Protein AF-A0A1D2MR14-F1 (afdb_monomer)

Sequence (534 aa):
MSAGGITDHDSVAYSLIANQDPSCDEDFQVRTRMSRSSLAPPTLNTFAGRLRGSQRLAFLGVLTVFLLVIIWLLSNMDTYSTSPAANGLQNGKVSKYLSSSSKIYENGVDSTVERLSLKSDGSLRPSDLRTNVILQYDWYHQNCYKDLQGEMLTRSIQDIYTKLQLLRESEAEDCRLIWNIFDSMFRIEAIKAPIVLPKPFQKEVKGWLDNDEKLFEQVNHQVVFKIVSKGTFEETVFNPLRAKRPVSKPSMDPLEYIKNLTESSAPNCDFCKYKDHTAADTFGRIDNDYSASCSNTFKLAKFHGLFFPKEHHPLNLSLVQLRSLFLYTSKQWFQKAFETDPSQKYPSLMWDALPHAGASQVHPHIHGVLDAYQYVGGFESWHQVSIQYFKKFQRSFWSDFVQLHVALGLSISHGEAIALVPIVARKDHEFMILSTKLNEDVVSLIYNVMQAYLHKLGVYCFSSGAVYPKLGYTNADGDTGMPVIFRIGSRGTCTSVGSDVSSLELYTINNINSDLAKTYNGLVEQVNSEEAKN

Mean predicted aligned error: 13.29 Å

Structure (mmCIF, N/CA/C/O backbone):
data_AF-A0A1D2MR14-F1
#
_entry.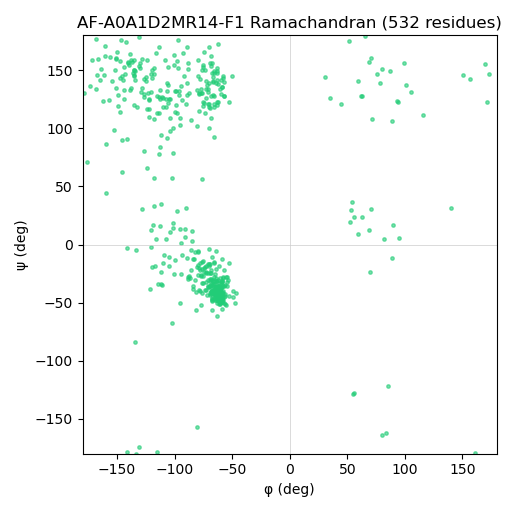id   AF-A0A1D2MR14-F1
#
loop_
_atom_site.group_PDB
_atom_site.id
_atom_site.type_symbol
_atom_site.label_atom_id
_atom_site.label_alt_id
_atom_site.label_comp_id
_atom_site.label_asym_id
_atom_site.label_entity_id
_atom_site.label_seq_id
_atom_site.pdbx_PDB_ins_code
_atom_site.Cartn_x
_atom_site.Cartn_y
_atom_site.Cartn_z
_atom_site.occupancy
_atom_site.B_iso_or_equiv
_atom_site.auth_seq_id
_atom_site.auth_comp_id
_atom_site.auth_asym_id
_atom_site.auth_atom_id
_atom_site.pdbx_PDB_model_num
ATOM 1 N N . MET A 1 1 ? -66.858 38.751 -24.864 1.00 33.94 1 MET A N 1
ATOM 2 C CA . MET A 1 1 ? -66.375 37.762 -25.848 1.00 33.94 1 MET A CA 1
ATOM 3 C C . MET A 1 1 ? -65.321 36.922 -25.126 1.00 33.94 1 MET A C 1
ATOM 5 O O . MET A 1 1 ? -64.214 37.405 -24.971 1.00 33.94 1 MET A O 1
ATOM 9 N N . SER A 1 2 ? -65.671 35.897 -24.339 1.00 29.05 2 SER A N 1
ATOM 10 C CA . SER A 1 2 ? -66.339 34.610 -24.652 1.00 29.05 2 SER A CA 1
ATOM 11 C C . SER A 1 2 ? -65.309 33.490 -24.889 1.00 29.05 2 SER A C 1
ATOM 13 O O . SER A 1 2 ? -64.517 33.627 -25.810 1.00 29.05 2 SER A O 1
ATOM 15 N N . ALA A 1 3 ? -65.302 32.365 -24.166 1.00 28.16 3 ALA A N 1
ATOM 16 C CA . ALA A 1 3 ? -66.007 32.009 -22.926 1.00 28.16 3 ALA A CA 1
ATOM 17 C C . ALA A 1 3 ? -65.363 30.757 -22.286 1.00 28.16 3 ALA A C 1
ATOM 19 O O . ALA A 1 3 ? -64.930 29.884 -23.027 1.00 28.16 3 ALA A O 1
ATOM 20 N N . GLY A 1 4 ? -65.441 30.649 -20.950 1.00 27.02 4 GLY A N 1
ATOM 21 C CA . GLY A 1 4 ? -65.656 29.389 -20.209 1.00 27.02 4 GLY A CA 1
ATOM 22 C C . GLY A 1 4 ? -64.475 28.409 -20.062 1.00 27.02 4 GLY A C 1
ATOM 23 O O . 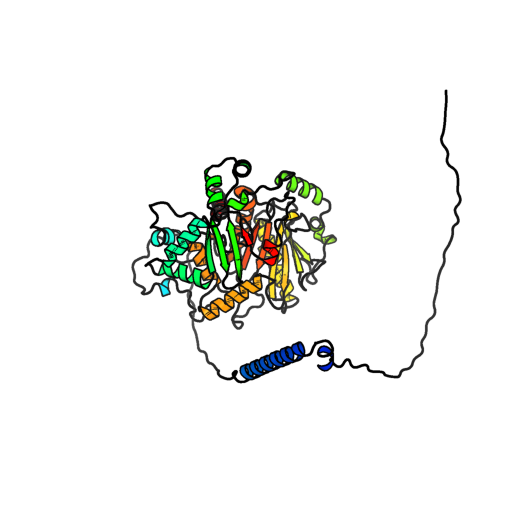GLY A 1 4 ? -63.654 28.279 -20.955 1.00 27.02 4 GLY A O 1
ATOM 24 N N . GLY A 1 5 ? -64.346 27.666 -18.959 1.00 26.08 5 GLY A N 1
ATOM 25 C CA . GLY A 1 5 ? -65.151 27.647 -17.730 1.00 26.08 5 GLY A CA 1
ATOM 26 C C . GLY A 1 5 ? -64.510 26.760 -16.649 1.00 26.08 5 GLY A C 1
ATOM 27 O O . GLY A 1 5 ? -63.671 25.919 -16.955 1.00 26.08 5 GLY A O 1
ATOM 28 N N . ILE A 1 6 ? -64.886 26.993 -15.390 1.00 29.17 6 ILE A N 1
ATOM 29 C CA . ILE A 1 6 ? -64.484 26.232 -14.187 1.00 29.17 6 ILE A CA 1
ATOM 30 C C . ILE A 1 6 ? -65.594 25.196 -13.867 1.00 29.17 6 ILE A C 1
ATOM 32 O O . ILE A 1 6 ? -66.653 25.251 -14.489 1.00 29.17 6 ILE A O 1
ATOM 36 N N . THR A 1 7 ? -65.376 24.350 -12.850 1.00 29.38 7 THR A N 1
ATOM 37 C CA . THR A 1 7 ? -66.269 23.362 -12.182 1.00 29.38 7 THR A CA 1
ATOM 38 C C . THR A 1 7 ? -66.186 21.937 -12.759 1.00 29.38 7 THR A C 1
ATOM 40 O O . THR A 1 7 ? -66.228 21.786 -13.975 1.00 29.38 7 THR A O 1
ATOM 43 N N . ASP A 1 8 ? -65.882 20.862 -12.010 1.00 29.70 8 ASP A N 1
ATOM 44 C CA . ASP A 1 8 ? -66.108 20.464 -10.588 1.00 29.70 8 ASP A CA 1
ATOM 45 C C . ASP A 1 8 ? -67.531 19.914 -10.316 1.00 29.70 8 ASP A C 1
ATOM 47 O O . ASP A 1 8 ? -68.445 20.310 -11.034 1.00 29.70 8 ASP A O 1
ATOM 51 N N . HIS A 1 9 ? -67.676 19.019 -9.314 1.00 29.50 9 HIS A N 1
ATOM 52 C CA . HIS A 1 9 ? -68.722 17.978 -9.059 1.00 29.50 9 HIS A CA 1
ATOM 53 C C . HIS A 1 9 ? -68.281 16.545 -9.453 1.00 29.50 9 HIS A C 1
ATOM 55 O O . HIS A 1 9 ? -67.699 16.354 -10.518 1.00 29.50 9 HIS A O 1
ATOM 61 N N . ASP A 1 10 ? -68.523 15.464 -8.691 1.00 27.89 10 ASP A N 1
ATOM 62 C CA . ASP A 1 10 ? -69.208 15.231 -7.394 1.00 27.89 10 ASP A CA 1
ATOM 63 C C . ASP A 1 10 ? -68.547 13.991 -6.714 1.00 27.89 10 ASP A C 1
ATOM 65 O O . ASP A 1 10 ? -68.101 13.089 -7.419 1.00 27.89 10 ASP A O 1
ATOM 69 N N . SER A 1 11 ? -68.212 13.971 -5.410 1.00 27.30 11 SER A N 1
ATOM 70 C CA . SER A 1 11 ? -69.036 13.571 -4.234 1.00 27.30 11 SER A CA 1
ATOM 71 C C . SER A 1 11 ? -69.561 12.102 -4.284 1.00 27.30 11 SER A C 1
ATOM 73 O O . SER A 1 11 ? -69.855 11.588 -5.354 1.00 27.30 11 SER A O 1
ATOM 75 N N . VAL A 1 12 ? -69.637 11.274 -3.222 1.00 27.06 12 VAL A N 1
ATOM 76 C CA . VAL A 1 12 ? -69.754 11.454 -1.752 1.00 27.06 12 VAL A CA 1
ATOM 77 C C . VAL A 1 12 ? -69.016 10.314 -0.990 1.00 27.06 12 VAL A C 1
ATOM 79 O O . VAL A 1 12 ? -68.811 9.228 -1.527 1.00 27.06 12 VAL A O 1
ATOM 82 N N . ALA A 1 13 ? -68.636 10.543 0.275 1.00 27.44 13 ALA A N 1
ATOM 83 C CA . ALA A 1 13 ? -67.985 9.574 1.175 1.00 27.44 13 ALA A CA 1
ATOM 84 C C . ALA A 1 13 ? -68.963 8.718 2.016 1.00 27.44 13 ALA A C 1
ATOM 86 O O . ALA A 1 13 ? -70.125 9.078 2.166 1.00 27.44 13 ALA A O 1
ATOM 87 N N . TYR A 1 14 ? -68.462 7.677 2.696 1.00 25.67 14 TYR A N 1
ATOM 88 C CA . TYR A 1 14 ? -68.997 7.276 4.009 1.00 25.67 14 TYR A CA 1
ATOM 89 C C . TYR A 1 14 ? -67.891 6.790 4.960 1.00 25.67 14 TYR A C 1
ATOM 91 O O . TYR A 1 14 ? -66.889 6.209 4.550 1.00 25.67 14 TYR A O 1
ATOM 99 N N . SER A 1 15 ? -68.100 7.074 6.241 1.00 27.03 15 SER A N 1
ATOM 100 C CA . SER A 1 15 ? -67.249 6.819 7.413 1.00 27.03 15 SER A CA 1
ATOM 101 C C . SER A 1 15 ? -68.076 6.004 8.443 1.00 27.03 15 SER A C 1
ATOM 103 O O . SER A 1 15 ? -69.293 5.931 8.296 1.00 27.03 15 SER A O 1
ATOM 105 N N . LEU A 1 16 ? -67.544 5.254 9.422 1.00 28.02 16 LEU A N 1
ATOM 106 C CA . LEU A 1 16 ? -66.927 5.682 10.696 1.00 28.02 16 LEU A CA 1
ATOM 107 C C . LEU A 1 16 ? -66.688 4.442 11.614 1.00 28.02 16 LEU A C 1
ATOM 109 O O . LEU A 1 16 ? -67.487 3.519 11.539 1.00 28.02 16 LEU A O 1
ATOM 113 N N . ILE A 1 17 ? -65.721 4.535 12.554 1.00 27.73 17 ILE A N 1
ATOM 114 C CA . ILE A 1 17 ? -65.711 3.990 13.957 1.00 27.73 17 ILE A CA 1
ATOM 115 C C . ILE A 1 17 ? -65.781 2.440 14.148 1.00 27.73 17 ILE A C 1
ATOM 117 O O . ILE A 1 17 ? -66.646 1.797 13.577 1.00 27.73 17 ILE A O 1
ATOM 121 N N . ALA A 1 18 ? -64.925 1.703 14.886 1.00 29.17 18 ALA A N 1
ATOM 122 C CA . ALA A 1 18 ? -64.048 1.870 16.079 1.00 29.17 18 ALA A CA 1
ATOM 123 C C . ALA A 1 18 ? -64.633 1.343 17.426 1.00 29.17 18 ALA A C 1
ATOM 125 O O . ALA A 1 18 ? -65.850 1.285 17.577 1.00 29.17 18 ALA A O 1
ATOM 126 N N . ASN A 1 19 ? -63.731 1.011 18.381 1.00 26.70 19 ASN A N 1
ATOM 127 C CA . ASN A 1 19 ? -63.901 0.405 19.738 1.00 26.70 19 ASN A CA 1
ATOM 128 C C . ASN A 1 19 ? -63.938 -1.146 19.798 1.00 26.70 19 ASN A C 1
ATOM 130 O O . ASN A 1 19 ? -64.486 -1.760 18.892 1.00 26.70 19 ASN A O 1
ATOM 134 N N . GLN A 1 20 ? -63.500 -1.873 20.845 1.00 27.81 20 GLN A N 1
ATOM 135 C CA . GLN A 1 20 ? -62.476 -1.764 21.922 1.00 27.81 20 GLN A CA 1
ATOM 136 C C . GLN A 1 20 ? -62.725 -2.946 22.911 1.00 27.81 20 GLN A C 1
ATOM 138 O O . GLN A 1 20 ? -63.814 -2.979 23.467 1.00 27.81 20 GLN A O 1
ATOM 143 N N . ASP A 1 21 ? -61.726 -3.822 23.154 1.00 27.09 21 ASP A N 1
ATOM 144 C CA . ASP A 1 21 ? -61.464 -4.643 24.384 1.00 27.09 21 ASP A CA 1
ATOM 145 C C . ASP A 1 21 ? -62.569 -5.547 25.035 1.00 27.09 21 ASP A C 1
ATOM 147 O O . ASP A 1 21 ? -63.731 -5.480 24.643 1.00 27.09 21 ASP A O 1
ATOM 151 N N . PRO A 1 22 ? -62.289 -6.366 26.090 1.00 45.88 22 PRO A N 1
ATOM 152 C CA . PRO A 1 22 ? -61.052 -7.071 26.498 1.00 45.88 22 PRO A CA 1
ATOM 153 C C . PRO A 1 22 ? -61.253 -8.575 26.899 1.00 45.88 22 PRO A C 1
ATOM 155 O O . PRO A 1 22 ? -62.368 -9.077 26.990 1.00 45.88 22 PRO A O 1
ATOM 158 N N . SER A 1 23 ? -60.146 -9.243 27.279 1.00 25.41 23 SER A N 1
ATOM 159 C CA . SER A 1 23 ? -60.016 -10.370 28.251 1.00 25.41 23 SER A CA 1
ATOM 160 C C . SER A 1 23 ? -60.717 -11.735 28.047 1.00 25.41 23 SER A C 1
ATOM 162 O O . SER A 1 23 ? -61.939 -11.815 28.009 1.00 25.41 23 SER A O 1
ATOM 164 N N . CYS A 1 24 ? -59.934 -12.825 28.134 1.00 25.78 24 CYS A N 1
ATOM 165 C CA . CYS A 1 24 ? -60.219 -14.008 28.973 1.00 25.78 24 CYS A CA 1
ATOM 166 C C . CYS A 1 24 ? -58.974 -14.919 29.084 1.00 25.78 24 CYS A C 1
ATOM 168 O O . CYS A 1 24 ? -58.200 -15.015 28.133 1.00 25.78 24 CYS A O 1
ATOM 170 N N . ASP A 1 25 ? -58.798 -15.562 30.240 1.00 27.69 25 ASP A N 1
ATOM 171 C CA . ASP A 1 25 ? -57.628 -16.365 30.643 1.00 27.69 25 ASP A CA 1
ATOM 172 C C . ASP A 1 25 ? -57.996 -17.865 30.832 1.00 27.69 25 ASP A C 1
ATOM 174 O O . ASP A 1 25 ? -59.163 -18.229 30.685 1.00 27.69 25 ASP A O 1
ATOM 178 N N . GLU A 1 26 ? -57.009 -18.683 31.228 1.00 29.30 26 GLU A N 1
ATOM 179 C CA . GLU A 1 26 ? -57.087 -20.070 31.775 1.00 29.30 26 GLU A CA 1
ATOM 180 C C . GLU A 1 26 ? -57.062 -21.321 30.843 1.00 29.30 26 GLU A C 1
ATOM 182 O O . GLU A 1 26 ? -58.030 -21.719 30.198 1.00 29.30 26 GLU A O 1
ATOM 187 N N . ASP A 1 27 ? -55.900 -21.996 30.878 1.00 28.00 27 ASP A N 1
ATOM 188 C CA . ASP A 1 27 ? -55.646 -23.425 31.181 1.00 28.00 27 ASP A CA 1
ATOM 189 C C . ASP A 1 27 ? -56.618 -24.565 30.773 1.00 28.00 27 ASP A C 1
ATOM 191 O O . ASP A 1 27 ? -57.711 -24.703 31.315 1.00 28.00 27 ASP A O 1
ATOM 195 N N . PHE A 1 28 ? -56.079 -25.582 30.065 1.00 23.88 28 PHE A N 1
ATOM 196 C CA . PHE A 1 28 ? -55.902 -26.928 30.665 1.00 23.88 28 PHE A CA 1
ATOM 197 C C . PHE A 1 28 ? -54.872 -27.830 29.940 1.00 23.88 28 PHE A C 1
ATOM 199 O O . PHE A 1 28 ? -54.486 -27.599 28.795 1.00 23.88 28 PHE A O 1
ATOM 206 N N . GLN A 1 29 ? -54.406 -28.882 30.629 1.00 25.58 29 GLN A N 1
ATOM 207 C CA . GLN A 1 29 ? -53.249 -29.715 30.257 1.00 25.58 29 GLN A CA 1
ATOM 208 C C . GLN A 1 29 ? -53.580 -31.076 29.594 1.00 25.58 29 GLN A C 1
ATOM 210 O O . GLN A 1 29 ? -54.650 -31.638 29.801 1.00 25.58 29 GLN A O 1
ATOM 215 N N . VAL A 1 30 ? -52.571 -31.681 28.937 1.00 24.22 30 VAL A N 1
ATOM 216 C CA . VAL A 1 30 ? -51.956 -33.013 29.233 1.00 24.22 30 VAL A CA 1
ATOM 217 C C . VAL A 1 30 ? -51.394 -33.699 27.964 1.00 24.22 30 VAL A C 1
ATOM 219 O O . VAL A 1 30 ? -51.868 -33.547 26.845 1.00 24.22 30 VAL A O 1
ATOM 222 N N . ARG A 1 31 ? -50.289 -34.431 28.158 1.00 24.72 31 ARG A N 1
ATOM 223 C CA . ARG A 1 31 ? -49.363 -34.978 27.153 1.00 24.72 31 ARG A CA 1
ATOM 224 C C . ARG A 1 31 ? -49.819 -36.273 26.443 1.00 24.72 31 ARG A C 1
ATOM 226 O O . ARG A 1 31 ? -50.420 -37.148 27.055 1.00 24.72 31 ARG A O 1
ATOM 233 N N . THR A 1 32 ? -49.199 -36.484 25.271 1.00 24.67 32 THR A N 1
ATOM 234 C CA . THR A 1 32 ? -48.590 -37.731 24.718 1.00 24.67 32 THR A CA 1
ATOM 235 C C . THR A 1 32 ? -49.202 -38.351 23.449 1.00 24.67 32 THR A C 1
ATOM 237 O O . THR A 1 32 ? -50.177 -39.086 23.504 1.00 24.67 32 THR A O 1
ATOM 240 N N . ARG A 1 33 ? -48.452 -38.292 22.334 1.00 23.09 33 ARG A N 1
ATOM 241 C CA . ARG A 1 33 ? -47.627 -39.436 21.879 1.00 23.09 33 ARG A CA 1
ATOM 242 C C . ARG A 1 33 ? -46.611 -39.046 20.799 1.00 23.09 33 ARG A C 1
ATOM 244 O O . ARG A 1 33 ? -46.713 -38.007 20.163 1.00 23.09 33 ARG A O 1
ATOM 251 N N . MET A 1 34 ? -45.588 -39.886 20.662 1.00 23.25 34 MET A N 1
ATOM 252 C CA . MET A 1 34 ? -44.442 -39.699 19.771 1.00 23.25 34 MET A CA 1
ATOM 253 C C . MET A 1 34 ? -44.788 -39.993 18.304 1.00 23.25 34 MET A C 1
ATOM 255 O O . MET A 1 34 ? -45.468 -40.977 18.026 1.00 23.25 34 MET A O 1
ATOM 259 N N . SER A 1 35 ? -44.112 -39.314 17.376 1.00 23.95 35 SER A N 1
ATOM 260 C CA . SER A 1 35 ? -43.409 -40.044 16.314 1.00 23.95 35 SER A CA 1
ATOM 261 C C . SER A 1 35 ? -42.038 -39.406 16.069 1.00 23.95 35 SER A C 1
ATOM 263 O O . SER A 1 35 ? -41.902 -38.185 16.055 1.00 23.95 35 SER A O 1
ATOM 265 N N . ARG A 1 36 ? -40.999 -40.242 15.966 1.00 25.48 36 ARG A N 1
ATOM 266 C CA . ARG A 1 36 ? -39.646 -39.840 15.560 1.00 25.48 36 ARG A CA 1
ATOM 267 C C . ARG A 1 36 ? -39.514 -40.113 14.065 1.00 25.48 36 ARG A C 1
ATOM 269 O O . ARG A 1 36 ? -39.712 -41.256 13.664 1.00 25.48 36 ARG A O 1
ATOM 276 N N . SER A 1 37 ? -39.076 -39.137 13.276 1.00 24.08 37 SER A N 1
ATOM 277 C CA . SER A 1 37 ? -38.494 -39.380 11.951 1.00 24.08 37 SER A CA 1
ATOM 278 C C . SER A 1 37 ? -37.004 -39.040 11.987 1.00 24.08 37 SER A C 1
ATOM 280 O O . SER A 1 37 ? -36.578 -37.899 11.841 1.00 24.08 37 SER A O 1
ATOM 282 N N . SER A 1 38 ? -36.185 -40.062 12.226 1.00 27.00 38 SER A N 1
ATOM 283 C CA . SER A 1 38 ? -34.732 -39.970 12.094 1.00 27.00 38 SER A CA 1
ATOM 284 C C . SER A 1 38 ? -34.344 -39.846 10.620 1.00 27.00 38 SER A C 1
ATOM 286 O O . SER A 1 38 ? -34.580 -40.776 9.846 1.00 27.00 38 SER A O 1
ATOM 288 N N . LEU A 1 39 ? -33.702 -38.740 10.243 1.00 28.69 39 LEU A N 1
ATOM 289 C CA . LEU A 1 39 ? -33.010 -38.620 8.960 1.00 28.69 39 LEU A CA 1
ATOM 290 C C . LEU A 1 39 ? -31.754 -39.503 8.977 1.00 28.69 39 LEU A C 1
ATOM 292 O O . LEU A 1 39 ? -30.726 -39.132 9.536 1.00 28.69 39 LEU A O 1
ATOM 296 N N . ALA A 1 40 ? -31.851 -40.684 8.368 1.00 30.50 40 ALA A N 1
ATOM 297 C CA . ALA A 1 40 ? -30.686 -41.485 8.006 1.00 30.50 40 ALA A CA 1
ATOM 298 C C . ALA A 1 40 ? -30.058 -40.931 6.707 1.00 30.50 40 ALA A C 1
ATOM 300 O O . ALA A 1 40 ? -30.798 -40.483 5.824 1.00 30.50 40 ALA A O 1
ATOM 301 N N . PRO A 1 41 ? -28.722 -40.964 6.547 1.00 33.75 41 PRO A N 1
ATOM 302 C CA . PRO A 1 41 ? -28.081 -40.538 5.308 1.00 33.75 41 PRO A CA 1
ATOM 303 C C . PRO A 1 41 ? -28.423 -41.504 4.155 1.00 33.75 41 PRO A C 1
ATOM 305 O O . PRO A 1 41 ? -28.589 -42.707 4.386 1.00 33.75 41 PRO A O 1
ATOM 308 N N . PRO A 1 42 ? -28.520 -41.018 2.903 1.00 33.12 42 PRO A N 1
ATOM 309 C CA . PRO A 1 42 ? -28.868 -41.863 1.768 1.00 33.12 42 PRO A CA 1
ATOM 310 C C . PRO A 1 42 ? -27.765 -42.890 1.482 1.00 33.12 42 PRO A C 1
ATOM 312 O O . PRO A 1 42 ? -26.596 -42.550 1.311 1.00 33.12 42 PRO A O 1
ATOM 315 N N . THR A 1 43 ? -28.152 -44.161 1.382 1.00 39.34 43 THR A N 1
ATOM 316 C CA . THR A 1 43 ? -27.260 -45.249 0.964 1.00 39.34 43 THR A CA 1
ATOM 317 C C . THR A 1 43 ? -26.828 -45.078 -0.499 1.00 39.34 43 THR A C 1
ATOM 319 O O . THR A 1 43 ? -27.592 -44.575 -1.325 1.00 39.34 43 THR A O 1
ATOM 322 N N . LEU A 1 44 ? -25.617 -45.547 -0.844 1.00 37.41 44 LEU A N 1
ATOM 323 C CA . LEU A 1 44 ? -24.968 -45.355 -2.160 1.00 37.41 44 LEU A CA 1
ATOM 324 C C . LEU A 1 44 ? -25.803 -45.763 -3.397 1.00 37.41 44 LEU A C 1
ATOM 326 O O . LEU A 1 44 ? -25.482 -45.359 -4.516 1.00 37.41 44 LEU A O 1
ATOM 330 N N . ASN A 1 45 ? -26.874 -46.542 -3.232 1.00 41.22 45 ASN A N 1
ATOM 331 C CA . ASN A 1 45 ? -27.695 -47.035 -4.339 1.00 41.22 45 ASN A CA 1
ATOM 332 C C . ASN A 1 45 ? -28.520 -45.951 -5.059 1.00 41.22 45 ASN A C 1
ATOM 334 O O . ASN A 1 45 ? -28.957 -46.184 -6.186 1.00 41.22 45 ASN A O 1
ATOM 338 N N . THR A 1 46 ? -28.720 -44.765 -4.474 1.00 43.34 46 THR A N 1
ATOM 339 C CA . THR A 1 46 ? -29.544 -43.706 -5.094 1.00 43.34 46 THR A CA 1
ATOM 340 C C . THR A 1 46 ? -28.834 -42.926 -6.206 1.00 43.34 46 THR A C 1
ATOM 342 O O . THR A 1 46 ? -29.510 -42.395 -7.086 1.00 43.34 46 THR A O 1
ATOM 345 N N . PHE A 1 47 ? -27.494 -42.903 -6.250 1.00 40.97 47 PHE A N 1
ATOM 346 C CA . PHE A 1 47 ? -26.745 -42.175 -7.291 1.00 40.97 47 PHE A CA 1
ATOM 347 C C . PHE A 1 47 ? -26.463 -43.013 -8.552 1.00 40.97 47 PHE A C 1
ATOM 349 O O . PHE A 1 47 ? -26.427 -42.489 -9.666 1.00 40.97 47 PHE A O 1
ATOM 356 N N . ALA A 1 48 ? -26.336 -44.338 -8.419 1.00 41.06 48 ALA A N 1
ATOM 357 C CA . ALA A 1 48 ? -26.058 -45.232 -9.550 1.00 41.06 48 ALA A CA 1
ATOM 358 C C . ALA A 1 48 ? -27.247 -45.389 -10.528 1.00 41.06 48 ALA A C 1
ATOM 360 O O . ALA A 1 48 ? -27.068 -45.849 -11.662 1.00 41.06 48 ALA A O 1
ATOM 361 N N . GLY A 1 49 ? -28.463 -45.014 -10.115 1.00 44.94 49 GLY A N 1
ATOM 362 C CA . GLY A 1 49 ? -29.713 -45.241 -10.852 1.00 44.94 49 GLY A CA 1
ATOM 363 C C . GLY A 1 49 ? -29.871 -44.494 -12.186 1.00 44.94 49 GLY A C 1
ATOM 364 O O . GLY A 1 49 ? -30.734 -44.873 -12.971 1.00 44.94 49 GLY A O 1
ATOM 365 N N . ARG A 1 50 ? -29.053 -43.469 -12.475 1.00 50.69 50 ARG A N 1
ATOM 366 C CA . ARG A 1 50 ? -29.177 -42.626 -13.690 1.00 50.69 50 ARG A CA 1
ATOM 367 C C . ARG A 1 50 ? -28.006 -42.695 -14.681 1.00 50.69 50 ARG A C 1
ATOM 369 O O . ARG A 1 50 ? -28.025 -41.986 -15.682 1.00 50.69 50 ARG A O 1
ATOM 376 N N . LEU A 1 51 ? -27.012 -43.553 -14.448 1.00 50.03 51 LEU A N 1
ATOM 377 C CA . LEU A 1 51 ? -25.825 -43.676 -15.307 1.00 50.03 51 LEU A CA 1
ATOM 378 C C . LEU A 1 51 ? -25.933 -44.875 -16.265 1.00 50.03 51 LEU A C 1
ATOM 380 O O . LEU A 1 51 ? -26.244 -45.988 -15.833 1.00 50.03 51 LEU A O 1
ATOM 384 N N . ARG A 1 52 ? -25.643 -44.661 -17.560 1.00 57.81 52 ARG A N 1
ATOM 385 C CA . ARG A 1 52 ? -25.570 -45.742 -18.567 1.00 57.81 52 ARG A CA 1
ATOM 386 C C . ARG A 1 52 ? -24.342 -46.631 -18.305 1.00 57.81 52 ARG A C 1
ATOM 388 O O . ARG A 1 52 ? -23.377 -46.191 -17.686 1.00 57.81 52 ARG A O 1
ATOM 395 N N . GLY A 1 53 ? -24.370 -47.882 -18.775 1.00 55.19 53 GLY A N 1
ATOM 396 C CA . GLY A 1 53 ? -23.459 -48.956 -18.333 1.00 55.19 53 GLY A CA 1
ATOM 397 C C . GLY A 1 53 ? -21.957 -48.624 -18.308 1.00 55.19 53 GLY A C 1
ATOM 398 O O . GLY A 1 53 ? -21.280 -48.973 -17.343 1.00 55.19 53 GLY A O 1
ATOM 399 N N . SER A 1 54 ? -21.443 -47.887 -19.298 1.00 52.12 54 SER A N 1
ATOM 400 C CA . SER A 1 54 ? -20.032 -47.469 -19.356 1.00 52.12 54 SER A CA 1
ATOM 401 C C . SER A 1 54 ? -19.625 -46.482 -18.251 1.00 52.12 54 SER A C 1
ATOM 403 O O . SER A 1 54 ? -18.492 -46.520 -17.778 1.00 52.12 54 SER A O 1
ATOM 405 N N . GLN A 1 55 ? -20.544 -45.632 -17.785 1.00 52.59 55 GLN A N 1
ATOM 406 C CA . GLN A 1 55 ? -20.272 -44.632 -16.745 1.00 52.59 55 GLN A CA 1
ATOM 407 C C . GLN A 1 55 ? -20.208 -45.245 -15.336 1.00 52.59 55 GLN A C 1
ATOM 409 O O . GLN A 1 55 ? -19.504 -44.722 -14.475 1.00 52.59 55 GLN A O 1
ATOM 414 N N . ARG A 1 56 ? -20.891 -46.376 -15.094 1.00 51.50 56 ARG A N 1
ATOM 415 C CA . ARG A 1 56 ? -20.832 -47.083 -13.800 1.00 51.50 56 ARG A CA 1
ATOM 416 C C . ARG A 1 56 ? -19.454 -47.697 -13.531 1.00 51.50 56 ARG A C 1
ATOM 418 O O . ARG A 1 56 ? -18.968 -47.611 -12.408 1.00 51.50 56 ARG A O 1
ATOM 425 N N . LEU A 1 57 ? -18.818 -48.270 -14.556 1.00 55.50 57 LEU A N 1
ATOM 426 C CA . LEU A 1 57 ? -17.475 -48.859 -14.454 1.00 55.50 57 LEU A CA 1
ATOM 427 C C . LEU A 1 57 ? -16.402 -47.802 -14.150 1.00 55.50 57 LEU A C 1
ATOM 429 O O . LEU A 1 57 ? -15.569 -48.016 -13.272 1.00 55.50 57 LEU A O 1
ATOM 433 N N . ALA A 1 58 ? -16.467 -46.639 -14.806 1.00 60.72 58 ALA A N 1
ATOM 434 C CA . ALA A 1 58 ? -15.557 -45.526 -14.531 1.00 60.72 58 ALA A CA 1
ATOM 435 C C . ALA A 1 58 ? -15.691 -45.005 -13.086 1.00 60.72 58 ALA A C 1
ATOM 437 O O . ALA A 1 58 ? -14.685 -44.783 -12.414 1.00 60.72 58 ALA A O 1
ATOM 438 N N . PHE A 1 59 ? -16.923 -44.861 -12.584 1.00 59.72 59 PHE A N 1
ATOM 439 C CA . PHE A 1 59 ? -17.175 -44.363 -11.228 1.00 59.72 59 PHE A CA 1
ATOM 440 C C . PHE A 1 59 ? -16.661 -45.322 -10.139 1.00 59.72 59 PHE A C 1
ATOM 442 O O . PHE A 1 59 ? -16.061 -44.881 -9.160 1.00 59.72 59 PHE A O 1
ATOM 449 N N . LEU A 1 60 ? -16.834 -46.635 -10.334 1.00 60.25 60 LEU A N 1
ATOM 450 C CA . LEU A 1 60 ? -16.282 -47.663 -9.443 1.00 60.25 60 LEU A CA 1
ATOM 451 C C . LEU A 1 60 ? -14.745 -47.654 -9.434 1.00 60.25 60 LEU A C 1
ATOM 453 O O . LEU A 1 60 ? -14.156 -47.698 -8.358 1.00 60.25 60 LEU A O 1
ATOM 457 N N . GLY A 1 61 ? -14.100 -47.518 -10.599 1.00 69.12 61 GLY A N 1
ATOM 458 C CA . GLY A 1 61 ? -12.637 -47.450 -10.692 1.00 69.12 61 GLY A CA 1
ATOM 459 C C . GLY A 1 61 ? -12.031 -46.266 -9.928 1.00 69.12 61 GLY A C 1
ATOM 460 O O . GLY A 1 61 ? -11.074 -46.444 -9.174 1.00 69.12 61 GLY A O 1
ATOM 461 N N . VAL A 1 62 ? -12.619 -45.070 -10.058 1.00 66.50 62 VAL A N 1
ATOM 462 C CA . VAL A 1 62 ? -12.159 -43.866 -9.337 1.00 66.50 62 VAL A CA 1
ATOM 463 C C . VAL A 1 62 ? -12.290 -44.038 -7.820 1.00 66.50 62 VAL A C 1
ATOM 465 O O . VAL A 1 62 ? -11.361 -43.697 -7.086 1.00 66.50 62 VAL A O 1
ATOM 468 N N . LEU A 1 63 ? -13.399 -44.616 -7.341 1.00 60.00 63 LEU A N 1
ATOM 469 C CA . LEU A 1 63 ? -13.620 -44.833 -5.907 1.00 60.00 63 LEU A CA 1
ATOM 470 C C . LEU A 1 63 ? -12.585 -45.798 -5.299 1.00 60.00 63 LEU A C 1
ATOM 472 O O . LEU A 1 63 ? -12.105 -45.571 -4.188 1.00 60.00 63 LEU A O 1
ATOM 476 N N . THR A 1 64 ? -12.210 -46.853 -6.034 1.00 67.69 64 THR A N 1
ATOM 477 C CA . THR A 1 64 ? -11.203 -47.833 -5.596 1.00 67.69 64 THR A CA 1
ATOM 478 C C . THR A 1 64 ? -9.811 -47.212 -5.475 1.00 67.69 64 THR A C 1
ATOM 480 O O . THR A 1 64 ? -9.131 -47.444 -4.477 1.00 67.69 64 THR A O 1
ATOM 483 N N . VAL A 1 65 ? -9.396 -46.379 -6.437 1.00 68.38 65 VAL A N 1
ATOM 484 C CA . VAL A 1 65 ? -8.104 -45.669 -6.373 1.00 68.38 65 VAL A CA 1
ATOM 485 C C . VAL A 1 65 ? -8.060 -44.715 -5.175 1.00 68.38 65 VAL A C 1
ATOM 487 O O . VAL A 1 65 ? -7.066 -44.684 -4.453 1.00 68.38 65 VAL A O 1
ATOM 490 N N . PHE A 1 66 ? -9.150 -43.988 -4.909 1.00 61.91 66 PHE A N 1
ATOM 491 C CA . PHE A 1 66 ? -9.218 -43.039 -3.793 1.00 61.91 66 PHE A CA 1
ATOM 492 C C . PHE A 1 66 ? -9.079 -43.727 -2.422 1.00 61.91 66 PHE A C 1
ATOM 494 O O . PHE A 1 66 ? -8.357 -43.246 -1.549 1.00 61.91 66 PHE A O 1
ATOM 501 N N . LEU A 1 67 ? -9.712 -44.894 -2.251 1.00 59.81 67 LEU A N 1
ATOM 502 C CA . LEU A 1 67 ? -9.592 -45.720 -1.044 1.00 59.81 67 LEU A CA 1
ATOM 503 C C . LEU A 1 67 ? -8.168 -46.255 -0.832 1.00 59.81 67 LEU A C 1
ATOM 505 O O . LEU A 1 67 ? -7.667 -46.220 0.292 1.00 59.81 67 LEU A O 1
ATOM 509 N N . LEU A 1 68 ? -7.492 -46.696 -1.897 1.00 62.03 68 LEU A N 1
ATOM 510 C CA . LEU A 1 68 ? -6.109 -47.183 -1.817 1.00 62.03 68 LEU A CA 1
ATOM 511 C C . LEU A 1 68 ? -5.118 -46.073 -1.427 1.00 62.03 68 LEU A C 1
ATOM 513 O O . LEU A 1 68 ? -4.212 -46.324 -0.634 1.00 62.03 68 LEU A O 1
ATOM 517 N N . VAL A 1 69 ? -5.315 -44.840 -1.911 1.00 59.19 69 VAL A N 1
ATOM 518 C CA . VAL A 1 69 ? -4.487 -43.680 -1.524 1.00 59.19 69 VAL A CA 1
ATOM 519 C C . VAL A 1 69 ? -4.667 -43.325 -0.044 1.00 59.19 69 VAL A C 1
ATOM 521 O O . VAL A 1 69 ? -3.680 -43.065 0.640 1.00 59.19 69 VAL A O 1
ATOM 524 N N . ILE A 1 70 ? -5.895 -43.365 0.483 1.00 60.06 70 ILE A N 1
ATOM 525 C CA . ILE A 1 70 ? -6.156 -43.097 1.909 1.00 60.06 70 ILE A CA 1
ATOM 526 C C . ILE A 1 70 ? -5.505 -44.167 2.798 1.00 60.06 70 ILE A C 1
ATOM 528 O O . ILE A 1 70 ? -4.856 -43.826 3.785 1.00 60.06 70 ILE A O 1
ATOM 532 N N . ILE A 1 71 ? -5.610 -45.448 2.430 1.00 59.97 71 ILE A N 1
ATOM 533 C CA . ILE A 1 71 ? -4.955 -46.548 3.158 1.00 59.97 71 ILE A CA 1
ATOM 534 C C . ILE A 1 71 ? -3.426 -46.384 3.133 1.00 59.97 71 ILE A C 1
ATOM 536 O O . ILE A 1 71 ? -2.774 -46.561 4.163 1.00 59.97 71 ILE A O 1
ATOM 540 N N . TRP A 1 72 ? -2.848 -45.985 1.996 1.00 52.69 72 TRP A N 1
ATOM 541 C CA . TRP A 1 72 ? -1.410 -45.724 1.876 1.00 52.69 72 TRP A CA 1
ATOM 542 C C . TRP A 1 72 ? -0.943 -44.540 2.740 1.00 52.69 72 TRP A C 1
ATOM 544 O O . TRP A 1 72 ? 0.082 -44.648 3.411 1.00 52.69 72 TRP A O 1
ATOM 554 N N . LEU A 1 73 ? -1.704 -43.441 2.793 1.00 44.22 73 LEU A N 1
ATOM 555 C CA . LEU A 1 73 ? -1.382 -42.280 3.635 1.00 44.22 73 LEU A CA 1
ATOM 556 C C . LEU A 1 73 ? -1.443 -42.613 5.134 1.00 44.22 73 LEU A C 1
ATOM 558 O O . LEU A 1 73 ? -0.537 -42.249 5.880 1.00 44.22 73 LEU A O 1
ATOM 562 N N . LEU A 1 74 ? -2.466 -43.356 5.567 1.00 46.97 74 LEU A N 1
ATOM 563 C CA . LEU A 1 74 ? -2.624 -43.771 6.967 1.00 46.97 74 LEU A CA 1
ATOM 564 C C . LEU A 1 74 ? -1.587 -44.817 7.413 1.00 46.97 74 LEU A C 1
ATOM 566 O O . LEU A 1 74 ? -1.364 -44.973 8.608 1.00 46.97 74 LEU A O 1
ATOM 570 N N . SER A 1 75 ? -0.929 -45.504 6.475 1.00 43.06 75 SER A N 1
ATOM 571 C CA . SER A 1 75 ? 0.114 -46.502 6.769 1.00 43.06 75 SER A CA 1
ATOM 572 C C . SER A 1 75 ? 1.522 -45.909 6.948 1.00 43.06 75 SER A C 1
ATOM 574 O O . SER A 1 75 ? 2.448 -46.655 7.249 1.00 43.06 75 SER A O 1
ATOM 576 N N . ASN A 1 76 ? 1.709 -44.600 6.729 1.00 40.94 76 ASN A N 1
ATOM 577 C CA . ASN A 1 76 ? 3.029 -43.946 6.693 1.00 40.94 76 ASN A CA 1
ATOM 578 C C . ASN A 1 76 ? 3.208 -42.821 7.734 1.00 40.94 76 ASN A C 1
ATOM 580 O O . ASN A 1 76 ? 4.165 -42.052 7.647 1.00 40.94 76 ASN A O 1
ATOM 584 N N . MET A 1 77 ? 2.310 -42.703 8.717 1.00 36.56 77 MET A N 1
ATOM 585 C CA . MET A 1 77 ? 2.412 -41.705 9.787 1.00 36.56 77 MET A CA 1
ATOM 586 C C . MET A 1 77 ? 2.678 -42.346 11.148 1.00 36.56 77 MET A C 1
ATOM 588 O O . MET A 1 77 ? 1.762 -42.510 11.943 1.00 36.56 77 MET A O 1
ATOM 592 N N . ASP A 1 78 ? 3.951 -42.628 11.428 1.00 29.47 78 ASP A N 1
ATOM 593 C CA . ASP A 1 78 ? 4.463 -42.699 12.799 1.00 29.47 78 ASP A CA 1
ATOM 594 C C . ASP A 1 78 ? 5.984 -42.473 12.823 1.00 29.47 78 ASP A C 1
ATOM 596 O O . ASP A 1 78 ? 6.729 -43.176 12.141 1.00 29.47 78 ASP A O 1
ATOM 600 N N . THR A 1 79 ? 6.439 -41.480 13.601 1.00 28.59 79 THR A N 1
ATOM 601 C CA . THR A 1 79 ? 7.501 -41.572 14.636 1.00 28.59 79 THR A CA 1
ATOM 602 C C . THR A 1 79 ? 8.189 -40.224 14.957 1.00 28.59 79 THR A C 1
ATOM 604 O O . THR A 1 79 ? 8.521 -39.438 14.075 1.00 28.59 79 THR A O 1
ATOM 607 N N . TYR A 1 80 ? 8.491 -40.059 16.256 1.00 26.78 80 TYR A N 1
ATOM 608 C CA . TYR A 1 80 ? 9.552 -39.254 16.903 1.00 26.78 80 TYR A CA 1
ATOM 609 C C . TYR A 1 80 ? 9.290 -37.928 17.645 1.00 26.78 80 TYR A C 1
ATOM 611 O O . TYR A 1 80 ? 8.707 -36.961 17.166 1.00 26.78 80 TYR A O 1
ATOM 619 N N . SER A 1 81 ? 9.878 -37.918 18.849 1.00 25.30 81 SER A N 1
ATOM 620 C CA . SER A 1 81 ? 9.998 -36.881 19.881 1.00 25.30 81 SER A CA 1
ATOM 621 C C . SER A 1 81 ? 11.058 -37.387 20.909 1.00 25.30 81 SER A C 1
ATOM 623 O O . SER A 1 81 ? 11.567 -38.495 20.744 1.00 25.30 81 SER A O 1
ATOM 625 N N . THR A 1 82 ? 11.499 -36.696 21.970 1.00 26.12 82 THR A N 1
ATOM 626 C CA . THR A 1 82 ? 11.035 -35.449 22.609 1.00 26.12 82 THR A CA 1
ATOM 627 C C . THR A 1 82 ? 12.199 -34.762 23.348 1.00 26.12 82 THR A C 1
ATOM 629 O O . THR A 1 82 ? 12.876 -35.442 24.115 1.00 26.12 82 THR A O 1
ATOM 632 N N . SER A 1 83 ? 12.290 -33.421 23.303 1.00 24.31 83 SER A N 1
ATOM 633 C CA . SER A 1 83 ? 12.999 -32.595 24.321 1.00 24.31 83 SER A CA 1
ATOM 634 C C . SER A 1 83 ? 14.543 -32.769 24.429 1.00 24.31 83 SER A C 1
ATOM 636 O O . SER A 1 83 ? 15.090 -33.611 23.718 1.00 24.31 83 SER A O 1
ATOM 638 N N . PRO A 1 84 ? 15.280 -32.042 25.317 1.00 31.17 84 PRO A N 1
ATOM 639 C CA . PRO A 1 84 ? 14.923 -30.877 26.155 1.00 31.17 84 PRO A CA 1
ATOM 640 C C . PRO A 1 84 ? 15.909 -29.665 26.114 1.00 31.17 84 PRO A C 1
ATOM 642 O O . PRO A 1 84 ? 16.944 -29.675 25.459 1.00 31.17 84 PRO A O 1
ATOM 645 N N . ALA A 1 85 ? 15.546 -28.616 26.867 1.00 25.28 85 ALA A N 1
ATOM 646 C CA . ALA A 1 85 ? 16.160 -27.283 27.026 1.00 25.28 85 ALA A CA 1
ATOM 647 C C . ALA A 1 85 ? 17.522 -27.171 27.766 1.00 25.28 85 ALA A C 1
ATOM 649 O O . ALA A 1 85 ? 17.881 -28.080 28.507 1.00 25.28 85 ALA A O 1
ATOM 650 N N . ALA A 1 86 ? 18.160 -25.977 27.707 1.00 25.95 86 ALA A N 1
ATOM 651 C CA . ALA A 1 86 ? 18.674 -25.225 28.885 1.00 25.95 86 ALA A CA 1
ATOM 652 C C . ALA A 1 86 ? 19.227 -23.795 28.576 1.00 25.95 86 ALA A C 1
ATOM 654 O O . ALA A 1 86 ? 19.977 -23.630 27.626 1.00 25.95 86 ALA A O 1
ATOM 655 N N . ASN A 1 87 ? 18.873 -22.815 29.433 1.00 25.56 87 ASN A N 1
ATOM 656 C CA . ASN A 1 87 ? 19.632 -21.678 30.043 1.00 25.56 87 ASN A CA 1
ATOM 657 C C . ASN A 1 87 ? 20.815 -20.984 29.295 1.00 25.56 87 ASN A C 1
ATOM 659 O O . ASN A 1 87 ? 21.667 -21.662 28.745 1.00 25.56 87 ASN A O 1
ATOM 663 N N . GLY A 1 88 ? 21.067 -19.661 29.376 1.00 23.83 88 GLY A N 1
ATOM 664 C CA . GLY A 1 88 ? 20.458 -18.528 30.114 1.00 23.83 88 GLY A CA 1
ATOM 665 C C . GLY A 1 88 ? 21.425 -17.305 30.212 1.00 23.83 88 GLY A C 1
ATOM 666 O O . GLY A 1 88 ? 22.557 -17.422 29.761 1.00 23.83 88 GLY A O 1
ATOM 667 N N . LEU A 1 89 ? 21.013 -16.193 30.871 1.00 24.67 89 LEU A N 1
ATOM 668 C CA . LEU A 1 89 ? 21.806 -14.966 31.227 1.00 24.67 89 LEU A CA 1
ATOM 669 C C . LEU A 1 89 ? 22.252 -14.026 30.063 1.00 24.67 89 LEU A C 1
ATOM 671 O O . LEU A 1 89 ? 22.435 -14.481 28.947 1.00 24.67 89 LEU A O 1
ATOM 675 N N . GLN A 1 90 ? 22.545 -12.721 30.244 1.00 24.36 90 GLN A N 1
ATOM 676 C CA . GLN A 1 90 ? 21.893 -11.634 31.018 1.00 24.36 90 GLN A CA 1
ATOM 677 C C . GLN A 1 90 ? 22.443 -10.240 30.574 1.00 24.36 90 GLN A C 1
ATOM 679 O O . GLN A 1 90 ? 23.643 -10.094 30.398 1.00 24.36 90 GLN A O 1
ATOM 684 N N . ASN A 1 91 ? 21.576 -9.217 30.499 1.00 24.66 91 ASN A N 1
ATOM 685 C CA . ASN A 1 91 ? 21.809 -7.762 30.709 1.00 24.66 91 ASN A CA 1
ATOM 686 C C . ASN A 1 91 ? 23.040 -7.003 30.120 1.00 24.66 91 ASN A C 1
ATOM 688 O O . ASN A 1 91 ? 24.162 -7.150 30.591 1.00 24.66 91 ASN A O 1
ATOM 692 N N . GLY A 1 92 ? 22.781 -5.969 29.295 1.00 25.20 92 GLY A N 1
ATOM 693 C CA . GLY A 1 92 ? 23.739 -4.889 28.964 1.00 25.20 92 GLY A CA 1
ATOM 694 C C . GLY A 1 92 ? 23.062 -3.633 28.371 1.00 25.20 92 GLY A C 1
ATOM 695 O O . GLY A 1 92 ? 22.317 -3.736 27.406 1.00 25.20 92 GLY A O 1
ATOM 696 N N . LYS A 1 93 ? 23.261 -2.449 28.976 1.00 26.94 93 LYS A N 1
ATOM 697 C CA . LYS A 1 93 ? 22.498 -1.199 28.707 1.00 26.94 93 LYS A CA 1
ATOM 698 C C . LYS A 1 93 ? 22.836 -0.504 27.374 1.00 26.94 93 LYS A C 1
ATOM 700 O O . LYS A 1 93 ? 23.988 -0.487 26.960 1.00 26.94 93 LYS A O 1
ATOM 705 N N . VAL A 1 94 ? 21.845 0.194 26.798 1.00 25.22 94 VAL A N 1
ATOM 706 C CA . VAL A 1 94 ? 21.952 0.999 25.561 1.00 25.22 94 VAL A CA 1
ATOM 707 C C . VAL A 1 94 ? 21.931 2.511 25.841 1.00 25.22 94 VAL A C 1
ATOM 709 O O . VAL A 1 94 ? 21.061 3.012 26.548 1.00 25.22 94 VAL A O 1
ATOM 712 N N . SER A 1 95 ? 22.877 3.228 25.230 1.00 25.52 95 SER A N 1
ATOM 713 C CA . SER A 1 95 ? 22.917 4.673 24.926 1.00 25.52 95 SER A CA 1
ATOM 714 C C . SER A 1 95 ? 24.108 4.834 23.962 1.00 25.52 95 SER A C 1
ATOM 716 O O . SER A 1 95 ? 25.138 4.215 24.204 1.00 25.52 95 SER A O 1
ATOM 718 N N . LYS A 1 96 ? 24.066 5.545 22.830 1.00 26.86 96 LYS A N 1
ATOM 719 C CA . LYS A 1 96 ? 23.484 6.867 22.565 1.00 26.86 96 LYS A CA 1
ATOM 720 C C . LYS A 1 96 ? 23.278 7.027 21.044 1.00 26.86 96 LYS A C 1
ATOM 722 O O . LYS A 1 96 ? 24.089 6.520 20.276 1.00 26.86 96 LYS A O 1
ATOM 727 N N . TYR A 1 97 ? 22.228 7.722 20.607 1.00 25.50 97 TYR A N 1
ATOM 728 C CA . TYR A 1 97 ? 21.927 7.928 19.179 1.00 25.50 97 TYR A CA 1
ATOM 729 C C . TYR A 1 97 ? 22.620 9.172 18.580 1.00 25.50 97 TYR A C 1
ATOM 731 O O . TYR A 1 97 ? 22.855 10.151 19.288 1.00 25.50 97 TYR A O 1
ATOM 739 N N . LEU A 1 98 ? 22.802 9.126 17.250 1.00 26.52 98 LEU A N 1
ATOM 740 C CA . LEU A 1 98 ? 23.169 10.196 16.299 1.00 26.52 98 LEU A CA 1
ATOM 741 C C . LEU A 1 98 ? 24.650 10.638 16.202 1.00 26.52 98 LEU A C 1
ATOM 743 O O . LEU A 1 98 ? 25.352 10.849 17.185 1.00 26.52 98 LEU A O 1
ATOM 747 N N . SER A 1 99 ? 25.059 10.860 14.941 1.00 32.66 99 SER A N 1
ATOM 748 C CA . SER A 1 99 ? 26.381 11.256 14.409 1.00 32.66 99 SER A CA 1
ATOM 749 C C . SER A 1 99 ? 27.510 10.202 14.454 1.00 32.66 99 SER A C 1
ATOM 751 O O . SER A 1 99 ? 28.063 9.925 15.513 1.00 32.66 99 SER A O 1
ATOM 753 N N . SER A 1 100 ? 27.870 9.669 13.265 1.00 27.66 100 SER A N 1
ATOM 754 C CA . SER A 1 100 ? 29.181 9.086 12.839 1.00 27.66 100 SER A CA 1
ATOM 755 C C . SER A 1 100 ? 29.141 7.807 11.965 1.00 27.66 100 SER A C 1
ATOM 757 O O . SER A 1 100 ? 30.080 7.013 11.971 1.00 27.66 100 SER A O 1
ATOM 759 N N . SER A 1 101 ? 28.127 7.610 11.115 1.00 31.89 101 SER A N 1
ATOM 760 C CA . SER A 1 101 ? 28.114 6.522 10.113 1.00 31.89 101 SER A CA 1
ATOM 761 C C . SER A 1 101 ? 29.018 6.799 8.893 1.00 31.89 101 SER A C 1
ATOM 763 O O . SER A 1 101 ? 28.557 6.793 7.754 1.00 31.89 101 SER A O 1
ATOM 765 N N . SER A 1 102 ? 30.311 7.058 9.127 1.00 31.77 102 SER A N 1
ATOM 766 C CA . SER A 1 102 ? 31.334 7.187 8.074 1.00 31.77 102 SER A CA 1
ATOM 767 C C . SER A 1 102 ? 32.785 6.998 8.564 1.00 31.77 102 SER A C 1
ATOM 769 O O . SER A 1 102 ? 33.657 7.769 8.170 1.00 31.77 102 SER A O 1
ATOM 771 N N . LYS A 1 103 ? 33.068 5.981 9.406 1.00 31.70 103 LYS A N 1
ATOM 772 C CA . LYS A 1 103 ? 34.427 5.401 9.618 1.00 31.70 103 LYS A CA 1
ATOM 773 C C . LYS A 1 103 ? 34.447 4.187 10.575 1.00 31.70 103 LYS A C 1
ATOM 775 O O . LYS A 1 103 ? 34.979 4.272 11.674 1.00 31.70 103 LYS A O 1
ATOM 780 N N . ILE A 1 104 ? 33.922 3.034 10.145 1.00 29.70 104 ILE A N 1
ATOM 781 C CA . ILE A 1 104 ? 34.321 1.718 10.694 1.00 29.70 104 ILE A CA 1
ATOM 782 C C . ILE A 1 104 ? 34.370 0.708 9.538 1.00 29.70 104 ILE A C 1
ATOM 784 O O . ILE A 1 104 ? 33.366 0.084 9.216 1.00 29.70 104 ILE A O 1
ATOM 788 N N . TYR A 1 105 ? 35.537 0.570 8.907 1.00 35.81 105 TYR A N 1
ATOM 789 C CA . TYR A 1 105 ? 35.856 -0.515 7.969 1.00 35.81 105 TYR A CA 1
ATOM 790 C C . TYR A 1 105 ? 37.338 -0.881 8.093 1.00 35.81 105 TYR A C 1
ATOM 792 O O . TYR A 1 105 ? 38.117 -0.715 7.166 1.00 35.81 105 TYR A O 1
ATOM 800 N N . GLU A 1 106 ? 37.719 -1.351 9.278 1.00 35.59 106 GLU A N 1
ATOM 801 C CA . GLU A 1 106 ? 38.994 -2.030 9.521 1.00 35.59 106 GLU A CA 1
ATOM 802 C C . GLU A 1 106 ? 38.859 -2.845 10.813 1.00 35.59 106 GLU A C 1
ATOM 804 O O . GLU A 1 106 ? 39.071 -2.341 11.912 1.00 35.59 106 GLU A O 1
ATOM 809 N N . ASN A 1 107 ? 38.360 -4.076 10.673 1.00 31.89 107 ASN A N 1
ATOM 810 C CA . ASN A 1 107 ? 38.664 -5.252 11.498 1.00 31.89 107 ASN A CA 1
ATOM 811 C C . ASN A 1 107 ? 37.877 -6.446 10.941 1.00 31.89 107 ASN A C 1
ATOM 813 O O . ASN A 1 107 ? 36.684 -6.336 10.657 1.00 31.89 107 ASN A O 1
ATOM 817 N N . GLY A 1 108 ? 38.561 -7.570 10.725 1.00 41.38 108 GLY A N 1
ATOM 818 C CA . GLY A 1 108 ? 37.988 -8.730 10.047 1.00 41.38 108 GLY A CA 1
ATOM 819 C C . GLY A 1 108 ? 36.974 -9.484 10.906 1.00 41.38 108 GLY A C 1
ATOM 820 O O . GLY A 1 108 ? 37.306 -9.933 11.999 1.00 41.38 108 GLY A O 1
ATOM 821 N N . VAL A 1 109 ? 35.771 -9.679 10.363 1.00 34.06 109 VAL A N 1
ATOM 822 C CA . VAL A 1 109 ? 34.853 -10.761 10.746 1.00 34.06 109 VAL A CA 1
ATOM 823 C C . VAL A 1 109 ? 34.469 -11.500 9.465 1.00 34.06 109 VAL A C 1
ATOM 825 O O . VAL A 1 109 ? 34.101 -10.886 8.456 1.00 34.06 109 VAL A O 1
ATOM 828 N N . ASP A 1 110 ? 34.654 -12.815 9.496 1.00 40.62 110 ASP A N 1
ATOM 829 C CA . ASP A 1 110 ? 34.812 -13.665 8.319 1.00 40.62 110 ASP A CA 1
ATOM 830 C C . ASP A 1 110 ? 33.523 -14.428 7.982 1.00 40.62 110 ASP A C 1
ATOM 832 O O . ASP A 1 110 ? 33.349 -15.592 8.330 1.00 40.62 110 ASP A O 1
ATOM 836 N N . SER A 1 111 ? 32.575 -13.733 7.347 1.00 41.91 111 SER A N 1
ATOM 837 C CA . SER A 1 111 ? 31.748 -14.248 6.239 1.00 41.91 111 SER A CA 1
ATOM 838 C C . SER A 1 111 ? 30.641 -13.255 5.861 1.00 41.91 111 SER A C 1
ATOM 840 O O . SER A 1 111 ? 30.076 -12.538 6.692 1.00 41.91 111 SER A O 1
ATOM 842 N N . THR A 1 112 ? 30.290 -13.213 4.578 1.00 46.84 112 THR A N 1
ATOM 843 C CA . THR A 1 112 ? 29.211 -12.364 4.044 1.00 46.84 112 THR A CA 1
ATOM 844 C C . THR A 1 112 ? 27.835 -12.812 4.556 1.00 46.84 112 THR A C 1
ATOM 846 O O . THR A 1 112 ? 26.975 -11.991 4.877 1.00 46.84 112 THR A O 1
ATOM 849 N N . VAL A 1 113 ? 27.670 -14.126 4.750 1.00 40.88 113 VAL A N 1
ATOM 850 C CA . VAL A 1 113 ? 26.498 -14.762 5.375 1.00 40.88 113 VAL A CA 1
ATOM 851 C C . VAL A 1 113 ? 26.256 -14.272 6.805 1.00 40.88 113 VAL A C 1
ATOM 853 O O . VAL A 1 113 ? 25.101 -14.206 7.219 1.00 40.88 113 VAL A O 1
ATOM 856 N N . GLU A 1 114 ? 27.300 -13.913 7.558 1.00 43.88 114 GLU A N 1
ATOM 857 C CA . GLU A 1 114 ? 27.153 -13.374 8.915 1.00 43.88 114 GLU A CA 1
ATOM 858 C C . GLU A 1 114 ? 26.750 -11.887 8.892 1.00 43.88 114 GLU A C 1
ATOM 860 O O . GLU A 1 114 ? 25.845 -11.469 9.617 1.00 43.88 114 GLU A O 1
ATOM 865 N N . ARG A 1 115 ? 27.320 -11.107 7.960 1.00 50.00 115 ARG A N 1
ATOM 866 C CA . ARG A 1 115 ? 26.963 -9.692 7.723 1.00 50.00 115 ARG A CA 1
ATOM 867 C C . ARG A 1 115 ? 25.527 -9.478 7.250 1.00 50.00 115 ARG A C 1
ATOM 869 O O . ARG A 1 115 ? 24.937 -8.459 7.590 1.00 50.00 115 ARG A O 1
ATOM 876 N N . LEU A 1 116 ? 24.954 -10.423 6.511 1.00 50.12 116 LEU A N 1
ATOM 877 C CA . LEU A 1 116 ? 23.531 -10.448 6.158 1.00 50.12 116 LEU A CA 1
ATOM 878 C C . LEU A 1 116 ? 22.809 -11.617 6.846 1.00 50.12 116 LEU A C 1
ATOM 880 O O . LEU A 1 116 ? 21.893 -12.206 6.267 1.00 50.12 116 LEU A O 1
ATOM 884 N N . SER A 1 117 ? 23.207 -11.963 8.083 1.00 47.09 117 SER A N 1
ATOM 885 C CA . SER A 1 117 ? 22.617 -13.086 8.823 1.00 47.09 117 SER A CA 1
ATOM 886 C C . SER A 1 117 ? 21.156 -12.825 9.174 1.00 47.09 117 SER A C 1
ATOM 888 O O . SER A 1 117 ? 20.780 -12.233 10.193 1.00 47.09 117 SER A O 1
ATOM 890 N N . LEU A 1 118 ? 20.325 -13.299 8.257 1.00 53.78 118 LEU A N 1
ATOM 891 C CA . LEU A 1 118 ? 18.881 -13.433 8.350 1.00 53.78 118 LEU A CA 1
ATOM 892 C C . LEU A 1 118 ? 18.506 -14.849 8.818 1.00 53.78 118 LEU A C 1
ATOM 894 O O . LEU A 1 118 ? 17.322 -15.151 8.921 1.00 53.78 118 LEU A O 1
ATOM 898 N N . LYS A 1 119 ? 19.500 -15.714 9.081 1.00 51.44 119 LYS A N 1
ATOM 899 C CA . LYS A 1 119 ? 19.313 -17.078 9.583 1.00 51.44 119 LYS A CA 1
ATOM 900 C C . LYS A 1 119 ? 18.884 -17.053 11.050 1.00 51.44 119 LYS A C 1
ATOM 902 O O . LYS A 1 119 ? 19.405 -16.265 11.834 1.00 51.44 119 LYS A O 1
ATOM 907 N N . SER A 1 120 ? 17.969 -17.947 11.412 1.00 50.66 120 SER A N 1
ATOM 908 C CA . SER A 1 120 ? 17.552 -18.144 12.798 1.00 50.66 120 SER A CA 1
ATOM 909 C C . SER A 1 120 ? 18.717 -18.604 13.681 1.00 50.66 120 SER A C 1
ATOM 911 O O . SER A 1 120 ? 19.309 -19.655 13.448 1.00 50.66 120 SER A O 1
ATOM 913 N N . ASP A 1 121 ? 18.989 -17.833 14.730 1.00 56.78 121 ASP A N 1
ATOM 914 C CA . ASP A 1 121 ? 19.820 -18.187 15.889 1.00 56.78 121 ASP A CA 1
ATOM 915 C C . ASP A 1 121 ? 19.016 -18.944 16.971 1.00 56.78 121 ASP A C 1
ATOM 917 O O . ASP A 1 121 ? 19.470 -19.112 18.101 1.00 56.78 121 ASP A O 1
ATOM 921 N N . GLY A 1 122 ? 17.793 -19.375 16.641 1.00 60.12 122 GLY A N 1
ATOM 922 C CA . GLY A 1 122 ? 16.813 -19.927 17.576 1.00 60.12 122 GLY A CA 1
ATOM 923 C C . GLY A 1 122 ? 15.893 -18.880 18.216 1.00 60.12 122 GLY A C 1
ATOM 924 O O . GLY A 1 122 ? 14.887 -19.265 18.809 1.00 60.12 122 GLY A O 1
ATOM 925 N N . SER A 1 123 ? 16.180 -17.578 18.078 1.00 67.56 123 SER A N 1
ATOM 926 C CA . SER A 1 123 ? 15.307 -16.495 18.561 1.00 67.56 123 SER A CA 1
ATOM 927 C C . SER A 1 123 ? 14.354 -15.947 17.491 1.00 67.56 123 SER A C 1
ATOM 929 O O . SER A 1 123 ? 13.284 -15.443 17.842 1.00 67.56 123 SER A O 1
ATOM 931 N N . LEU A 1 124 ? 14.729 -16.084 16.211 1.00 76.31 124 LEU A N 1
ATOM 932 C CA . LEU A 1 124 ? 13.992 -15.567 15.054 1.00 76.31 124 LEU A CA 1
ATOM 933 C C . LEU A 1 124 ? 12.634 -16.271 14.864 1.00 76.31 124 LEU A C 1
ATOM 935 O O . LEU A 1 124 ? 12.516 -17.481 15.066 1.00 76.31 124 LEU A O 1
ATOM 939 N N . ARG A 1 125 ? 11.620 -15.523 14.423 1.00 80.94 125 ARG A N 1
ATOM 940 C CA . ARG A 1 125 ? 10.217 -15.955 14.272 1.00 80.94 125 ARG A CA 1
ATOM 941 C C . ARG A 1 125 ? 9.678 -15.642 12.867 1.00 80.94 125 ARG A C 1
ATOM 943 O O . ARG A 1 125 ? 10.201 -14.747 12.201 1.00 80.94 125 ARG A O 1
ATOM 950 N N . PRO A 1 126 ? 8.602 -16.313 12.402 1.00 80.81 126 PRO A N 1
ATOM 951 C CA . PRO A 1 126 ? 7.982 -16.027 11.100 1.00 80.81 126 PRO A CA 1
ATOM 952 C C . PRO A 1 126 ? 7.537 -14.572 10.913 1.00 80.81 126 PRO A C 1
ATOM 954 O O . PRO A 1 126 ? 7.609 -14.024 9.813 1.00 80.81 126 PRO A O 1
ATOM 957 N N . SER A 1 127 ? 7.090 -13.970 12.012 1.00 82.06 127 SER A N 1
ATOM 958 C CA . SER A 1 127 ? 6.519 -12.633 12.116 1.00 82.06 127 SER A CA 1
ATOM 959 C C . SER A 1 127 ? 7.554 -11.511 12.247 1.00 82.06 127 SER A C 1
ATOM 961 O O . SER A 1 127 ? 7.200 -10.338 12.118 1.00 82.06 127 SER A O 1
ATOM 963 N N . ASP A 1 128 ? 8.822 -11.851 12.503 1.00 86.69 128 ASP A N 1
ATOM 964 C CA . ASP A 1 128 ? 9.875 -10.869 12.752 1.00 86.69 128 ASP A CA 1
ATOM 965 C C . ASP A 1 128 ? 10.116 -9.979 11.535 1.00 86.69 128 ASP A C 1
ATOM 967 O O . ASP A 1 128 ? 10.017 -10.415 10.388 1.00 86.69 128 ASP A O 1
ATOM 971 N N . LEU A 1 129 ? 10.516 -8.737 11.794 1.00 89.75 129 LEU A N 1
ATOM 972 C CA . LEU A 1 129 ? 10.799 -7.728 10.783 1.00 89.75 129 LEU A CA 1
ATOM 973 C C . LEU A 1 129 ? 11.983 -6.863 11.229 1.00 89.75 129 LEU A C 1
ATOM 975 O O . LEU A 1 129 ? 11.946 -6.250 12.294 1.00 89.75 129 LEU A O 1
ATOM 979 N N . ARG A 1 130 ? 13.011 -6.762 10.382 1.00 87.94 130 ARG A N 1
ATOM 980 C CA . ARG A 1 130 ? 14.086 -5.770 10.491 1.00 87.94 130 ARG A CA 1
ATOM 981 C C . ARG A 1 130 ? 13.855 -4.672 9.447 1.00 87.94 130 ARG A C 1
ATOM 983 O O . ARG A 1 130 ? 14.006 -4.917 8.256 1.00 87.94 130 ARG A O 1
ATOM 990 N N . THR A 1 131 ? 13.476 -3.472 9.890 1.00 82.69 131 THR A N 1
ATOM 991 C CA . THR A 1 131 ? 13.322 -2.278 9.028 1.00 82.69 131 THR A CA 1
ATOM 992 C C . THR A 1 131 ? 14.656 -1.574 8.760 1.00 82.69 131 THR A C 1
ATOM 994 O O . THR A 1 131 ? 14.874 -1.049 7.671 1.00 82.69 131 THR A O 1
ATOM 997 N N . ASN A 1 132 ? 15.590 -1.639 9.714 1.00 78.56 132 ASN A N 1
ATOM 998 C CA . ASN A 1 132 ? 16.971 -1.193 9.537 1.00 78.56 132 ASN A CA 1
ATOM 999 C C . ASN A 1 132 ? 17.791 -2.268 8.810 1.00 78.56 132 ASN A C 1
ATOM 1001 O O . ASN A 1 132 ? 18.206 -3.257 9.419 1.00 78.56 132 ASN A O 1
ATOM 1005 N N . VAL A 1 133 ? 18.025 -2.066 7.512 1.00 79.44 133 VAL A N 1
ATOM 1006 C CA . VAL A 1 133 ? 18.884 -2.938 6.698 1.00 79.44 133 VAL A CA 1
ATOM 1007 C C . VAL A 1 133 ? 20.351 -2.509 6.740 1.00 79.44 133 VAL A C 1
ATOM 1009 O O . VAL A 1 133 ? 20.671 -1.331 6.907 1.00 79.44 133 VAL A O 1
ATOM 1012 N N . ILE A 1 134 ? 21.245 -3.484 6.575 1.00 74.62 134 ILE A N 1
ATOM 1013 C CA . ILE A 1 134 ? 22.696 -3.303 6.735 1.00 74.62 134 ILE A CA 1
ATOM 1014 C C . ILE A 1 134 ? 23.318 -2.689 5.476 1.00 74.62 134 ILE A C 1
ATOM 1016 O O . ILE A 1 134 ? 24.138 -1.778 5.575 1.00 74.62 134 ILE A O 1
ATOM 1020 N N . LEU A 1 135 ? 22.884 -3.134 4.293 1.00 85.50 135 LEU A N 1
ATOM 1021 C CA . LEU A 1 135 ? 23.268 -2.546 3.012 1.00 85.50 135 LEU A CA 1
ATOM 1022 C C . LEU A 1 135 ? 22.110 -1.705 2.464 1.00 85.50 135 LEU A C 1
ATOM 1024 O O . LEU A 1 135 ? 20.981 -2.181 2.324 1.00 85.50 135 LEU A O 1
ATOM 1028 N N . GLN A 1 136 ? 22.408 -0.440 2.173 1.00 90.81 136 GLN A N 1
ATOM 1029 C CA . GLN A 1 136 ? 21.470 0.558 1.650 1.00 90.81 136 GLN A CA 1
ATOM 1030 C C . GLN A 1 136 ? 21.499 0.601 0.116 1.00 90.81 136 GLN A C 1
ATOM 1032 O O . GLN A 1 136 ? 22.444 0.104 -0.500 1.00 90.81 136 GLN A O 1
ATOM 1037 N N . TYR A 1 137 ? 20.490 1.224 -0.507 1.00 91.25 137 TYR A N 1
ATOM 1038 C CA . TYR A 1 137 ? 20.371 1.300 -1.973 1.00 91.25 137 TYR A CA 1
ATOM 1039 C C . TYR A 1 137 ? 21.659 1.768 -2.662 1.00 91.25 137 TYR A C 1
ATOM 1041 O O . TYR A 1 137 ? 22.087 1.141 -3.626 1.00 91.25 137 TYR A O 1
ATOM 1049 N N . ASP A 1 138 ? 22.307 2.814 -2.144 1.00 90.00 138 ASP A N 1
ATOM 1050 C CA . ASP A 1 138 ? 23.521 3.383 -2.741 1.00 90.00 138 ASP A CA 1
ATOM 1051 C C . ASP A 1 138 ? 24.661 2.365 -2.837 1.00 90.00 138 ASP A C 1
ATOM 1053 O O . ASP A 1 138 ? 25.421 2.378 -3.805 1.00 90.00 138 ASP A O 1
ATOM 1057 N N . TRP A 1 139 ? 24.750 1.428 -1.886 1.00 92.06 139 TRP A N 1
ATOM 1058 C CA . TRP A 1 139 ? 25.719 0.339 -1.950 1.00 92.06 139 TRP A CA 1
ATOM 1059 C C . TRP A 1 139 ? 25.391 -0.624 -3.097 1.00 92.06 139 TRP A C 1
ATOM 1061 O O . TRP A 1 139 ? 26.270 -0.930 -3.899 1.00 92.06 139 TRP A O 1
ATOM 1071 N N . TYR A 1 140 ? 24.134 -1.056 -3.236 1.00 91.75 140 TYR A N 1
ATOM 1072 C CA . TYR A 1 140 ? 23.717 -1.931 -4.343 1.00 91.75 140 TYR A CA 1
ATOM 1073 C C . TYR A 1 140 ? 23.850 -1.235 -5.701 1.00 91.75 140 TYR A C 1
ATOM 1075 O O . TYR A 1 140 ? 24.311 -1.839 -6.667 1.00 91.75 140 TYR A O 1
ATOM 1083 N N . HIS A 1 141 ? 23.536 0.057 -5.766 1.00 89.25 141 HIS A N 1
ATOM 1084 C CA . HIS A 1 141 ? 23.735 0.879 -6.952 1.00 89.25 141 HIS A CA 1
ATOM 1085 C C . HIS A 1 141 ? 25.211 0.951 -7.358 1.00 89.25 141 HIS A C 1
ATOM 1087 O O . HIS A 1 141 ? 25.542 0.739 -8.523 1.00 89.25 141 HIS A O 1
ATOM 1093 N N . GLN A 1 142 ? 26.109 1.146 -6.392 1.00 88.31 142 GLN A N 1
ATOM 1094 C CA . GLN A 1 142 ? 27.547 1.187 -6.639 1.00 88.31 142 GLN A CA 1
ATOM 1095 C C . GLN A 1 142 ? 28.197 -0.186 -6.862 1.00 88.31 142 GLN A C 1
ATOM 1097 O O . GLN A 1 142 ? 29.285 -0.215 -7.428 1.00 88.31 142 GLN A O 1
ATOM 1102 N N . ASN A 1 143 ? 27.619 -1.309 -6.428 1.00 90.12 143 ASN A N 1
ATOM 1103 C CA . ASN A 1 143 ? 28.316 -2.608 -6.462 1.00 90.12 143 ASN A CA 1
ATOM 1104 C C . ASN A 1 143 ? 27.632 -3.681 -7.322 1.00 90.12 143 ASN A C 1
ATOM 1106 O O . ASN A 1 143 ? 28.307 -4.610 -7.751 1.00 90.12 143 ASN A O 1
ATOM 1110 N N . CYS A 1 144 ? 26.340 -3.538 -7.633 1.00 91.06 144 CYS A N 1
ATOM 1111 C CA . CYS A 1 144 ? 25.576 -4.521 -8.409 1.00 91.06 144 CYS A CA 1
ATOM 1112 C C . CYS A 1 144 ? 25.044 -3.997 -9.756 1.00 91.06 144 CYS A C 1
ATOM 1114 O O . CYS A 1 144 ? 24.669 -4.809 -10.596 1.00 91.06 144 CYS A O 1
ATOM 1116 N N . TYR A 1 145 ? 24.962 -2.675 -9.971 1.00 89.50 145 TYR A N 1
ATOM 1117 C CA . TYR A 1 145 ? 24.247 -2.080 -11.122 1.00 89.50 145 TYR A CA 1
ATOM 1118 C C . TYR A 1 145 ? 25.127 -1.240 -12.071 1.00 89.50 145 TYR A C 1
ATOM 1120 O O . TYR A 1 145 ? 24.597 -0.444 -12.842 1.00 89.50 145 TYR A O 1
ATOM 1128 N N . LYS A 1 146 ? 26.459 -1.382 -12.018 1.00 70.94 146 LYS A N 1
ATOM 1129 C CA . LYS A 1 146 ? 27.406 -0.516 -12.753 1.00 70.94 146 LYS A CA 1
ATOM 1130 C C . LYS A 1 146 ? 27.500 -0.758 -14.270 1.00 70.94 146 LYS A C 1
ATOM 1132 O O . LYS A 1 146 ? 27.889 0.158 -14.990 1.00 70.94 146 LYS A O 1
ATOM 1137 N N . ASP A 1 147 ? 27.149 -1.944 -14.764 1.00 58.72 147 ASP A N 1
ATOM 1138 C CA . ASP A 1 147 ? 27.613 -2.431 -16.079 1.00 58.72 147 ASP A CA 1
ATOM 1139 C C . ASP A 1 147 ? 26.725 -2.083 -17.292 1.00 58.72 147 ASP A C 1
ATOM 1141 O O . ASP A 1 147 ? 26.687 -2.813 -18.282 1.00 58.72 147 ASP A O 1
ATOM 1145 N N . LEU A 1 148 ? 26.036 -0.937 -17.270 1.00 58.50 148 LEU A N 1
ATOM 1146 C CA . LEU A 1 148 ? 25.270 -0.434 -18.421 1.00 58.50 148 LEU A CA 1
ATOM 1147 C C . LEU A 1 148 ? 25.659 1.003 -18.789 1.00 58.50 148 LEU A C 1
ATOM 1149 O O . LEU A 1 148 ? 24.981 1.968 -18.455 1.00 58.50 148 LEU A O 1
ATOM 1153 N N . GLN A 1 149 ? 26.779 1.118 -19.512 1.00 52.97 149 GLN A N 1
ATOM 1154 C CA . GLN A 1 149 ? 27.199 2.288 -20.309 1.00 52.97 149 GLN A CA 1
ATOM 1155 C C . GLN A 1 149 ? 27.218 3.660 -19.593 1.00 52.97 149 GLN A C 1
ATOM 1157 O O . GLN A 1 149 ? 27.276 4.697 -20.246 1.00 52.97 149 GLN A O 1
ATOM 1162 N N . GLY A 1 150 ? 27.242 3.680 -18.257 1.00 53.12 150 GLY A N 1
ATOM 1163 C CA . GLY A 1 150 ? 27.274 4.908 -17.458 1.00 53.12 150 GLY A CA 1
ATOM 1164 C C . GLY A 1 150 ? 25.915 5.588 -17.249 1.00 53.12 150 GLY A C 1
ATOM 1165 O O . GLY A 1 150 ? 25.876 6.647 -16.624 1.00 53.12 150 GLY A O 1
ATOM 1166 N N . GLU A 1 151 ? 24.806 4.998 -17.708 1.00 61.25 151 GLU A N 1
ATOM 1167 C CA . GLU A 1 151 ? 23.460 5.489 -17.392 1.00 61.25 151 GLU A CA 1
ATOM 1168 C C . GLU A 1 151 ? 22.958 4.876 -16.074 1.00 61.25 151 GLU A C 1
ATOM 1170 O O . GLU A 1 151 ? 23.014 3.665 -15.858 1.00 61.25 151 GLU A O 1
ATOM 1175 N N . MET A 1 152 ? 22.455 5.710 -15.157 1.00 67.12 152 MET A N 1
ATOM 1176 C CA . MET A 1 152 ? 21.914 5.213 -13.889 1.00 67.12 152 MET A CA 1
ATOM 1177 C C . MET A 1 152 ? 20.562 4.527 -14.105 1.00 67.12 152 MET A C 1
ATOM 1179 O O . MET A 1 152 ? 19.563 5.201 -14.359 1.00 67.12 152 MET A O 1
ATOM 1183 N N . LEU A 1 153 ? 20.505 3.206 -13.895 1.00 78.56 153 LEU A N 1
ATOM 1184 C CA . LEU A 1 153 ? 19.243 2.458 -13.860 1.00 78.56 153 LEU A CA 1
ATOM 1185 C C . LEU A 1 153 ? 18.257 3.094 -12.871 1.00 78.56 153 LEU A C 1
ATOM 1187 O O . LEU A 1 153 ? 18.540 3.212 -11.671 1.00 78.56 153 LEU A O 1
ATOM 1191 N N . THR A 1 154 ? 17.082 3.472 -13.375 1.00 87.56 154 THR A N 1
ATOM 1192 C CA . THR A 1 154 ? 16.075 4.195 -12.597 1.00 87.56 154 THR A CA 1
ATOM 1193 C C . THR A 1 154 ? 15.266 3.233 -11.711 1.00 87.56 154 THR A C 1
ATOM 1195 O O . THR A 1 154 ? 15.723 2.154 -11.320 1.00 87.56 154 THR A O 1
ATOM 1198 N N . ARG A 1 155 ? 14.054 3.634 -11.327 1.00 93.00 155 ARG A N 1
ATOM 1199 C CA . ARG A 1 155 ? 13.088 2.803 -10.594 1.00 93.00 155 ARG A CA 1
ATOM 1200 C C . ARG A 1 155 ? 11.958 2.301 -11.496 1.00 93.00 155 ARG A C 1
ATOM 1202 O O . ARG A 1 155 ? 10.974 1.786 -10.978 1.00 93.00 155 ARG A O 1
ATOM 1209 N N . SER A 1 156 ? 12.090 2.465 -12.815 1.00 94.81 156 SER A N 1
ATOM 1210 C CA . SER A 1 156 ? 11.107 1.985 -13.787 1.00 94.81 156 SER A CA 1
ATOM 1211 C C . SER A 1 156 ? 10.982 0.467 -13.753 1.00 94.81 156 SER A C 1
ATOM 1213 O O . SER A 1 156 ? 11.948 -0.225 -13.432 1.00 94.81 156 SER A O 1
ATOM 1215 N N . ILE A 1 157 ? 9.821 -0.086 -14.112 1.00 96.19 157 ILE A N 1
ATOM 1216 C CA . ILE A 1 157 ? 9.654 -1.552 -14.112 1.00 96.19 157 ILE A CA 1
ATOM 1217 C C . ILE A 1 157 ? 10.642 -2.255 -15.065 1.00 96.19 157 ILE A C 1
ATOM 1219 O O . ILE A 1 157 ? 11.142 -3.339 -14.754 1.00 96.19 157 ILE A O 1
ATOM 1223 N N . GLN A 1 158 ? 10.991 -1.601 -16.176 1.00 94.69 158 GLN A N 1
ATOM 1224 C CA . GLN A 1 158 ? 12.028 -2.048 -17.107 1.00 94.69 158 GLN A CA 1
ATOM 1225 C C . GLN A 1 158 ? 13.401 -2.122 -16.422 1.00 94.69 158 GLN A C 1
ATOM 1227 O O . GLN A 1 158 ? 14.098 -3.127 -16.564 1.00 94.69 158 GLN A O 1
ATOM 1232 N N . ASP A 1 159 ? 13.769 -1.105 -15.642 1.00 94.44 159 ASP A N 1
ATOM 1233 C CA . ASP A 1 159 ? 15.043 -1.071 -14.918 1.00 94.44 159 ASP A CA 1
ATOM 1234 C C . ASP A 1 159 ? 15.061 -2.025 -13.723 1.00 94.44 159 ASP A C 1
ATOM 1236 O O . ASP A 1 159 ? 16.102 -2.603 -13.428 1.00 94.44 159 ASP A O 1
ATOM 1240 N N . ILE A 1 160 ? 13.922 -2.253 -13.060 1.00 96.56 160 ILE A N 1
ATOM 1241 C CA . ILE A 1 160 ? 13.787 -3.292 -12.029 1.00 96.56 160 ILE A CA 1
ATOM 1242 C C . ILE A 1 160 ? 14.030 -4.682 -12.635 1.00 96.56 160 ILE A C 1
ATOM 1244 O O . ILE A 1 160 ? 14.786 -5.467 -12.063 1.00 96.56 160 ILE A O 1
ATOM 1248 N N . TYR A 1 161 ? 13.466 -4.983 -13.811 1.00 96.94 161 TYR A N 1
ATOM 1249 C CA . TYR A 1 161 ? 13.749 -6.240 -14.511 1.00 96.94 161 TYR A CA 1
ATOM 1250 C C . TYR A 1 161 ? 15.238 -6.384 -14.865 1.00 96.94 161 TYR A C 1
ATOM 1252 O O . TYR A 1 161 ? 15.821 -7.446 -14.636 1.00 96.94 161 TYR A O 1
ATOM 1260 N N . THR A 1 162 ? 15.863 -5.313 -15.365 1.00 95.12 162 THR A N 1
ATOM 1261 C CA . THR A 1 162 ? 17.298 -5.273 -15.688 1.00 95.12 162 THR A CA 1
ATOM 1262 C C . THR A 1 162 ? 18.169 -5.475 -14.444 1.00 95.12 162 THR A C 1
ATOM 1264 O O . THR A 1 162 ? 19.042 -6.343 -14.449 1.00 95.12 162 THR A O 1
ATOM 1267 N N . LYS A 1 163 ? 17.888 -4.761 -13.343 1.00 95.38 163 LYS A N 1
ATOM 1268 C CA . LYS A 1 163 ? 18.546 -4.937 -12.034 1.00 95.38 163 LYS A CA 1
ATOM 1269 C C . LYS A 1 163 ? 18.490 -6.394 -11.575 1.00 95.38 163 LYS A C 1
ATOM 1271 O O . LYS A 1 163 ? 19.502 -6.929 -11.138 1.00 95.38 163 LYS A O 1
ATOM 1276 N N . LEU A 1 164 ? 17.341 -7.059 -11.716 1.00 97.19 164 LEU A N 1
ATOM 1277 C CA . LEU A 1 164 ? 17.186 -8.466 -11.337 1.00 97.19 164 LEU A CA 1
ATOM 1278 C C . LEU A 1 164 ? 18.035 -9.424 -12.191 1.00 97.19 164 LEU A C 1
ATOM 1280 O O . LEU A 1 164 ? 18.540 -10.400 -11.638 1.00 97.19 164 LEU A O 1
ATOM 1284 N N . GLN A 1 165 ? 18.256 -9.149 -13.484 1.00 95.94 165 GLN A N 1
ATOM 1285 C CA . GLN A 1 165 ? 19.205 -9.945 -14.282 1.00 95.94 165 GLN A CA 1
ATOM 1286 C C . GLN A 1 165 ? 20.656 -9.707 -13.835 1.00 95.94 165 GLN A C 1
ATOM 1288 O O . GLN A 1 165 ? 21.386 -10.668 -13.617 1.00 95.94 165 GLN A O 1
ATOM 1293 N N . LEU A 1 166 ? 21.050 -8.452 -13.582 1.00 94.56 166 LEU A N 1
ATOM 1294 C CA . LEU A 1 166 ? 22.395 -8.134 -13.082 1.00 94.56 166 LEU A CA 1
ATOM 1295 C C . LEU A 1 166 ? 22.682 -8.799 -11.722 1.00 94.56 166 LEU A C 1
ATOM 1297 O O . LEU A 1 166 ? 23.755 -9.360 -11.523 1.00 94.56 166 LEU A O 1
ATOM 1301 N N . LEU A 1 167 ? 21.713 -8.819 -10.798 1.00 95.62 167 LEU A N 1
ATOM 1302 C CA . LEU A 1 167 ? 21.845 -9.517 -9.507 1.00 95.62 167 LEU A CA 1
ATOM 1303 C C . LEU A 1 167 ? 21.994 -11.037 -9.671 1.00 95.62 167 LEU A C 1
ATOM 1305 O O . LEU A 1 167 ? 22.719 -11.666 -8.902 1.00 95.62 167 LEU A O 1
ATOM 1309 N N . ARG A 1 168 ? 21.311 -11.622 -10.663 1.00 96.06 168 ARG A N 1
ATOM 1310 C CA . ARG A 1 168 ? 21.377 -13.054 -10.989 1.00 96.06 168 ARG A CA 1
ATOM 1311 C C . ARG A 1 168 ? 22.739 -13.465 -11.539 1.00 96.06 168 ARG A C 1
ATOM 1313 O O . ARG A 1 168 ? 23.221 -14.547 -11.216 1.00 96.06 168 ARG A O 1
ATOM 1320 N N . GLU A 1 169 ? 23.315 -12.622 -12.388 1.00 94.31 169 GLU A N 1
ATOM 1321 C CA . GLU A 1 169 ? 24.570 -12.875 -13.105 1.00 94.31 169 GLU A CA 1
ATOM 1322 C C . GLU A 1 169 ? 25.809 -12.413 -12.316 1.00 94.31 169 GLU A C 1
ATOM 1324 O O . GLU A 1 169 ? 26.929 -12.776 -12.663 1.00 94.31 169 GLU A O 1
ATOM 1329 N N . SER A 1 170 ? 25.621 -11.654 -11.230 1.00 92.94 170 SER A N 1
ATOM 1330 C CA . SER A 1 170 ? 26.707 -11.045 -10.456 1.00 92.94 170 SER A CA 1
ATOM 1331 C C . SER A 1 170 ? 27.699 -12.050 -9.856 1.00 92.94 170 SER A C 1
ATOM 1333 O O . SER A 1 170 ? 27.335 -13.089 -9.293 1.00 92.94 170 SER A O 1
ATOM 1335 N N . GLU A 1 171 ? 28.982 -11.679 -9.865 1.00 91.00 171 GLU A N 1
ATOM 1336 C CA . GLU A 1 171 ? 30.022 -12.406 -9.134 1.00 91.00 171 GLU A CA 1
ATOM 1337 C C . GLU A 1 171 ? 30.065 -12.077 -7.628 1.00 91.00 171 GLU A C 1
ATOM 1339 O O . GLU A 1 171 ? 30.590 -12.873 -6.840 1.00 91.00 171 GLU A O 1
ATOM 1344 N N . ALA A 1 172 ? 29.462 -10.963 -7.201 1.00 91.00 172 ALA A N 1
ATOM 1345 C CA . ALA A 1 172 ? 29.439 -10.528 -5.807 1.00 91.00 172 ALA A CA 1
ATOM 1346 C C . ALA A 1 172 ? 28.368 -11.271 -4.987 1.00 91.00 172 ALA A C 1
ATOM 1348 O O . ALA A 1 172 ? 27.209 -11.395 -5.391 1.00 91.00 172 ALA A O 1
ATOM 1349 N N . GLU A 1 173 ? 28.750 -11.757 -3.803 1.00 91.38 173 GLU A N 1
ATOM 1350 C CA . GLU A 1 173 ? 27.881 -12.587 -2.959 1.00 91.38 173 GLU A CA 1
ATOM 1351 C C . GLU A 1 173 ? 26.638 -11.834 -2.464 1.00 91.38 173 GLU A C 1
ATOM 1353 O O . GLU A 1 173 ? 25.536 -12.368 -2.572 1.00 91.38 173 GLU A O 1
ATOM 1358 N N . ASP A 1 174 ? 26.783 -10.581 -2.018 1.00 90.25 174 ASP A N 1
ATOM 1359 C CA . ASP A 1 174 ? 25.659 -9.738 -1.581 1.00 90.25 174 ASP A CA 1
ATOM 1360 C C . ASP A 1 174 ? 24.636 -9.501 -2.705 1.00 90.25 174 ASP A C 1
ATOM 1362 O O . ASP A 1 174 ? 23.427 -9.578 -2.482 1.00 90.25 174 ASP A O 1
ATOM 1366 N N . CYS A 1 175 ? 25.109 -9.259 -3.934 1.00 93.56 175 CYS A N 1
ATOM 1367 C CA . CYS A 1 175 ? 24.256 -9.070 -5.108 1.00 93.56 175 CYS A CA 1
ATOM 1368 C C . CYS A 1 175 ? 23.475 -10.358 -5.430 1.00 93.56 175 CYS A C 1
ATOM 1370 O O . CYS A 1 175 ? 22.246 -10.333 -5.554 1.00 93.56 175 CYS A O 1
ATOM 1372 N N . ARG A 1 176 ? 24.161 -11.511 -5.461 1.00 94.94 176 ARG A N 1
ATOM 1373 C CA . ARG A 1 176 ? 23.507 -12.821 -5.631 1.00 94.94 176 ARG A CA 1
ATOM 1374 C C . ARG A 1 176 ? 22.555 -13.166 -4.494 1.00 94.94 176 ARG A C 1
ATOM 1376 O O . ARG A 1 176 ? 21.556 -13.840 -4.732 1.00 94.94 176 ARG A O 1
ATOM 1383 N N . LEU A 1 177 ? 22.822 -12.726 -3.264 1.00 94.06 177 LEU A N 1
ATOM 1384 C CA . LEU A 1 177 ? 21.920 -12.967 -2.142 1.00 94.06 177 LEU A CA 1
ATOM 1385 C C . LEU A 1 177 ? 20.577 -12.255 -2.346 1.00 94.06 177 LEU A C 1
ATOM 1387 O O . LEU A 1 177 ? 19.543 -12.858 -2.064 1.00 94.06 177 LEU A O 1
ATOM 1391 N N . ILE A 1 178 ? 20.565 -11.038 -2.902 1.00 96.31 178 ILE A N 1
ATOM 1392 C CA . ILE A 1 178 ? 19.314 -10.358 -3.278 1.00 96.31 178 ILE A CA 1
ATOM 1393 C C . ILE A 1 178 ? 18.595 -11.092 -4.411 1.00 96.31 178 ILE A C 1
ATOM 1395 O O . ILE A 1 178 ? 17.379 -11.256 -4.333 1.00 96.31 178 ILE A O 1
ATOM 1399 N N . TRP A 1 179 ? 19.312 -11.606 -5.417 1.00 97.69 179 TRP A N 1
ATOM 1400 C CA . TRP A 1 179 ? 18.691 -12.484 -6.416 1.00 97.69 179 TRP A CA 1
ATOM 1401 C C . TRP A 1 179 ? 18.070 -13.737 -5.776 1.00 97.69 179 TRP A C 1
ATOM 1403 O O . TRP A 1 179 ? 16.934 -14.083 -6.083 1.00 97.69 179 TRP A O 1
ATOM 1413 N N . ASN A 1 180 ? 18.766 -14.384 -4.840 1.00 96.81 180 ASN A N 1
ATOM 1414 C CA . ASN A 1 180 ? 18.263 -15.573 -4.149 1.00 96.81 180 ASN A CA 1
ATOM 1415 C C . ASN A 1 180 ? 17.042 -15.270 -3.259 1.00 96.81 180 ASN A C 1
ATOM 1417 O O . ASN A 1 180 ? 16.177 -16.131 -3.119 1.00 96.81 180 ASN A O 1
ATOM 1421 N N . ILE A 1 181 ? 16.945 -14.062 -2.687 1.00 97.19 181 ILE A N 1
ATOM 1422 C CA . ILE A 1 181 ? 15.731 -13.564 -2.011 1.00 97.19 181 ILE A CA 1
ATOM 1423 C C . ILE A 1 181 ? 14.604 -13.337 -3.021 1.00 97.19 181 ILE A C 1
ATOM 1425 O O . ILE A 1 181 ? 13.464 -13.733 -2.794 1.00 97.19 181 ILE A O 1
ATOM 1429 N N . PHE A 1 182 ? 14.902 -12.704 -4.155 1.00 98.44 182 PHE A N 1
ATOM 1430 C CA . PHE A 1 182 ? 13.904 -12.506 -5.195 1.00 98.44 182 PHE A CA 1
ATOM 1431 C C . PHE A 1 182 ? 13.355 -13.854 -5.687 1.00 98.44 182 PHE A C 1
ATOM 1433 O O . PHE A 1 182 ? 12.142 -14.043 -5.704 1.00 98.44 182 PHE A O 1
ATOM 1440 N N . ASP A 1 183 ? 14.218 -14.818 -6.017 1.00 98.12 183 ASP A N 1
ATOM 1441 C CA . ASP A 1 183 ? 13.795 -16.125 -6.521 1.00 98.12 183 ASP A CA 1
ATOM 1442 C C . ASP A 1 183 ? 13.182 -17.028 -5.432 1.00 98.12 183 ASP A C 1
ATOM 1444 O O . ASP A 1 183 ? 12.339 -17.868 -5.744 1.00 98.12 183 ASP A O 1
ATOM 1448 N N . SER A 1 184 ? 13.482 -16.848 -4.141 1.00 97.56 184 SER A N 1
ATOM 1449 C CA . SER A 1 184 ? 12.759 -17.576 -3.086 1.00 97.56 184 SER A CA 1
ATOM 1450 C C . SER A 1 184 ? 11.291 -17.134 -2.960 1.00 97.56 184 SER A C 1
ATOM 1452 O O . SER A 1 184 ? 10.455 -17.930 -2.521 1.00 97.56 184 SER A O 1
ATOM 1454 N N . MET A 1 185 ? 10.963 -15.906 -3.382 1.00 97.94 185 MET A N 1
ATOM 1455 C CA . MET A 1 185 ? 9.660 -15.258 -3.175 1.00 97.94 185 MET A CA 1
ATOM 1456 C C . MET A 1 185 ? 8.835 -15.054 -4.457 1.00 97.94 185 MET A C 1
ATOM 1458 O O . MET A 1 185 ? 7.606 -15.139 -4.415 1.00 97.94 185 MET A O 1
ATOM 1462 N N . PHE A 1 186 ? 9.480 -14.793 -5.596 1.00 98.56 186 PHE A N 1
ATOM 1463 C CA . PHE A 1 186 ? 8.853 -14.269 -6.814 1.00 98.56 186 PHE A CA 1
ATOM 1464 C C . PHE A 1 186 ? 9.378 -14.927 -8.097 1.00 98.56 186 PHE A C 1
ATOM 1466 O O . PHE A 1 186 ? 10.426 -15.571 -8.128 1.00 98.56 186 PHE A O 1
ATOM 1473 N N . ARG A 1 187 ? 8.632 -14.749 -9.190 1.00 98.06 187 ARG A N 1
ATOM 1474 C CA . ARG A 1 187 ? 9.088 -14.934 -10.578 1.00 98.06 187 ARG A CA 1
ATOM 1475 C C . ARG A 1 187 ? 8.778 -13.657 -11.357 1.00 98.06 187 ARG A C 1
ATOM 1477 O O . ARG A 1 187 ? 7.720 -13.079 -11.129 1.00 98.06 187 ARG A O 1
ATOM 1484 N N . ILE A 1 188 ? 9.652 -13.240 -12.274 1.00 98.00 188 ILE A N 1
ATOM 1485 C CA . ILE A 1 188 ? 9.393 -12.136 -13.213 1.00 98.00 188 ILE A CA 1
ATOM 1486 C C . ILE A 1 188 ? 9.590 -12.594 -14.660 1.00 98.00 188 ILE A C 1
ATOM 1488 O O . ILE A 1 188 ? 10.509 -13.353 -14.961 1.00 98.00 188 ILE A O 1
ATOM 1492 N N . GLU A 1 189 ? 8.722 -12.122 -15.548 1.00 97.50 189 GLU A N 1
ATOM 1493 C CA . GLU A 1 189 ? 8.734 -12.376 -16.988 1.00 97.50 189 GLU A CA 1
ATOM 1494 C C . GLU A 1 189 ? 8.635 -11.036 -17.734 1.00 97.50 189 GLU A C 1
ATOM 1496 O O . GLU A 1 189 ? 7.762 -10.222 -17.427 1.00 97.50 189 GLU A O 1
ATOM 1501 N N . ALA A 1 190 ? 9.501 -10.812 -18.727 1.00 97.62 190 ALA A N 1
ATOM 1502 C CA . ALA A 1 190 ? 9.407 -9.690 -19.664 1.00 97.62 190 ALA A CA 1
ATOM 1503 C C . ALA A 1 190 ? 8.810 -10.187 -20.990 1.00 97.62 190 ALA A C 1
ATOM 1505 O O . ALA A 1 190 ? 9.489 -10.814 -21.807 1.00 97.62 190 ALA A O 1
ATOM 1506 N N . ILE A 1 191 ? 7.516 -9.947 -21.190 1.00 97.50 191 ILE A N 1
ATOM 1507 C CA . ILE A 1 191 ? 6.729 -10.511 -22.287 1.00 97.50 191 ILE A CA 1
ATOM 1508 C C . ILE A 1 191 ? 6.687 -9.505 -23.439 1.00 97.50 191 ILE A C 1
ATOM 1510 O O . ILE A 1 191 ? 6.020 -8.475 -23.354 1.00 97.50 191 ILE A O 1
ATOM 1514 N N . LYS A 1 192 ? 7.387 -9.801 -24.539 1.00 96.25 192 LYS A N 1
ATOM 1515 C CA . LYS A 1 192 ? 7.290 -9.020 -25.783 1.00 96.25 192 LYS A CA 1
ATOM 1516 C C . LYS A 1 192 ? 5.927 -9.272 -26.430 1.00 96.25 192 LYS A C 1
ATOM 1518 O O . LYS A 1 192 ? 5.625 -10.412 -26.776 1.00 96.25 192 LYS A O 1
ATOM 1523 N N . ALA A 1 193 ? 5.133 -8.223 -26.621 1.00 94.31 193 ALA A N 1
ATOM 1524 C CA . ALA A 1 193 ? 3.784 -8.298 -27.182 1.00 94.31 193 ALA A CA 1
ATOM 1525 C C . ALA A 1 193 ? 3.645 -7.383 -28.419 1.00 94.31 193 ALA A C 1
ATOM 1527 O O . ALA A 1 193 ? 2.920 -6.389 -28.368 1.00 94.31 193 ALA A O 1
ATOM 1528 N N . PRO A 1 194 ? 4.361 -7.672 -29.525 1.00 94.50 194 PRO A N 1
ATOM 1529 C CA . PRO A 1 194 ? 4.318 -6.838 -30.720 1.00 94.50 194 PRO A CA 1
ATOM 1530 C C . PRO A 1 194 ? 2.933 -6.863 -31.373 1.00 94.50 194 PRO A C 1
ATOM 1532 O O . PRO A 1 194 ? 2.250 -7.890 -31.364 1.00 94.50 194 PRO A O 1
ATOM 1535 N N . ILE A 1 195 ? 2.540 -5.748 -31.990 1.00 93.69 195 ILE A N 1
ATOM 1536 C CA . ILE A 1 195 ? 1.267 -5.631 -32.714 1.00 93.69 195 ILE A CA 1
ATOM 1537 C C . ILE A 1 195 ? 1.476 -5.048 -34.111 1.00 93.69 195 ILE A C 1
ATOM 1539 O O . ILE A 1 195 ? 2.439 -4.329 -34.362 1.00 93.69 195 ILE A O 1
ATOM 1543 N N . VAL A 1 196 ? 0.540 -5.327 -35.020 1.00 94.12 196 VAL A N 1
ATOM 1544 C CA . VAL A 1 196 ? 0.518 -4.749 -36.371 1.00 94.12 196 VAL A CA 1
ATOM 1545 C C . VAL A 1 196 ? -0.703 -3.846 -36.497 1.00 94.12 196 VAL A C 1
ATOM 1547 O O . VAL A 1 196 ? -1.837 -4.319 -36.485 1.00 94.12 196 VAL A O 1
ATOM 1550 N N . LEU A 1 197 ? -0.473 -2.539 -36.629 1.00 94.94 197 LEU A N 1
ATOM 1551 C CA . LEU A 1 197 ? -1.534 -1.543 -36.787 1.00 94.94 197 LEU A CA 1
ATOM 1552 C C . LEU A 1 197 ? -1.869 -1.318 -38.276 1.00 94.94 197 LEU A C 1
ATOM 1554 O O . LEU A 1 197 ? -0.994 -0.868 -39.027 1.00 94.94 197 LEU A O 1
ATOM 1558 N N . PRO A 1 198 ? -3.120 -1.547 -38.727 1.00 96.19 198 PRO A N 1
ATOM 1559 C CA . PRO A 1 198 ? -3.558 -1.171 -40.071 1.00 96.19 198 PRO A CA 1
ATOM 1560 C C . PRO A 1 198 ? -3.367 0.329 -40.326 1.00 96.19 198 PRO A C 1
ATOM 1562 O O . PRO A 1 198 ? -3.678 1.141 -39.456 1.00 96.19 198 PRO A O 1
ATOM 1565 N N . LYS A 1 199 ? -2.915 0.719 -41.529 1.00 93.94 199 LYS A N 1
ATOM 1566 C CA . LYS A 1 199 ? -2.611 2.128 -41.871 1.00 93.94 199 LYS A CA 1
ATOM 1567 C C . LYS A 1 199 ? -3.696 3.149 -41.463 1.00 93.94 199 LYS A C 1
ATOM 1569 O O . LYS A 1 199 ? -3.306 4.190 -40.944 1.00 93.94 199 LYS A O 1
ATOM 1574 N N . PRO A 1 200 ? -5.014 2.899 -41.635 1.00 94.75 200 PRO A N 1
ATOM 1575 C CA . PRO A 1 200 ? -6.041 3.838 -41.171 1.00 94.75 200 PRO A CA 1
ATOM 1576 C C . PRO A 1 200 ? -6.028 4.026 -39.647 1.00 94.75 200 PRO A C 1
ATOM 1578 O O . PRO A 1 200 ? -6.062 5.153 -39.160 1.00 94.75 200 PRO A O 1
ATOM 1581 N N . PHE A 1 201 ? -5.890 2.926 -38.903 1.00 95.69 201 PHE A N 1
ATOM 1582 C CA . PHE A 1 201 ? -5.934 2.903 -37.441 1.00 95.69 201 PHE A CA 1
ATOM 1583 C C . PHE A 1 201 ? -4.681 3.514 -36.791 1.00 95.69 201 PHE A C 1
ATOM 1585 O O . PHE A 1 201 ? -4.758 4.062 -35.695 1.00 95.69 201 PHE A O 1
ATOM 1592 N N . GLN A 1 202 ? -3.536 3.523 -37.486 1.00 95.19 202 GLN A N 1
ATOM 1593 C CA . GLN A 1 202 ? -2.325 4.214 -37.014 1.00 95.19 202 GLN A CA 1
ATOM 1594 C C . GLN A 1 202 ? -2.583 5.696 -36.695 1.00 95.19 202 GLN A C 1
ATOM 1596 O O . GLN A 1 202 ? -2.024 6.213 -35.732 1.00 95.19 202 GLN A O 1
ATOM 1601 N N . LYS A 1 203 ? -3.458 6.371 -37.457 1.00 93.81 203 LYS A N 1
ATOM 1602 C CA . LYS A 1 203 ? -3.830 7.772 -37.208 1.00 93.81 203 LYS A CA 1
ATOM 1603 C C . LYS A 1 203 ? -4.601 7.943 -35.894 1.00 93.81 203 LYS A C 1
ATOM 1605 O O . LYS A 1 203 ? -4.359 8.907 -35.175 1.00 93.81 203 LYS A O 1
ATOM 1610 N N . GLU A 1 204 ? -5.510 7.022 -35.582 1.00 94.19 204 GLU A N 1
ATOM 1611 C CA . GLU A 1 204 ? -6.286 7.042 -34.335 1.00 94.19 204 GLU A CA 1
ATOM 1612 C C . GLU A 1 204 ? -5.386 6.784 -33.126 1.00 94.19 204 GLU A C 1
ATOM 1614 O O . GLU A 1 204 ? -5.407 7.559 -32.173 1.00 94.19 204 GLU A O 1
ATOM 1619 N N . VAL A 1 205 ? -4.522 5.765 -33.211 1.00 94.00 205 VAL A N 1
ATOM 1620 C CA . VAL A 1 205 ? -3.554 5.445 -32.154 1.00 94.00 205 VAL A CA 1
ATOM 1621 C C . VAL A 1 205 ? -2.595 6.613 -31.912 1.00 94.00 205 VAL A C 1
ATOM 1623 O O . VAL A 1 205 ? -2.404 6.991 -30.762 1.00 94.00 205 VAL A O 1
ATOM 1626 N N . LYS A 1 206 ? -2.052 7.253 -32.960 1.00 93.31 206 LYS A N 1
ATOM 1627 C CA . LYS A 1 206 ? -1.248 8.481 -32.796 1.00 93.31 206 LYS A CA 1
ATOM 1628 C C . LYS A 1 206 ? -2.030 9.593 -32.095 1.00 93.31 206 LYS A C 1
ATOM 1630 O O . LYS A 1 206 ? -1.480 10.244 -31.214 1.00 93.31 206 LYS A O 1
ATOM 1635 N N . GLY A 1 207 ? -3.315 9.753 -32.413 1.00 91.31 207 GLY A N 1
ATOM 1636 C CA . GLY A 1 207 ? -4.203 10.697 -31.733 1.00 91.31 207 GLY A CA 1
ATOM 1637 C C . GLY A 1 207 ? -4.389 10.421 -30.235 1.00 91.31 207 GLY A C 1
ATOM 1638 O O . GLY A 1 207 ? -4.462 11.369 -29.462 1.00 91.31 207 GLY A O 1
ATOM 1639 N N . TRP A 1 208 ? -4.426 9.155 -29.803 1.00 92.19 208 TRP A N 1
ATOM 1640 C CA . TRP A 1 208 ? -4.499 8.787 -28.375 1.00 92.19 208 TRP A CA 1
ATOM 1641 C C . TRP A 1 208 ? -3.179 8.990 -27.616 1.00 92.19 208 TRP A C 1
ATOM 1643 O O . TRP A 1 208 ? -3.178 9.066 -26.391 1.00 92.19 208 TRP A O 1
ATOM 1653 N N . LEU A 1 209 ? -2.061 9.066 -28.340 1.00 92.38 209 LEU A N 1
ATOM 1654 C CA . LEU A 1 209 ? -0.711 9.243 -27.802 1.00 92.38 209 LEU A CA 1
ATOM 1655 C C . LEU A 1 209 ? -0.213 10.692 -27.930 1.00 92.38 209 LEU A C 1
ATOM 1657 O O . LEU A 1 209 ? 0.991 10.922 -27.911 1.00 92.38 209 LEU A O 1
ATOM 1661 N N . ASP A 1 210 ? -1.117 11.657 -28.125 1.00 91.38 210 ASP A N 1
ATOM 1662 C CA . ASP A 1 210 ? -0.802 13.079 -28.338 1.00 91.38 210 ASP A CA 1
ATOM 1663 C C . ASP A 1 210 ? 0.163 13.340 -29.525 1.00 91.38 210 ASP A C 1
ATOM 1665 O O . ASP A 1 210 ? 0.801 14.387 -29.620 1.00 91.38 210 ASP A O 1
ATOM 1669 N N . ASN A 1 211 ? 0.220 12.406 -30.484 1.00 91.75 211 ASN A N 1
ATOM 1670 C CA . ASN A 1 211 ? 1.174 12.320 -31.601 1.00 91.75 211 ASN A CA 1
ATOM 1671 C C . ASN A 1 211 ? 2.651 12.136 -31.193 1.00 91.75 211 ASN A C 1
ATOM 1673 O O . ASN A 1 211 ? 3.548 12.429 -31.984 1.00 91.75 211 ASN A O 1
ATOM 1677 N N . ASP A 1 212 ? 2.922 11.607 -29.998 1.00 93.50 212 ASP A N 1
ATOM 1678 C CA . ASP A 1 212 ? 4.267 11.201 -29.586 1.00 93.50 212 ASP A CA 1
ATOM 1679 C C . ASP A 1 212 ? 4.735 9.972 -30.393 1.00 93.50 212 ASP A C 1
ATOM 1681 O O . ASP A 1 212 ? 4.255 8.847 -30.216 1.00 93.50 212 ASP A O 1
ATOM 1685 N N . GLU A 1 213 ? 5.694 10.189 -31.297 1.00 92.62 213 GLU A N 1
ATOM 1686 C CA . GLU A 1 213 ? 6.275 9.137 -32.139 1.00 92.62 213 GLU A CA 1
ATOM 1687 C C . GLU A 1 213 ? 7.036 8.069 -31.331 1.00 92.62 213 GLU A C 1
ATOM 1689 O O . GLU A 1 213 ? 7.052 6.910 -31.744 1.00 92.62 213 GLU A O 1
ATOM 1694 N N . LYS A 1 214 ? 7.608 8.399 -30.160 1.00 90.81 214 LYS A N 1
ATOM 1695 C CA . LYS A 1 214 ? 8.283 7.412 -29.295 1.00 90.81 214 LYS A CA 1
ATOM 1696 C C . LYS A 1 214 ? 7.266 6.494 -28.630 1.00 90.81 214 LYS A C 1
ATOM 1698 O O . LYS A 1 214 ? 7.461 5.281 -28.607 1.00 90.81 214 LYS A O 1
ATOM 1703 N N . LEU A 1 215 ? 6.159 7.043 -28.123 1.00 91.19 215 LEU A N 1
ATOM 1704 C CA . LEU A 1 215 ? 5.058 6.221 -27.606 1.00 91.19 215 LEU A CA 1
ATOM 1705 C C . LEU A 1 215 ? 4.428 5.378 -28.724 1.00 91.19 215 LEU A C 1
ATOM 1707 O O . LEU A 1 215 ? 4.065 4.224 -28.496 1.00 91.19 215 LEU A O 1
ATOM 1711 N N . PHE A 1 216 ? 4.326 5.916 -29.941 1.00 92.69 216 PHE A N 1
ATOM 1712 C CA . PHE A 1 216 ? 3.816 5.169 -31.090 1.00 92.69 216 PHE A CA 1
ATOM 1713 C C . PHE A 1 216 ? 4.752 4.022 -31.509 1.00 92.69 216 PHE A C 1
ATOM 1715 O O . PHE A 1 216 ? 4.286 2.919 -31.796 1.00 92.69 216 PHE A O 1
ATOM 1722 N N . GLU A 1 217 ? 6.070 4.226 -31.486 1.00 91.00 217 GLU A N 1
ATOM 1723 C CA . GLU A 1 217 ? 7.051 3.153 -31.677 1.00 91.00 217 GLU A CA 1
ATOM 1724 C C . GLU A 1 217 ? 6.929 2.078 -30.582 1.00 91.00 217 GLU A C 1
ATOM 1726 O O . GLU A 1 217 ? 6.860 0.884 -30.896 1.00 91.00 217 GLU A O 1
ATOM 1731 N N . GLN A 1 218 ? 6.795 2.493 -29.315 1.00 90.00 218 GLN A N 1
ATOM 1732 C CA . GLN A 1 218 ? 6.577 1.591 -28.179 1.00 90.00 218 GLN A CA 1
ATOM 1733 C C . GLN A 1 218 ? 5.299 0.758 -28.316 1.00 90.00 218 GLN A C 1
ATOM 1735 O O . GLN A 1 218 ? 5.323 -0.415 -27.958 1.00 90.00 218 GLN A O 1
ATOM 1740 N N . VAL A 1 219 ? 4.203 1.293 -28.872 1.00 92.75 219 VAL A N 1
ATOM 1741 C CA . VAL A 1 219 ? 2.973 0.509 -29.113 1.00 92.75 219 VAL A CA 1
ATOM 1742 C C . VAL A 1 219 ? 3.242 -0.724 -29.979 1.00 92.75 219 VAL A C 1
ATOM 1744 O O . VAL A 1 219 ? 2.740 -1.806 -29.663 1.00 92.75 219 VAL A O 1
ATOM 1747 N N . ASN A 1 220 ? 4.055 -0.585 -31.031 1.00 90.00 220 ASN A N 1
ATOM 1748 C CA . ASN A 1 220 ? 4.374 -1.681 -31.952 1.00 90.00 220 ASN A CA 1
ATOM 1749 C C . ASN A 1 220 ? 5.290 -2.747 -31.317 1.00 90.00 220 ASN A C 1
ATOM 1751 O O . ASN A 1 220 ? 5.251 -3.903 -31.736 1.00 90.00 220 ASN A O 1
ATOM 1755 N N . HIS A 1 221 ? 6.071 -2.384 -30.292 1.00 90.31 221 HIS A N 1
ATOM 1756 C CA . HIS A 1 221 ? 7.094 -3.232 -29.662 1.00 90.31 221 HIS A CA 1
ATOM 1757 C C . HIS A 1 221 ? 6.956 -3.324 -28.132 1.00 90.31 221 HIS A C 1
ATOM 1759 O O . HIS A 1 221 ? 7.950 -3.468 -27.419 1.00 90.31 221 HIS A O 1
ATOM 1765 N N . GLN A 1 222 ? 5.730 -3.230 -27.614 1.00 92.38 222 GLN A N 1
ATOM 1766 C CA . GLN A 1 222 ? 5.495 -3.123 -26.175 1.00 92.38 222 GLN A CA 1
ATOM 1767 C C . GLN A 1 222 ? 5.976 -4.364 -25.406 1.00 92.38 222 GLN A C 1
ATOM 1769 O O . GLN A 1 222 ? 5.822 -5.508 -25.850 1.00 92.38 222 GLN A O 1
ATOM 1774 N N . VAL A 1 223 ? 6.536 -4.120 -24.222 1.00 94.50 223 VAL A N 1
ATOM 1775 C CA . VAL A 1 223 ? 6.944 -5.152 -23.267 1.00 94.50 223 VAL A CA 1
ATOM 1776 C C . VAL A 1 223 ? 6.023 -5.077 -22.058 1.00 94.50 223 VAL A C 1
ATOM 1778 O O . VAL A 1 223 ? 5.839 -4.017 -21.464 1.00 94.50 223 VAL A O 1
ATOM 1781 N N . VAL A 1 224 ? 5.435 -6.214 -21.708 1.00 96.81 224 VAL A N 1
ATOM 1782 C CA . VAL A 1 224 ? 4.561 -6.382 -20.550 1.00 96.81 224 VAL A CA 1
ATOM 1783 C C . VAL A 1 224 ? 5.339 -7.139 -19.484 1.00 96.81 224 VAL A C 1
ATOM 1785 O O . VAL A 1 224 ? 5.793 -8.256 -19.728 1.00 96.81 224 VAL A O 1
ATOM 1788 N N . PHE A 1 225 ? 5.501 -6.552 -18.301 1.00 98.12 225 PHE A N 1
ATOM 1789 C CA . PHE A 1 225 ? 6.196 -7.212 -17.198 1.00 98.12 225 PHE A CA 1
ATOM 1790 C C . PHE A 1 225 ? 5.188 -7.919 -16.310 1.00 98.12 225 PHE A C 1
ATOM 1792 O O . PHE A 1 225 ? 4.265 -7.283 -15.804 1.00 98.12 225 PHE A O 1
ATOM 1799 N N . LYS A 1 226 ? 5.368 -9.222 -16.102 1.00 98.31 226 LYS A N 1
ATOM 1800 C CA . LYS A 1 226 ? 4.549 -10.010 -15.182 1.00 98.31 226 LYS A CA 1
ATOM 1801 C C . LYS A 1 226 ? 5.388 -10.475 -14.004 1.00 98.31 226 LYS A C 1
ATOM 1803 O O . LYS A 1 226 ? 6.402 -11.137 -14.205 1.00 98.31 226 LYS A O 1
ATOM 1808 N N . ILE A 1 227 ? 4.944 -10.166 -12.792 1.00 98.44 227 ILE A N 1
ATOM 1809 C CA . ILE A 1 227 ? 5.530 -10.636 -11.536 1.00 98.44 227 ILE A CA 1
ATOM 1810 C C . ILE A 1 227 ? 4.526 -11.565 -10.856 1.00 98.44 227 ILE A C 1
ATOM 1812 O O . ILE A 1 227 ? 3.345 -11.245 -10.764 1.00 98.44 227 ILE A O 1
ATOM 1816 N N . VAL A 1 228 ? 4.987 -12.723 -10.390 1.00 98.25 228 VAL A N 1
ATOM 1817 C CA . VAL A 1 228 ? 4.162 -13.737 -9.720 1.00 98.25 228 VAL A CA 1
ATOM 1818 C C . VAL A 1 228 ? 4.719 -14.005 -8.331 1.00 98.25 228 VAL A C 1
ATOM 1820 O O . VAL A 1 228 ? 5.888 -14.370 -8.194 1.00 98.25 228 VAL A O 1
ATOM 1823 N N . SER A 1 229 ? 3.881 -13.865 -7.306 1.00 97.19 229 SER A N 1
ATOM 1824 C CA . SER A 1 229 ? 4.183 -14.308 -5.942 1.00 97.19 229 SER A CA 1
ATOM 1825 C C . SER A 1 229 ? 4.206 -15.836 -5.878 1.00 97.19 229 SER A C 1
ATOM 1827 O O . SER A 1 229 ? 3.186 -16.484 -6.101 1.00 97.19 229 SER A O 1
ATOM 1829 N N . LYS A 1 230 ? 5.355 -16.439 -5.547 1.00 97.12 230 LYS A N 1
ATOM 1830 C CA . LYS A 1 230 ? 5.483 -17.903 -5.396 1.00 97.12 230 LYS A CA 1
ATOM 1831 C C . LYS A 1 230 ? 4.754 -18.437 -4.155 1.00 97.12 230 LYS A C 1
ATOM 1833 O O . LYS A 1 230 ? 4.535 -19.640 -4.064 1.00 97.12 230 LYS A O 1
ATOM 1838 N N . GLY A 1 231 ? 4.408 -17.559 -3.208 1.00 94.38 231 GLY A N 1
ATOM 1839 C CA . GLY A 1 231 ? 3.680 -17.908 -1.988 1.00 94.38 231 GLY A CA 1
ATOM 1840 C C . GLY A 1 231 ? 2.167 -17.699 -2.090 1.00 94.38 231 GLY A C 1
ATOM 1841 O O . GLY A 1 231 ? 1.404 -18.599 -1.756 1.00 94.38 231 GLY A O 1
ATOM 1842 N N . THR A 1 232 ? 1.726 -16.518 -2.538 1.00 93.62 232 THR A N 1
ATOM 1843 C CA . THR A 1 232 ? 0.291 -16.172 -2.609 1.00 93.62 232 THR A CA 1
ATOM 1844 C C . THR A 1 232 ? -0.347 -16.460 -3.967 1.00 93.62 232 THR A C 1
ATOM 1846 O O . THR A 1 232 ? -1.564 -16.363 -4.084 1.00 93.62 232 THR A O 1
ATOM 1849 N N . PHE A 1 233 ? 0.452 -16.802 -4.986 1.00 95.06 233 PHE A N 1
ATOM 1850 C CA . PHE A 1 233 ? 0.041 -16.984 -6.388 1.00 95.06 233 PHE A CA 1
ATOM 1851 C C . PHE A 1 233 ? -0.599 -15.750 -7.045 1.00 95.06 233 PHE A C 1
ATOM 1853 O O . PHE A 1 233 ? -1.065 -15.825 -8.178 1.00 95.06 233 PHE A O 1
ATOM 1860 N N . GLU A 1 234 ? -0.567 -14.596 -6.373 1.00 94.69 234 GLU A N 1
ATOM 1861 C CA . GLU A 1 234 ? -0.981 -13.316 -6.938 1.00 94.69 234 GLU A CA 1
ATOM 1862 C C . GLU A 1 234 ? -0.058 -12.945 -8.109 1.00 94.69 234 GLU A C 1
ATOM 1864 O O . GLU A 1 234 ? 1.162 -12.829 -7.940 1.00 94.69 234 GLU A O 1
ATOM 1869 N N . GLU A 1 235 ? -0.641 -12.741 -9.292 1.00 96.94 235 GLU A N 1
ATOM 1870 C CA . GLU A 1 235 ? 0.055 -12.174 -10.447 1.00 96.94 235 GLU A CA 1
ATOM 1871 C C . GLU A 1 235 ? -0.177 -10.654 -10.501 1.00 96.94 235 GLU A C 1
ATOM 1873 O O . GLU A 1 235 ? -1.290 -10.160 -10.297 1.00 96.94 235 GLU A O 1
ATOM 1878 N N . THR A 1 236 ? 0.887 -9.905 -10.776 1.00 97.75 236 THR A N 1
ATOM 1879 C CA . THR A 1 236 ? 0.874 -8.460 -11.021 1.00 97.75 236 THR A CA 1
ATOM 1880 C C . THR A 1 236 ? 1.466 -8.194 -12.394 1.00 97.75 236 THR A C 1
ATOM 1882 O O . THR A 1 236 ? 2.590 -8.606 -12.680 1.00 97.75 236 THR A O 1
ATOM 1885 N N . VAL A 1 237 ? 0.718 -7.504 -13.248 1.00 97.62 237 VAL A N 1
ATOM 1886 C CA . VAL A 1 237 ? 1.153 -7.098 -14.582 1.00 97.62 237 VAL A CA 1
ATOM 1887 C C . VAL A 1 237 ? 1.351 -5.591 -14.622 1.00 97.62 237 VAL A C 1
ATOM 1889 O O . VAL A 1 237 ? 0.433 -4.833 -14.327 1.00 97.62 237 VAL A O 1
ATOM 1892 N N . PHE A 1 238 ? 2.536 -5.169 -15.051 1.00 97.56 238 PHE A N 1
ATOM 1893 C CA . PHE A 1 238 ? 2.873 -3.778 -15.316 1.00 97.56 238 PHE A CA 1
ATOM 1894 C C . PHE A 1 238 ? 2.912 -3.531 -16.823 1.00 97.56 238 PHE A C 1
ATOM 1896 O O . PHE A 1 238 ? 3.653 -4.188 -17.563 1.00 97.56 238 PHE A O 1
ATOM 1903 N N . ASN A 1 239 ? 2.146 -2.540 -17.270 1.00 95.44 239 ASN A N 1
ATOM 1904 C CA . ASN A 1 239 ? 2.246 -1.986 -18.616 1.00 95.44 239 ASN A CA 1
ATOM 1905 C C . ASN A 1 239 ? 1.938 -0.477 -18.562 1.00 95.44 239 ASN A C 1
ATOM 1907 O O . ASN A 1 239 ? 0.775 -0.092 -18.712 1.00 95.44 239 ASN A O 1
ATOM 1911 N N . PRO A 1 240 ? 2.947 0.396 -18.364 1.00 92.25 240 PRO A N 1
ATOM 1912 C CA . PRO A 1 240 ? 2.734 1.842 -18.279 1.00 92.25 240 PRO A CA 1
ATOM 1913 C C . PRO A 1 240 ? 2.056 2.458 -19.514 1.00 92.25 240 PRO A C 1
ATOM 1915 O O . PRO A 1 240 ? 1.296 3.421 -19.404 1.00 92.25 240 PRO A O 1
ATOM 1918 N N . LEU A 1 241 ? 2.242 1.861 -20.696 1.00 91.75 241 LEU A N 1
ATOM 1919 C CA . LEU A 1 241 ? 1.592 2.297 -21.935 1.00 91.75 241 LEU A CA 1
ATOM 1920 C C . LEU A 1 241 ? 0.063 2.120 -21.884 1.00 91.75 241 LEU A C 1
ATOM 1922 O O . LEU A 1 241 ? -0.679 2.876 -22.511 1.00 91.75 241 LEU A O 1
ATOM 1926 N N . ARG A 1 242 ? -0.440 1.185 -21.068 1.00 91.50 242 ARG A N 1
ATOM 1927 C CA . ARG A 1 242 ? -1.877 0.939 -20.855 1.00 91.50 242 ARG A CA 1
ATOM 1928 C C . ARG A 1 242 ? -2.596 2.106 -20.161 1.00 91.50 242 ARG A C 1
ATOM 1930 O O . ARG A 1 242 ? -3.827 2.170 -20.232 1.00 91.50 242 ARG A O 1
ATOM 1937 N N . ALA A 1 243 ? -1.870 3.046 -19.547 1.00 88.75 243 ALA A N 1
ATOM 1938 C CA . ALA A 1 243 ? -2.427 4.309 -19.049 1.00 88.75 243 ALA A CA 1
ATOM 1939 C C . ALA A 1 243 ? -2.791 5.299 -20.173 1.00 88.75 243 ALA A C 1
ATOM 1941 O O . ALA A 1 243 ? -3.581 6.209 -19.945 1.00 88.75 243 ALA A O 1
ATOM 1942 N N . LYS A 1 244 ? -2.257 5.112 -21.388 1.00 89.81 244 LYS A N 1
ATOM 1943 C CA . LYS A 1 244 ? -2.537 5.939 -22.575 1.00 89.81 244 LYS A CA 1
ATOM 1944 C C . LYS A 1 244 ? -3.711 5.427 -23.423 1.00 89.81 244 LYS A C 1
ATOM 1946 O O . LYS A 1 244 ? -3.959 5.933 -24.514 1.00 89.81 244 LYS A O 1
ATOM 1951 N N . ARG A 1 245 ? -4.435 4.404 -22.952 1.00 88.12 245 ARG A N 1
ATOM 1952 C CA . ARG A 1 245 ? -5.639 3.904 -23.635 1.00 88.12 245 ARG A CA 1
ATOM 1953 C C . ARG A 1 245 ? -6.722 4.996 -23.682 1.00 88.12 245 ARG A C 1
ATOM 1955 O O . ARG A 1 245 ? -6.836 5.753 -22.716 1.00 88.12 245 ARG A O 1
ATOM 1962 N N . PRO A 1 246 ? -7.562 5.053 -24.730 1.00 85.81 246 PRO A N 1
ATOM 1963 C CA . PRO A 1 246 ? -8.709 5.951 -24.738 1.00 85.81 246 PRO A CA 1
ATOM 1964 C C . PRO A 1 246 ? -9.641 5.614 -23.567 1.00 85.81 246 PRO A C 1
ATOM 1966 O O . PRO A 1 246 ? -10.021 4.459 -23.364 1.00 85.81 246 PRO A O 1
ATOM 1969 N N . VAL A 1 247 ? -10.005 6.635 -22.796 1.00 83.00 247 VAL A N 1
ATOM 1970 C CA . VAL A 1 247 ? -10.953 6.553 -21.678 1.00 83.00 247 VAL A CA 1
ATOM 1971 C C . VAL A 1 247 ? -11.997 7.654 -21.813 1.00 83.00 247 VAL A C 1
ATOM 1973 O O . VAL A 1 247 ? -11.723 8.720 -22.371 1.00 83.00 247 VAL A O 1
ATOM 1976 N N . SER A 1 248 ? -13.199 7.411 -21.292 1.00 79.94 248 SER A N 1
ATOM 1977 C CA . SER A 1 248 ? -14.213 8.456 -21.156 1.00 79.94 248 SER A CA 1
ATOM 1978 C C . SER A 1 248 ? -13.651 9.601 -20.318 1.00 79.94 248 SER A C 1
ATOM 1980 O O . SER A 1 248 ? -13.148 9.373 -19.217 1.00 79.94 248 SER A O 1
ATOM 1982 N N . LYS A 1 249 ? -13.729 10.832 -20.835 1.00 76.31 249 LYS A N 1
ATOM 1983 C CA . LYS A 1 249 ? -13.303 12.011 -20.075 1.00 76.31 249 LYS A CA 1
ATOM 1984 C C . LYS A 1 249 ? -14.174 12.143 -18.815 1.00 76.31 249 LYS A C 1
ATOM 1986 O O . LYS A 1 249 ? -15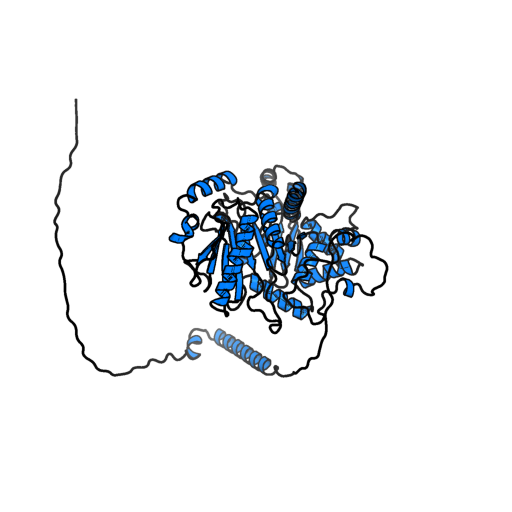.387 11.951 -18.929 1.00 76.31 249 LYS A O 1
ATOM 1991 N N . PRO A 1 250 ? -13.595 12.470 -17.646 1.00 78.56 250 PRO A N 1
ATOM 1992 C CA . PRO A 1 250 ? -14.382 12.764 -16.456 1.00 78.56 250 PRO A CA 1
ATOM 1993 C C . PRO A 1 250 ? -15.343 13.928 -16.722 1.00 78.56 250 PRO A C 1
ATOM 1995 O O . PRO A 1 250 ? -15.000 14.863 -17.445 1.00 78.56 250 PRO A O 1
ATOM 1998 N N . SER A 1 251 ? -16.544 13.871 -16.149 1.00 76.94 251 SER A N 1
ATOM 1999 C CA . SER A 1 251 ? -17.585 14.892 -16.349 1.00 76.94 251 SER A CA 1
ATOM 2000 C C . SER A 1 251 ? -17.370 16.172 -15.533 1.00 76.94 251 SER A C 1
ATOM 2002 O O . SER A 1 251 ? -18.007 17.182 -15.815 1.00 76.94 251 SER A O 1
ATOM 2004 N N . MET A 1 252 ? -16.503 16.119 -14.522 1.00 90.25 252 MET A N 1
ATOM 2005 C CA . MET A 1 252 ? -16.215 17.191 -13.570 1.00 90.25 252 MET A CA 1
ATOM 2006 C C . MET A 1 252 ? -14.775 17.044 -13.066 1.00 90.25 252 MET A C 1
ATOM 2008 O O . MET A 1 252 ? -14.254 15.921 -12.983 1.00 90.25 252 MET A O 1
ATOM 2012 N N . ASP A 1 253 ? -14.150 18.169 -12.718 1.00 92.19 253 ASP A N 1
ATOM 2013 C CA . ASP A 1 253 ? -12.857 18.177 -12.037 1.00 92.19 253 ASP A CA 1
ATOM 2014 C C . ASP A 1 253 ? -12.940 17.419 -10.690 1.00 92.19 253 ASP A C 1
ATOM 2016 O O . ASP A 1 253 ? -13.909 17.598 -9.945 1.00 92.19 253 ASP A O 1
ATOM 2020 N N . PRO A 1 254 ? -11.964 16.557 -10.341 1.00 92.81 254 PRO A N 1
ATOM 2021 C CA . PRO A 1 254 ? -12.024 15.794 -9.099 1.00 92.81 254 PRO A CA 1
ATOM 2022 C C . PRO A 1 254 ? -12.095 16.652 -7.831 1.00 92.81 254 PRO A C 1
ATOM 2024 O O . PRO A 1 254 ? -12.805 16.267 -6.904 1.00 92.81 254 PRO A O 1
ATOM 2027 N N . LEU A 1 255 ? -11.405 17.796 -7.766 1.00 94.31 255 LEU A N 1
ATOM 2028 C CA . LEU A 1 255 ? -11.403 18.662 -6.582 1.00 94.31 255 LEU A CA 1
ATOM 2029 C C . LEU A 1 255 ? -12.729 19.417 -6.447 1.00 94.31 255 LEU A C 1
ATOM 2031 O O . LEU A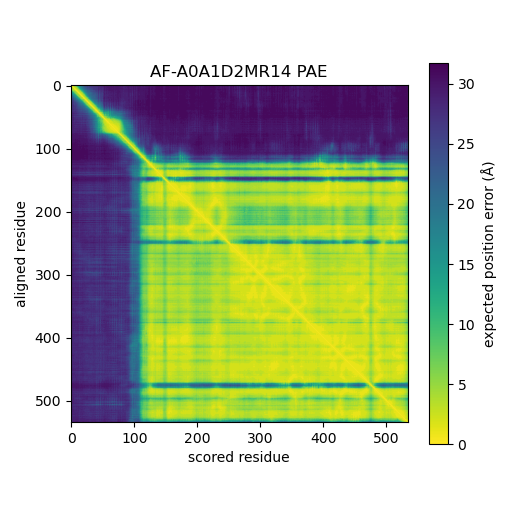 1 255 ? -13.260 19.513 -5.340 1.00 94.31 255 LEU A O 1
ATOM 2035 N N . GLU A 1 256 ? -13.301 19.880 -7.561 1.00 96.19 256 GLU A N 1
ATOM 2036 C CA . GLU A 1 256 ? -14.657 20.446 -7.586 1.00 96.19 256 GLU A CA 1
ATOM 2037 C C . GLU A 1 256 ? -15.696 19.421 -7.099 1.00 96.19 256 GLU A C 1
ATOM 2039 O O . GLU A 1 256 ? -16.509 19.720 -6.221 1.00 96.19 256 GLU A O 1
ATOM 2044 N N . TYR A 1 257 ? -15.619 18.181 -7.594 1.00 95.94 257 TYR A N 1
ATOM 2045 C CA . TYR A 1 257 ? -16.484 17.085 -7.153 1.00 95.94 257 TYR A CA 1
ATOM 2046 C C . TYR A 1 257 ? -16.363 16.814 -5.648 1.00 95.94 257 TYR A C 1
ATOM 2048 O O . TYR A 1 257 ? -17.377 16.717 -4.955 1.00 95.94 257 TYR A O 1
ATOM 2056 N N . ILE A 1 258 ? -15.136 16.733 -5.124 1.00 96.44 258 ILE A N 1
ATOM 2057 C CA . ILE A 1 258 ? -14.874 16.475 -3.700 1.00 96.44 258 ILE A CA 1
ATOM 2058 C C . ILE A 1 258 ? -15.399 17.615 -2.830 1.00 96.44 258 ILE A C 1
ATOM 2060 O O . ILE A 1 258 ? -16.029 17.351 -1.804 1.00 96.44 258 ILE A O 1
ATOM 2064 N N . LYS A 1 259 ? -15.203 18.870 -3.249 1.00 96.75 259 LYS A N 1
ATOM 2065 C CA . LYS A 1 259 ? -15.752 20.043 -2.563 1.00 96.75 259 LYS A CA 1
ATOM 2066 C C . LYS A 1 259 ? -17.280 19.964 -2.487 1.00 96.75 259 LYS A C 1
ATOM 2068 O O . LYS A 1 259 ? -17.833 19.960 -1.388 1.00 96.75 259 LYS A O 1
ATOM 2073 N N . ASN A 1 260 ? -17.947 19.812 -3.633 1.00 96.88 260 ASN A N 1
ATOM 2074 C CA . ASN A 1 260 ? -19.409 19.747 -3.729 1.00 96.88 260 ASN A CA 1
ATOM 2075 C C . ASN A 1 260 ? -19.987 18.590 -2.891 1.00 96.88 260 ASN A C 1
ATOM 2077 O O . ASN A 1 260 ? -20.998 18.746 -2.201 1.00 96.88 260 ASN A O 1
ATOM 2081 N N . LEU A 1 261 ? -19.327 17.428 -2.905 1.00 96.75 261 LEU A N 1
ATOM 2082 C CA . LEU A 1 261 ? -19.708 16.260 -2.112 1.00 96.75 261 LEU A CA 1
ATOM 2083 C C . LEU A 1 261 ? -19.524 16.496 -0.601 1.00 96.75 261 LEU A C 1
ATOM 2085 O O . LEU A 1 261 ? -20.367 16.091 0.201 1.00 96.75 261 LEU A O 1
ATOM 2089 N N . THR A 1 262 ? -18.450 17.176 -0.197 1.00 97.38 262 THR A N 1
ATOM 2090 C CA . THR A 1 262 ? -18.172 17.505 1.211 1.00 97.38 262 THR A CA 1
ATOM 2091 C C . THR A 1 262 ? -19.192 18.502 1.762 1.00 97.38 262 THR A C 1
ATOM 2093 O O . THR A 1 262 ? -19.781 18.258 2.814 1.00 97.38 262 THR A O 1
ATOM 2096 N N . GLU A 1 263 ? -19.456 19.586 1.027 1.00 97.25 263 GLU A N 1
ATOM 2097 C CA . GLU A 1 263 ? -20.407 20.636 1.418 1.00 97.25 263 GLU A CA 1
ATOM 2098 C C . GLU A 1 263 ? -21.847 20.105 1.514 1.00 97.25 263 GLU A C 1
ATOM 2100 O O . GLU A 1 263 ? -22.568 20.436 2.455 1.00 97.25 263 GLU A O 1
ATOM 2105 N N . SER A 1 264 ? -22.260 19.232 0.588 1.00 97.38 264 SER A N 1
ATOM 2106 C CA . SER A 1 264 ? -23.614 18.656 0.580 1.00 97.38 264 SER A CA 1
ATOM 2107 C C . SER A 1 264 ? -23.839 17.542 1.613 1.00 97.38 264 SER A C 1
ATOM 2109 O O . SER A 1 264 ? -24.967 17.361 2.070 1.00 97.38 264 SER A O 1
ATOM 2111 N N . SER A 1 265 ? -22.794 16.812 2.020 1.00 97.19 265 SER A N 1
ATOM 2112 C CA . SER A 1 265 ? -22.912 15.710 2.993 1.00 97.19 265 SER A CA 1
ATOM 2113 C C . SER A 1 265 ? -22.807 16.146 4.458 1.00 97.19 265 SER A C 1
ATOM 2115 O O . SER A 1 265 ? -23.390 15.492 5.323 1.00 97.19 265 SER A O 1
ATOM 2117 N N . ALA A 1 266 ? -22.106 17.244 4.761 1.00 96.62 266 ALA A N 1
ATOM 2118 C CA . ALA A 1 266 ? -21.839 17.668 6.140 1.00 96.62 266 ALA A CA 1
ATOM 2119 C C . ALA A 1 266 ? -23.095 17.893 7.022 1.00 96.62 266 ALA A C 1
ATOM 2121 O O . ALA A 1 266 ? -23.106 17.398 8.152 1.00 96.62 266 ALA A O 1
ATOM 2122 N N . PRO A 1 267 ? -24.179 18.566 6.568 1.00 96.75 267 PRO A N 1
ATOM 2123 C CA . PRO A 1 267 ? -25.306 18.924 7.449 1.00 96.75 267 PRO A CA 1
ATOM 2124 C C . PRO A 1 267 ? -26.053 17.726 8.062 1.00 96.75 267 PRO A C 1
ATOM 2126 O O . PRO A 1 267 ? -26.578 17.806 9.182 1.00 96.75 267 PRO A O 1
ATOM 2129 N N . ASN A 1 268 ? -26.079 16.611 7.325 1.00 95.06 268 ASN A N 1
ATOM 2130 C CA . ASN A 1 268 ? -26.821 15.390 7.643 1.00 95.06 268 ASN A CA 1
ATOM 2131 C C . ASN A 1 268 ? -25.896 14.205 7.974 1.00 95.06 268 ASN A C 1
ATOM 2133 O O . ASN A 1 268 ? -26.337 13.062 7.956 1.00 95.06 268 ASN A O 1
ATOM 2137 N N . CYS A 1 269 ? -24.617 14.460 8.261 1.00 97.81 269 CYS A N 1
ATOM 2138 C CA . CYS A 1 269 ? -23.650 13.410 8.555 1.00 97.81 269 CYS A CA 1
ATOM 2139 C C . CYS A 1 269 ? -23.838 12.826 9.966 1.00 97.81 269 CYS A C 1
ATOM 2141 O O . CYS A 1 269 ? -23.651 13.526 10.968 1.00 97.81 269 CYS A O 1
ATOM 2143 N N . ASP A 1 270 ? -24.126 11.525 10.047 1.00 97.69 270 ASP A N 1
ATOM 2144 C CA . ASP A 1 270 ? -24.270 10.801 11.317 1.00 97.69 270 ASP A CA 1
ATOM 2145 C C . ASP A 1 270 ? -22.976 10.818 12.149 1.00 97.69 270 ASP A C 1
ATOM 2147 O O . ASP A 1 270 ? -23.032 10.959 13.369 1.00 97.69 270 ASP A O 1
ATOM 2151 N N . PHE A 1 271 ? -21.797 10.762 11.516 1.00 98.06 271 PHE A N 1
ATOM 2152 C CA . PHE A 1 271 ? -20.510 10.847 12.222 1.00 98.06 271 PHE A CA 1
ATOM 2153 C C . PHE A 1 271 ? -20.241 12.236 12.823 1.00 98.06 271 PHE A C 1
ATOM 2155 O O . PHE A 1 271 ? -19.638 12.333 13.889 1.00 98.06 271 PHE A O 1
ATOM 2162 N N . CYS A 1 272 ? -20.757 13.318 12.230 1.00 97.88 272 CYS A N 1
ATOM 2163 C CA . CYS A 1 272 ? -20.694 14.649 12.846 1.00 97.88 272 CYS A CA 1
ATOM 2164 C C . CYS A 1 272 ? -21.579 14.761 14.101 1.00 97.88 272 CYS A C 1
ATOM 2166 O O . CYS A 1 272 ? -21.318 15.597 14.964 1.00 97.88 272 CYS A O 1
ATOM 2168 N N . LYS A 1 273 ? -22.596 13.899 14.235 1.00 97.19 273 LYS A N 1
ATOM 2169 C CA . LYS A 1 273 ? -23.513 13.807 15.388 1.00 97.19 273 LYS A CA 1
ATOM 2170 C C . LYS A 1 273 ? -23.416 12.433 16.072 1.00 97.19 273 LYS A C 1
ATOM 2172 O O . LYS A 1 273 ? -24.396 11.905 16.597 1.00 97.19 273 LYS A O 1
ATOM 2177 N N . TYR A 1 274 ? -22.215 11.844 16.068 1.00 97.88 274 TYR A N 1
ATOM 2178 C CA . TYR A 1 274 ? -21.991 10.420 16.348 1.00 97.88 274 TYR A CA 1
ATOM 2179 C C . TYR A 1 274 ? -22.544 9.910 17.678 1.00 97.88 274 TYR A C 1
ATOM 2181 O O . TYR A 1 274 ? -22.843 8.720 17.783 1.00 97.88 274 TYR A O 1
ATOM 2189 N N . LYS A 1 275 ? -22.665 10.767 18.699 1.00 97.62 275 LYS A N 1
ATOM 2190 C CA . LYS A 1 275 ? -23.172 10.371 20.019 1.00 97.62 275 LYS A CA 1
ATOM 2191 C C . LYS A 1 275 ? -24.615 9.875 19.947 1.00 97.62 275 LYS A C 1
ATOM 2193 O O . LYS A 1 275 ? -24.894 8.835 20.542 1.00 97.62 275 LYS A O 1
ATOM 2198 N N . ASP A 1 276 ? -25.442 10.552 19.153 1.00 97.56 276 ASP A N 1
ATOM 2199 C CA . ASP A 1 276 ? -26.883 10.307 19.034 1.00 97.56 276 ASP A CA 1
ATOM 2200 C C . ASP A 1 276 ? -27.237 9.489 17.776 1.00 97.56 276 ASP A C 1
ATOM 2202 O O . ASP A 1 276 ? -28.237 8.777 17.760 1.00 97.56 276 ASP A O 1
ATOM 2206 N N . HIS A 1 277 ? -26.393 9.548 16.736 1.00 97.75 277 HIS A N 1
ATOM 2207 C CA . HIS A 1 277 ? -26.665 8.986 15.404 1.00 97.75 277 HIS A CA 1
ATOM 2208 C C . HIS A 1 277 ? -25.873 7.711 15.040 1.00 97.75 277 HIS A C 1
ATOM 2210 O O . HIS A 1 277 ? -25.972 7.216 13.922 1.00 97.75 277 HIS A O 1
ATOM 2216 N N . THR A 1 278 ? -25.084 7.136 15.955 1.00 98.38 278 THR A N 1
ATOM 2217 C CA . THR A 1 278 ? -24.360 5.869 15.700 1.00 98.38 278 THR A CA 1
ATOM 2218 C C . THR A 1 278 ? -24.470 4.907 16.882 1.00 98.38 278 THR A C 1
ATOM 2220 O O . THR A 1 278 ? -24.689 5.340 18.011 1.00 98.38 278 THR A O 1
ATOM 2223 N N . ALA A 1 279 ? -24.256 3.605 16.675 1.00 98.25 279 ALA A N 1
ATOM 2224 C CA . ALA A 1 279 ? -24.223 2.635 17.773 1.00 98.25 279 ALA A CA 1
ATOM 2225 C C . ALA A 1 279 ? -22.915 2.721 18.591 1.00 98.25 279 ALA A C 1
ATOM 2227 O O . ALA A 1 279 ? -21.862 3.080 18.067 1.00 98.25 279 ALA A O 1
ATOM 2228 N N . ALA A 1 280 ? -22.944 2.348 19.870 1.00 98.25 280 ALA A N 1
ATOM 2229 C CA . ALA A 1 280 ? -21.738 2.094 20.667 1.00 98.25 280 ALA A CA 1
ATOM 2230 C C . ALA A 1 280 ? -21.484 0.580 20.773 1.00 98.25 280 ALA A C 1
ATOM 2232 O O . ALA A 1 280 ? -22.426 -0.205 20.675 1.00 98.25 280 ALA A O 1
ATOM 2233 N N . ASP A 1 281 ? -20.233 0.160 20.980 1.00 98.38 281 ASP A N 1
ATOM 2234 C CA . ASP A 1 281 ? -19.948 -1.222 21.384 1.00 98.38 281 ASP A CA 1
ATOM 2235 C C . ASP A 1 281 ? -20.3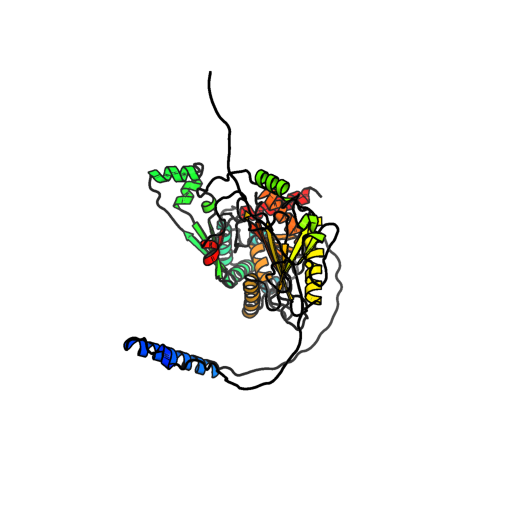12 -1.424 22.868 1.00 98.38 281 ASP A C 1
ATOM 2237 O O . ASP A 1 281 ? -20.507 -0.466 23.620 1.00 98.38 281 ASP A O 1
ATOM 2241 N N . THR A 1 282 ? -20.397 -2.677 23.324 1.00 96.81 282 THR A N 1
ATOM 2242 C CA . THR A 1 282 ? -20.819 -3.014 24.700 1.00 96.81 282 THR A CA 1
ATOM 2243 C C . THR A 1 282 ? -19.870 -2.494 25.785 1.00 96.81 282 THR A C 1
ATOM 2245 O O . THR A 1 282 ? -20.285 -2.322 26.926 1.00 96.81 282 THR A O 1
ATOM 2248 N N . PHE A 1 283 ? -18.614 -2.206 25.434 1.00 97.88 283 PHE A N 1
ATOM 2249 C CA . PHE A 1 283 ? -17.609 -1.557 26.291 1.00 97.88 283 PHE A CA 1
ATOM 2250 C C . PHE A 1 283 ? -17.588 -0.015 26.157 1.00 97.88 283 PHE A C 1
ATOM 2252 O O . PHE A 1 283 ? -16.650 0.654 26.610 1.00 97.88 283 PHE A O 1
ATOM 2259 N N . GLY A 1 284 ? -18.618 0.554 25.523 1.00 97.81 284 GLY A N 1
ATOM 2260 C CA . GLY A 1 284 ? -18.763 1.979 25.244 1.00 97.81 284 GLY A CA 1
ATOM 2261 C C . GLY A 1 284 ? -17.970 2.445 24.021 1.00 97.81 284 GLY A C 1
ATOM 2262 O O . GLY A 1 284 ? -17.531 1.656 23.187 1.00 97.81 284 GLY A O 1
ATOM 2263 N N . ARG A 1 285 ? -17.785 3.764 23.917 1.00 98.19 285 ARG A N 1
ATOM 2264 C CA . ARG A 1 285 ? -16.975 4.403 22.870 1.00 98.19 285 ARG A CA 1
ATOM 2265 C C . ARG A 1 285 ? -15.567 4.709 23.382 1.00 98.19 285 ARG A C 1
ATOM 2267 O O . ARG A 1 285 ? -15.372 4.986 24.565 1.00 98.19 285 ARG A O 1
ATOM 2274 N N . ILE A 1 286 ? -14.606 4.731 22.468 1.00 98.56 286 ILE A N 1
ATOM 2275 C CA . ILE A 1 286 ? -13.397 5.557 22.575 1.00 98.56 286 ILE A CA 1
ATOM 2276 C C . ILE A 1 286 ? -13.706 6.914 21.922 1.00 98.56 286 ILE A C 1
ATOM 2278 O O . ILE A 1 286 ? -14.223 6.943 20.804 1.00 98.56 286 ILE A O 1
ATOM 2282 N N . ASP A 1 287 ? -13.435 8.016 22.620 1.00 98.38 287 ASP A N 1
ATOM 2283 C CA . ASP A 1 287 ? -13.758 9.393 22.214 1.00 98.38 287 ASP A CA 1
ATOM 2284 C C . ASP A 1 287 ? -12.688 10.340 22.790 1.00 98.38 287 ASP A C 1
ATOM 2286 O O . ASP A 1 287 ? -12.378 10.262 23.978 1.00 98.38 287 ASP A O 1
ATOM 2290 N N . ASN A 1 288 ? -12.094 11.194 21.954 1.00 98.00 288 ASN A N 1
ATOM 2291 C CA . ASN A 1 288 ? -11.142 12.244 22.339 1.00 98.00 288 ASN A CA 1
ATOM 2292 C C . ASN A 1 288 ? -11.298 13.472 21.422 1.00 98.00 288 ASN A C 1
ATOM 2294 O O . ASN A 1 288 ? -12.067 13.438 20.465 1.00 98.00 288 ASN A O 1
ATOM 2298 N N . ASP A 1 289 ? -10.565 14.555 21.672 1.00 97.88 289 ASP A N 1
ATOM 2299 C CA . ASP A 1 289 ? -10.730 15.842 20.970 1.00 97.88 289 ASP A CA 1
ATOM 2300 C C . ASP A 1 289 ? -10.638 15.771 19.434 1.00 97.88 289 ASP A C 1
ATOM 2302 O O . ASP A 1 289 ? -11.278 16.569 18.753 1.00 97.88 289 ASP A O 1
ATOM 2306 N N . TYR A 1 290 ? -9.906 14.800 18.877 1.00 98.44 290 TYR A N 1
ATOM 2307 C CA . TYR A 1 290 ? -9.634 14.716 17.436 1.00 98.44 290 TYR A CA 1
ATOM 2308 C C . TYR A 1 290 ? -10.303 13.541 16.718 1.00 98.44 290 TYR A C 1
ATOM 2310 O O . TYR A 1 290 ? -10.482 13.618 15.503 1.00 98.44 290 TYR A O 1
ATOM 2318 N N . SER A 1 291 ? -10.658 12.459 17.417 1.00 98.62 291 SER A N 1
ATOM 2319 C CA . SER A 1 291 ? -11.310 11.286 16.816 1.00 98.62 291 SER A CA 1
ATOM 2320 C C . SER A 1 291 ? -12.221 10.551 17.797 1.00 98.62 291 SER A C 1
ATOM 2322 O O . SER A 1 291 ? -12.109 10.698 19.016 1.00 98.62 291 SER A O 1
ATOM 2324 N N . ALA A 1 292 ? -13.140 9.759 17.256 1.00 98.81 292 ALA A N 1
ATOM 2325 C CA . ALA A 1 292 ? -14.062 8.936 18.022 1.00 98.81 292 ALA A CA 1
ATOM 2326 C C . ALA A 1 292 ? -14.299 7.580 17.343 1.00 98.81 292 ALA A C 1
ATOM 2328 O O . ALA A 1 292 ? -13.820 7.303 16.240 1.00 98.81 292 ALA A O 1
ATOM 2329 N N . SER A 1 293 ? -15.030 6.717 18.044 1.00 98.81 293 SER A N 1
ATOM 2330 C CA . SER A 1 293 ? -15.415 5.391 17.575 1.00 98.81 293 SER A CA 1
ATOM 2331 C C . SER A 1 293 ? -16.906 5.118 17.752 1.00 98.81 293 SER A C 1
ATOM 2333 O O . SER A 1 293 ? -17.583 5.658 18.639 1.00 98.81 293 SER A O 1
ATOM 2335 N N . CYS A 1 294 ? -17.416 4.239 16.900 1.00 98.69 294 CYS A N 1
ATOM 2336 C CA . CYS A 1 294 ? -18.746 3.669 17.014 1.00 98.69 294 CYS A CA 1
ATOM 2337 C C . CYS A 1 294 ? -18.728 2.183 16.633 1.00 98.69 294 CYS A C 1
ATOM 2339 O O . CYS A 1 294 ? -17.841 1.712 15.921 1.00 98.69 294 CYS A O 1
ATOM 2341 N N . SER A 1 295 ? -19.718 1.442 17.119 1.00 98.50 295 SER A N 1
ATOM 2342 C CA . SER A 1 295 ? -19.983 0.084 16.656 1.00 98.50 295 SER A CA 1
ATOM 2343 C C . SER A 1 295 ? -20.553 0.168 15.246 1.00 98.50 295 SER A C 1
ATOM 2345 O O . SER A 1 295 ? -21.503 0.919 15.024 1.00 98.50 295 SER A O 1
ATOM 2347 N N . ASN A 1 296 ? -20.063 -0.648 14.309 1.00 98.31 296 ASN A N 1
ATOM 2348 C CA . ASN A 1 296 ? -20.789 -0.814 13.055 1.00 98.31 296 ASN A CA 1
ATOM 2349 C C . ASN A 1 296 ? -22.137 -1.502 13.350 1.00 98.31 296 ASN A C 1
ATOM 2351 O O . ASN A 1 296 ? -22.171 -2.536 14.019 1.00 98.31 296 ASN A O 1
ATOM 2355 N N . THR A 1 297 ? -23.244 -0.919 12.890 1.00 97.25 297 THR A N 1
ATOM 2356 C CA . THR A 1 297 ? -24.596 -1.490 13.037 1.00 97.25 297 THR A CA 1
ATOM 2357 C C . THR A 1 297 ? -24.765 -2.769 12.207 1.00 97.25 297 THR A C 1
ATOM 2359 O O . THR A 1 297 ? -25.486 -3.679 12.608 1.00 97.25 297 THR A O 1
ATOM 2362 N N . PHE A 1 298 ? -24.059 -2.870 11.078 1.00 96.44 298 PHE A N 1
ATOM 2363 C CA . PHE A 1 298 ? -24.100 -3.989 10.137 1.00 96.44 298 PHE A CA 1
ATOM 2364 C C . PHE A 1 298 ? -22.746 -4.708 10.146 1.00 96.44 298 PHE A C 1
ATOM 2366 O O . PHE A 1 298 ? -21.881 -4.488 9.299 1.00 96.44 298 PHE A O 1
ATOM 2373 N N . LYS A 1 299 ? -22.539 -5.525 11.184 1.00 96.25 299 LYS A N 1
ATOM 2374 C CA . LYS A 1 299 ? -21.235 -6.119 11.498 1.00 96.25 299 LYS A CA 1
ATOM 2375 C C . LYS A 1 299 ? -20.813 -7.223 10.518 1.00 96.25 299 LYS A C 1
ATOM 2377 O O . LYS A 1 299 ? -21.591 -8.119 10.208 1.00 96.25 299 LYS A O 1
ATOM 2382 N N . LEU A 1 300 ? -19.535 -7.205 10.132 1.00 93.69 300 LEU A N 1
ATOM 2383 C CA . LEU A 1 300 ? -18.843 -8.286 9.411 1.00 93.69 300 LEU A CA 1
ATOM 2384 C C . LEU A 1 300 ? -18.260 -9.362 10.347 1.00 93.69 300 LEU A C 1
ATOM 2386 O O . LEU A 1 300 ? -18.021 -10.486 9.921 1.00 93.69 300 LEU A O 1
ATOM 2390 N N . ALA A 1 301 ? -18.024 -9.016 11.615 1.00 94.50 301 ALA A N 1
ATOM 2391 C CA . ALA A 1 301 ? -17.450 -9.876 12.651 1.00 94.50 301 ALA A CA 1
ATOM 2392 C C . ALA A 1 301 ? -17.990 -9.469 14.032 1.00 94.50 301 ALA A C 1
ATOM 2394 O O . ALA A 1 301 ? -18.518 -8.365 14.180 1.00 94.50 301 ALA A O 1
ATOM 2395 N N . LYS A 1 302 ? -17.820 -10.316 15.061 1.00 96.06 302 LYS A N 1
ATOM 2396 C CA . LYS A 1 302 ? -18.294 -10.044 16.438 1.00 96.06 302 LYS A CA 1
ATOM 2397 C C . LYS A 1 302 ? -17.905 -8.639 16.912 1.00 96.06 302 LYS A C 1
ATOM 2399 O O . LYS A 1 302 ? -18.763 -7.866 17.338 1.00 96.06 302 LYS A O 1
ATOM 2404 N N . PHE A 1 303 ? -16.628 -8.299 16.771 1.00 98.31 303 PHE A N 1
ATOM 2405 C CA . PHE A 1 303 ? -16.138 -6.939 16.929 1.00 98.31 303 PHE A CA 1
ATOM 2406 C C . PHE A 1 303 ? -15.850 -6.347 15.555 1.00 98.31 303 PHE A C 1
ATOM 2408 O O . PHE A 1 303 ? -14.787 -6.554 14.973 1.00 98.31 303 PHE A O 1
ATOM 2415 N N . HIS A 1 304 ? -16.821 -5.583 15.059 1.00 98.50 304 HIS A N 1
ATOM 2416 C CA . HIS A 1 304 ? -16.668 -4.685 13.921 1.00 98.50 304 HIS A CA 1
ATOM 2417 C C . HIS A 1 304 ? -17.033 -3.266 14.366 1.00 98.50 304 HIS A C 1
ATOM 2419 O O . HIS A 1 304 ? -18.196 -2.985 14.675 1.00 98.50 304 HIS A O 1
ATOM 2425 N N . GLY A 1 305 ? -16.020 -2.410 14.454 1.00 98.44 305 GLY A N 1
ATOM 2426 C CA . GLY A 1 305 ? -16.116 -1.001 14.825 1.00 98.44 305 GLY A CA 1
ATOM 2427 C C . GLY A 1 305 ? -15.751 -0.082 13.664 1.00 98.44 305 GLY A C 1
ATOM 2428 O O . GLY A 1 305 ? -15.257 -0.527 12.625 1.00 98.44 305 GLY A O 1
ATOM 2429 N N . LEU A 1 306 ? -16.004 1.206 13.854 1.00 98.69 306 LEU A N 1
ATOM 2430 C CA . LEU A 1 306 ? -15.664 2.292 12.943 1.00 98.69 306 LEU A CA 1
ATOM 2431 C C . LEU A 1 306 ? -14.913 3.367 13.732 1.00 98.69 306 LEU A C 1
ATOM 2433 O O . LEU A 1 306 ? -15.342 3.742 14.825 1.00 98.69 306 LEU A O 1
ATOM 2437 N N . PHE A 1 307 ? -13.812 3.870 13.180 1.00 98.62 307 PHE A N 1
ATOM 2438 C CA . PHE A 1 307 ? -12.979 4.924 13.762 1.00 98.62 307 PHE A CA 1
ATOM 2439 C C . PHE A 1 307 ? -12.943 6.104 12.803 1.00 98.62 307 PHE A C 1
ATOM 2441 O O . PHE A 1 307 ? -12.678 5.913 11.619 1.00 98.62 307 PHE A O 1
ATOM 2448 N N . PHE A 1 308 ? -13.178 7.316 13.288 1.00 98.62 308 PHE A N 1
ATOM 2449 C CA . PHE A 1 308 ? -13.269 8.499 12.433 1.00 98.62 308 PHE A CA 1
ATOM 2450 C C . PHE A 1 308 ? -12.696 9.731 13.149 1.00 98.62 308 PHE A C 1
ATOM 2452 O O . PHE A 1 308 ? -12.849 9.858 14.371 1.00 98.62 308 PHE A O 1
ATOM 2459 N N . PRO A 1 309 ? -11.988 10.629 12.440 1.00 98.31 309 PRO A N 1
ATOM 2460 C CA . PRO A 1 309 ? -11.630 11.931 12.976 1.00 98.31 309 PRO A CA 1
ATOM 2461 C C . PRO A 1 309 ? -12.901 12.779 13.132 1.00 98.31 309 PRO A C 1
ATOM 2463 O O . PRO A 1 309 ? -13.923 12.499 12.526 1.00 98.31 309 PRO A O 1
ATOM 2466 N N . LYS A 1 310 ? -12.860 13.845 13.931 1.00 97.75 310 LYS A N 1
ATOM 2467 C CA . LYS A 1 310 ? -14.009 14.765 14.060 1.00 97.75 310 LYS A CA 1
ATOM 2468 C C . LYS A 1 310 ? -14.126 15.769 12.903 1.00 97.75 310 LYS A C 1
ATOM 2470 O O . LYS A 1 310 ? -15.112 16.492 12.820 1.00 97.75 310 LYS A O 1
ATOM 2475 N N . GLU A 1 311 ? -13.135 15.789 12.014 1.00 97.62 311 GLU A N 1
ATOM 2476 C CA . GLU A 1 311 ? -13.151 16.527 10.750 1.00 97.62 311 GLU A CA 1
ATOM 2477 C C . GLU A 1 311 ? -14.011 15.800 9.712 1.00 97.62 311 GLU A C 1
ATOM 2479 O O . GLU A 1 311 ? -13.884 14.590 9.537 1.00 97.62 311 GLU A O 1
ATOM 2484 N N . HIS A 1 312 ? -14.873 16.538 9.012 1.00 98.00 312 HIS A N 1
ATOM 2485 C CA . HIS A 1 312 ? -15.761 15.970 7.996 1.00 98.00 312 HIS A CA 1
ATOM 2486 C C . HIS A 1 312 ? -15.114 15.886 6.616 1.00 98.00 312 HIS A C 1
ATOM 2488 O O . HIS A 1 312 ? -15.476 15.015 5.825 1.00 98.00 312 HIS A O 1
ATOM 2494 N N . HIS A 1 313 ? -14.170 16.774 6.304 1.00 97.69 313 HIS A N 1
ATOM 2495 C CA . HIS A 1 313 ? -13.571 16.832 4.979 1.00 97.69 313 HIS A CA 1
ATOM 2496 C C . HIS A 1 313 ? -12.753 15.554 4.681 1.00 97.69 313 HIS A C 1
ATOM 2498 O O . HIS A 1 313 ? -11.738 15.312 5.340 1.00 97.69 313 HIS A O 1
ATOM 2504 N N . PRO A 1 314 ? -13.114 14.767 3.644 1.00 96.31 314 PRO A N 1
ATOM 2505 C CA . PRO A 1 314 ? -12.597 13.412 3.402 1.00 96.31 314 PRO A CA 1
ATOM 2506 C C . PRO A 1 314 ? -11.076 13.329 3.264 1.00 96.31 314 PRO A C 1
ATOM 2508 O O . PRO A 1 314 ? -10.484 12.290 3.545 1.00 96.31 314 PRO A O 1
ATOM 2511 N N . LEU A 1 315 ? -10.453 14.421 2.813 1.00 94.94 315 LEU A N 1
ATOM 2512 C CA . LEU A 1 315 ? -9.037 14.481 2.453 1.00 94.94 315 LEU A CA 1
ATOM 2513 C C . LEU A 1 315 ? -8.214 15.503 3.253 1.00 94.94 315 LEU A C 1
ATOM 2515 O O . LEU A 1 315 ? -7.015 15.602 3.028 1.00 94.94 315 LEU A O 1
ATOM 2519 N N . ASN A 1 316 ? -8.815 16.275 4.166 1.00 93.75 316 ASN A N 1
ATOM 2520 C CA . ASN A 1 316 ? -8.100 17.345 4.884 1.00 93.75 316 ASN A CA 1
ATOM 2521 C C . ASN A 1 316 ? -7.742 16.885 6.302 1.00 93.75 316 ASN A C 1
ATOM 2523 O O . ASN A 1 316 ? -8.176 17.471 7.291 1.00 93.75 316 ASN A O 1
ATOM 2527 N N . LEU A 1 317 ? -7.013 15.771 6.393 1.00 95.88 317 LEU A N 1
ATOM 2528 C CA . LEU A 1 317 ? -6.668 15.148 7.667 1.00 95.88 317 LEU A CA 1
ATOM 2529 C C . LEU A 1 317 ? -5.264 15.553 8.107 1.00 95.88 317 LEU A C 1
ATOM 2531 O O . LEU A 1 317 ? -4.264 15.168 7.507 1.00 95.88 317 LEU A O 1
ATOM 2535 N N . SER A 1 318 ? -5.193 16.305 9.202 1.00 97.19 318 SER A N 1
ATOM 2536 C CA . SER A 1 318 ? -3.927 16.658 9.839 1.00 97.19 318 SER A CA 1
ATOM 2537 C C . SER A 1 318 ? -3.245 15.438 10.464 1.00 97.19 318 SER A C 1
ATOM 2539 O O . SER A 1 318 ? -3.891 14.499 10.942 1.00 97.19 318 SER A O 1
ATOM 2541 N N . LEU A 1 319 ? -1.918 15.501 10.579 1.00 97.38 319 LEU A N 1
ATOM 2542 C CA . LEU A 1 319 ? -1.122 14.490 11.277 1.00 97.38 319 LEU A CA 1
ATOM 2543 C C . LEU A 1 319 ? -1.594 14.255 12.730 1.00 97.38 319 LEU A C 1
ATOM 2545 O O . LEU A 1 319 ? -1.544 13.128 13.212 1.00 97.38 319 LEU A O 1
ATOM 2549 N N . VAL A 1 320 ? -2.109 15.279 13.425 1.00 98.19 320 VAL A N 1
ATOM 2550 C CA . VAL A 1 320 ? -2.661 15.143 14.791 1.00 98.19 320 VAL A CA 1
ATOM 2551 C C . VAL A 1 320 ? -3.953 14.316 14.804 1.00 98.19 320 VAL A C 1
ATOM 2553 O O . VAL A 1 320 ? -4.130 13.463 15.676 1.00 98.19 320 VAL A O 1
ATOM 2556 N N . GLN A 1 321 ? -4.830 14.503 13.814 1.00 98.38 321 GLN A N 1
ATOM 2557 C CA . GLN A 1 321 ? -6.038 13.685 13.668 1.00 98.38 321 GLN A CA 1
ATOM 2558 C C . GLN A 1 321 ? -5.689 12.233 13.334 1.00 98.38 321 GLN A C 1
ATOM 2560 O O . GLN A 1 321 ? -6.250 11.333 13.956 1.00 98.38 321 GLN A O 1
ATOM 2565 N N . LEU A 1 322 ? -4.717 11.985 12.448 1.00 98.19 322 LEU A N 1
ATOM 2566 C CA . LEU A 1 322 ? -4.249 10.625 12.150 1.00 98.19 322 LEU A CA 1
ATOM 2567 C C . LEU A 1 322 ? -3.580 9.959 13.368 1.00 98.19 322 LEU A C 1
ATOM 2569 O O . LEU A 1 322 ? -3.866 8.798 13.658 1.00 98.19 322 LEU A O 1
ATOM 2573 N N . ARG A 1 323 ? -2.763 10.690 14.140 1.00 98.38 323 ARG A N 1
ATOM 2574 C CA . ARG A 1 323 ? -2.187 10.215 15.417 1.00 98.38 323 ARG A CA 1
ATOM 2575 C C . ARG A 1 323 ? -3.266 9.769 16.389 1.00 98.38 323 ARG A C 1
ATOM 2577 O O . ARG A 1 323 ? -3.216 8.651 16.895 1.00 98.38 323 ARG A O 1
ATOM 2584 N N . SER A 1 324 ? -4.264 10.619 16.612 1.00 98.44 324 SER A N 1
ATOM 2585 C CA . SER A 1 324 ? -5.410 10.294 17.457 1.00 98.44 324 SER A CA 1
ATOM 2586 C C . SER A 1 324 ? -6.177 9.072 16.932 1.00 98.44 324 SER A C 1
ATOM 2588 O O . SER A 1 324 ? -6.455 8.141 17.687 1.00 98.44 324 SER A O 1
ATOM 2590 N N . LEU A 1 325 ? -6.460 9.025 15.631 1.00 98.31 325 LEU A N 1
ATOM 2591 C CA . LEU A 1 325 ? -7.223 7.954 14.996 1.00 98.31 325 LEU A CA 1
ATOM 2592 C C . LEU A 1 325 ? -6.536 6.584 15.129 1.00 98.31 325 LEU A C 1
ATOM 2594 O O . LEU A 1 325 ? -7.148 5.621 15.597 1.00 98.31 325 LEU A O 1
ATOM 2598 N N . PHE A 1 326 ? -5.252 6.500 14.774 1.00 98.19 326 PHE A N 1
ATOM 2599 C CA . PHE A 1 326 ? -4.493 5.250 14.801 1.00 98.19 326 PHE A CA 1
ATOM 2600 C C . PHE A 1 326 ? -3.978 4.904 16.207 1.00 98.19 326 PHE A C 1
ATOM 2602 O O . PHE A 1 326 ? -4.297 3.827 16.719 1.00 98.19 326 PHE A O 1
ATOM 2609 N N . LEU A 1 327 ? -3.210 5.793 16.850 1.00 97.81 327 LEU A N 1
ATOM 2610 C CA . LEU A 1 327 ? -2.450 5.479 18.073 1.00 97.81 327 LEU A CA 1
ATOM 2611 C C . LEU A 1 327 ? -3.297 5.486 19.346 1.00 97.81 327 LEU A C 1
ATOM 2613 O O . LEU A 1 327 ? -2.949 4.787 20.300 1.00 97.81 327 LEU A O 1
ATOM 2617 N N . TYR A 1 328 ? -4.392 6.250 19.363 1.00 97.88 328 TYR A N 1
ATOM 2618 C CA . TYR A 1 328 ? -5.327 6.305 20.485 1.00 97.88 328 TYR A CA 1
ATOM 2619 C C . TYR A 1 328 ? -6.587 5.488 20.179 1.00 97.88 328 TYR A C 1
ATOM 2621 O O . TYR A 1 328 ? -6.789 4.433 20.779 1.00 97.88 328 TYR A O 1
ATOM 2629 N N . THR A 1 329 ? -7.407 5.924 19.221 1.00 98.69 329 THR A N 1
ATOM 2630 C CA . THR A 1 329 ? -8.769 5.402 19.030 1.00 98.69 329 THR A CA 1
ATOM 2631 C C . THR A 1 329 ? -8.786 3.950 18.562 1.00 98.69 329 THR A C 1
ATOM 2633 O O . THR A 1 329 ? -9.348 3.109 19.265 1.00 98.69 329 THR A O 1
ATOM 2636 N N . SER A 1 330 ? -8.123 3.616 17.446 1.00 98.25 330 SER A N 1
ATOM 2637 C CA . SER A 1 330 ? -8.106 2.230 16.944 1.00 98.25 330 SER A CA 1
ATOM 2638 C C . SER A 1 330 ? -7.426 1.273 17.933 1.00 98.25 330 SER A C 1
ATOM 2640 O O . SER A 1 330 ? -7.944 0.196 18.227 1.00 98.25 330 SER A O 1
ATOM 2642 N N . LYS A 1 331 ? -6.299 1.698 18.522 1.00 96.56 331 LYS A N 1
ATOM 2643 C CA . LYS A 1 331 ? -5.501 0.888 19.450 1.00 96.56 331 LYS A CA 1
ATOM 2644 C C . LYS A 1 331 ? -6.247 0.578 20.750 1.00 96.56 331 LYS A C 1
ATOM 2646 O O . LYS A 1 331 ? -6.258 -0.574 21.178 1.00 96.56 331 LYS A O 1
ATOM 2651 N N . GLN A 1 332 ? -6.886 1.574 21.370 1.00 98.12 332 GLN A N 1
ATOM 2652 C CA . GLN A 1 332 ? -7.676 1.354 22.586 1.00 98.12 332 GLN A CA 1
ATOM 2653 C C . GLN A 1 332 ? -8.949 0.557 22.313 1.00 98.12 332 GLN A C 1
ATOM 2655 O O . GLN A 1 332 ? -9.333 -0.260 23.146 1.00 98.12 332 GLN A O 1
ATOM 2660 N N . TRP A 1 333 ? -9.593 0.759 21.161 1.00 98.75 333 TRP A N 1
ATOM 2661 C CA . TRP A 1 333 ? -10.774 -0.021 20.797 1.00 98.75 333 TRP A CA 1
ATOM 2662 C C . TRP A 1 333 ? -10.427 -1.506 20.637 1.00 98.75 333 TRP A C 1
ATOM 2664 O O . TRP A 1 333 ? -11.103 -2.350 21.221 1.00 98.75 333 TRP A O 1
ATOM 2674 N N . PHE A 1 334 ? -9.327 -1.829 19.945 1.00 98.38 334 PHE A N 1
ATOM 2675 C CA . PHE A 1 334 ? -8.848 -3.210 19.824 1.00 98.38 334 PHE A CA 1
ATOM 2676 C C . PHE A 1 334 ? -8.508 -3.834 21.180 1.00 98.38 334 PHE A C 1
ATOM 2678 O O . PHE A 1 334 ? -8.874 -4.981 21.429 1.00 98.38 334 PHE A O 1
ATOM 2685 N N . GLN A 1 335 ? -7.860 -3.075 22.067 1.00 97.75 335 GLN A N 1
ATOM 2686 C CA . GLN A 1 335 ? -7.547 -3.531 23.419 1.00 97.75 335 GLN A CA 1
ATOM 2687 C C . GLN A 1 335 ? -8.823 -3.836 24.224 1.00 97.75 335 GLN A C 1
ATOM 2689 O O . GLN A 1 335 ? -8.940 -4.930 24.769 1.00 97.75 335 GLN A O 1
ATOM 2694 N N . LYS A 1 336 ? -9.817 -2.934 24.235 1.00 98.50 336 LYS A N 1
ATOM 2695 C CA . LYS A 1 336 ? -11.101 -3.166 24.925 1.00 98.50 336 LYS A CA 1
ATOM 2696 C C . LYS A 1 336 ? -11.902 -4.328 24.336 1.00 98.50 336 LYS A C 1
ATOM 2698 O O . LYS A 1 336 ? -12.551 -5.065 25.078 1.00 98.50 336 LYS A O 1
ATOM 2703 N N . ALA A 1 337 ? -11.869 -4.504 23.017 1.00 98.38 337 ALA A N 1
ATOM 2704 C CA . ALA A 1 337 ? -12.513 -5.628 22.347 1.00 98.38 337 ALA A CA 1
ATOM 2705 C C . ALA A 1 337 ? -11.875 -6.966 22.772 1.00 98.38 337 ALA A C 1
ATOM 2707 O O . ALA A 1 337 ? -12.593 -7.877 23.185 1.00 98.38 337 ALA A O 1
ATOM 2708 N N . PHE A 1 338 ? -10.540 -7.050 22.791 1.00 98.00 338 PHE A N 1
ATOM 2709 C CA . PHE A 1 338 ? -9.805 -8.210 23.310 1.00 98.00 338 PHE A CA 1
ATOM 2710 C C . PHE A 1 338 ? -10.063 -8.456 24.807 1.00 98.00 338 PHE A C 1
ATOM 2712 O O . PHE A 1 338 ? -10.274 -9.592 25.212 1.00 98.00 338 PHE A O 1
ATOM 2719 N N . GLU A 1 339 ? -10.119 -7.413 25.637 1.00 97.88 339 GLU A N 1
ATOM 2720 C CA . GLU A 1 339 ? -10.473 -7.531 27.063 1.00 97.88 339 GLU A CA 1
ATOM 2721 C C . GLU A 1 339 ? -11.911 -8.034 27.279 1.00 97.88 339 GLU A C 1
ATOM 2723 O O . GLU A 1 339 ? -12.182 -8.741 28.249 1.00 97.88 339 GLU A O 1
ATOM 2728 N N . THR A 1 340 ? -12.828 -7.700 26.367 1.00 98.12 340 THR A N 1
ATOM 2729 C CA . THR A 1 340 ? -14.236 -8.130 26.412 1.00 98.12 340 THR A CA 1
ATOM 2730 C C . THR A 1 340 ? -14.413 -9.591 25.980 1.00 98.12 340 THR A C 1
ATOM 2732 O O . THR A 1 340 ? -15.297 -10.281 26.488 1.00 98.12 340 THR A O 1
ATOM 2735 N N . ASP A 1 341 ? -13.596 -10.080 25.044 1.00 97.62 341 ASP A N 1
ATOM 2736 C CA . ASP A 1 341 ? -13.510 -11.500 24.687 1.00 97.62 341 ASP A CA 1
ATOM 2737 C C . ASP A 1 341 ? -12.106 -11.845 24.146 1.00 97.62 341 ASP A C 1
ATOM 2739 O O . ASP A 1 341 ? -11.853 -11.668 22.948 1.00 97.62 341 ASP A O 1
ATOM 2743 N N . PRO A 1 342 ? -11.219 -12.410 24.992 1.00 96.19 342 PRO A N 1
ATOM 2744 C CA . PRO A 1 342 ? -9.848 -12.761 24.611 1.00 96.19 342 PRO A CA 1
ATOM 2745 C C . PRO A 1 342 ? -9.715 -13.836 23.524 1.00 96.19 342 PRO A C 1
ATOM 2747 O O . PRO A 1 342 ? -8.600 -14.118 23.079 1.00 96.19 342 PRO A O 1
ATOM 2750 N N . SER A 1 343 ? -10.814 -14.462 23.079 1.00 95.88 343 SER A N 1
ATOM 2751 C CA . SER A 1 343 ? -10.768 -15.318 21.889 1.00 95.88 343 SER A CA 1
ATOM 2752 C C . SER A 1 343 ? -10.546 -14.511 20.605 1.00 95.88 343 SER A C 1
ATOM 2754 O O . SER A 1 343 ? -9.908 -15.029 19.690 1.00 95.88 343 SER A O 1
ATOM 2756 N N . GLN A 1 344 ? -11.004 -13.251 20.556 1.00 96.62 344 GLN A N 1
ATOM 2757 C CA . GLN A 1 344 ? -10.902 -12.338 19.412 1.00 96.62 344 GLN A CA 1
ATOM 2758 C C . GLN A 1 344 ? -9.553 -11.606 19.456 1.00 96.62 344 GLN A C 1
ATOM 2760 O O . GLN A 1 344 ? -9.347 -10.744 20.302 1.00 96.62 344 GLN A O 1
ATOM 2765 N N . LYS A 1 345 ? -8.611 -11.951 18.575 1.00 95.62 345 LYS A N 1
ATOM 2766 C CA . LYS A 1 345 ? -7.182 -11.603 18.725 1.00 95.62 345 LYS A CA 1
ATOM 2767 C C . LYS A 1 345 ? -6.442 -11.207 17.443 1.00 95.62 345 LYS A C 1
ATOM 2769 O O . LYS A 1 345 ? -5.268 -10.851 17.532 1.00 95.62 345 LYS A O 1
ATOM 2774 N N . TYR A 1 346 ? -7.090 -11.245 16.278 1.00 96.50 346 TYR A N 1
ATOM 2775 C CA . TYR A 1 346 ? -6.495 -10.894 14.981 1.00 96.50 346 TYR A CA 1
ATOM 2776 C C . TYR A 1 346 ? -7.019 -9.537 14.473 1.00 96.50 346 TYR A C 1
ATOM 2778 O O . TYR A 1 346 ? -8.076 -9.483 13.838 1.00 96.50 346 TYR A O 1
ATOM 2786 N N . PRO A 1 347 ? -6.334 -8.419 14.786 1.00 96.88 347 PRO A N 1
ATOM 2787 C CA . PRO A 1 347 ? -6.765 -7.075 14.403 1.00 96.88 347 PRO A CA 1
ATOM 2788 C C . PRO A 1 347 ? -6.496 -6.783 12.920 1.00 96.88 347 PRO A C 1
ATOM 2790 O O . PRO A 1 347 ? -5.377 -6.947 12.429 1.00 96.88 347 PRO A O 1
ATOM 2793 N N . SER A 1 348 ? -7.521 -6.296 12.223 1.00 97.31 348 SER A N 1
ATOM 2794 C CA . SER A 1 348 ? -7.468 -5.838 10.829 1.00 97.31 348 SER A CA 1
ATOM 2795 C C . SER A 1 348 ? -8.207 -4.504 10.668 1.00 97.31 348 SER A C 1
ATOM 2797 O O . SER A 1 348 ? -9.228 -4.275 11.317 1.00 97.31 348 SER A O 1
ATOM 2799 N N . LEU A 1 349 ? -7.714 -3.631 9.789 1.00 97.62 349 LEU A N 1
ATOM 2800 C CA . LEU A 1 349 ? -8.359 -2.378 9.390 1.00 97.62 349 LEU A CA 1
ATOM 2801 C C . LEU A 1 349 ? -8.653 -2.361 7.888 1.00 97.62 349 LEU A C 1
ATOM 2803 O O . LEU A 1 349 ? -7.865 -2.891 7.103 1.00 97.62 349 LEU A O 1
ATOM 2807 N N . MET A 1 350 ? -9.713 -1.660 7.488 1.00 97.50 350 MET A N 1
ATOM 2808 C CA . MET A 1 350 ? -9.974 -1.259 6.100 1.00 97.50 350 MET A CA 1
ATOM 2809 C C . MET A 1 350 ? -10.396 0.211 6.058 1.00 97.50 350 MET A C 1
ATOM 2811 O O . MET A 1 350 ? -11.136 0.657 6.933 1.00 97.50 350 MET A O 1
ATOM 2815 N N . TRP A 1 351 ? -9.959 0.968 5.055 1.00 97.94 351 TRP A N 1
ATOM 2816 C CA . TRP A 1 351 ? -10.374 2.361 4.874 1.00 97.94 351 TRP A CA 1
ATOM 2817 C C . TRP A 1 351 ? -10.393 2.749 3.400 1.00 97.94 351 TRP A C 1
ATOM 2819 O O . TRP A 1 351 ? -9.360 2.737 2.729 1.00 97.94 351 TRP A O 1
ATOM 2829 N N . ASP A 1 352 ? -11.582 3.125 2.939 1.00 98.12 352 ASP A N 1
ATOM 2830 C CA . ASP A 1 352 ? -11.852 3.651 1.608 1.00 98.12 352 ASP A CA 1
ATOM 2831 C C . ASP A 1 352 ? -12.121 5.158 1.683 1.00 98.12 352 ASP A C 1
ATOM 2833 O O . ASP A 1 352 ? -12.822 5.636 2.579 1.00 98.12 352 ASP A O 1
ATOM 2837 N N . ALA A 1 353 ? -11.582 5.913 0.729 1.00 97.25 353 ALA A N 1
ATOM 2838 C CA . ALA A 1 353 ? -11.794 7.349 0.607 1.00 97.25 353 ALA A CA 1
ATOM 2839 C C . ALA A 1 353 ? -12.662 7.670 -0.616 1.00 97.25 353 ALA A C 1
ATOM 2841 O O . ALA A 1 353 ? -12.246 7.436 -1.753 1.00 97.25 353 ALA A O 1
ATOM 2842 N N . LEU A 1 354 ? -13.827 8.280 -0.355 1.00 96.62 354 LEU A N 1
ATOM 2843 C CA . LEU A 1 354 ? -14.849 8.721 -1.321 1.00 96.62 354 LEU A CA 1
ATOM 2844 C C . LEU A 1 354 ? -15.630 7.573 -2.017 1.00 96.62 354 LEU A C 1
ATOM 2846 O O . LEU A 1 354 ? -15.163 6.432 -2.068 1.00 96.62 354 LEU A O 1
ATOM 2850 N N . PRO A 1 355 ? -16.825 7.848 -2.589 1.00 95.38 355 PRO A N 1
ATOM 2851 C CA . PRO A 1 355 ? -17.717 6.806 -3.112 1.00 95.38 355 PRO A CA 1
ATOM 2852 C C . PRO A 1 355 ? -17.123 5.920 -4.213 1.00 95.38 355 PRO A C 1
ATOM 2854 O O . PRO A 1 355 ? -17.435 4.734 -4.267 1.00 95.38 355 PRO A O 1
ATOM 2857 N N . HIS A 1 356 ? -16.234 6.446 -5.064 1.00 94.69 356 HIS A N 1
ATOM 2858 C CA . HIS A 1 356 ? -15.578 5.649 -6.113 1.00 94.69 356 HIS A CA 1
ATOM 2859 C C . HIS A 1 356 ? -14.653 4.559 -5.532 1.00 94.69 356 HIS A C 1
ATOM 2861 O O . HIS A 1 356 ? -14.496 3.495 -6.125 1.00 94.69 356 HIS A O 1
ATOM 2867 N N . ALA A 1 357 ? -14.095 4.777 -4.335 1.00 95.69 357 ALA A N 1
ATOM 2868 C CA . ALA A 1 357 ? -13.365 3.747 -3.600 1.00 95.69 357 ALA A CA 1
ATOM 2869 C C . ALA A 1 357 ? -14.285 2.762 -2.848 1.00 95.69 357 ALA A C 1
ATOM 2871 O O . ALA A 1 357 ? -13.804 1.770 -2.314 1.00 95.69 357 ALA A O 1
ATOM 2872 N N . GLY A 1 358 ? -15.602 2.975 -2.831 1.00 95.12 358 GLY A N 1
ATOM 2873 C CA . GLY A 1 358 ? -16.554 2.142 -2.088 1.00 95.12 358 GLY A CA 1
ATOM 2874 C C . GLY A 1 358 ? -16.912 2.669 -0.695 1.00 95.12 358 GLY A C 1
ATOM 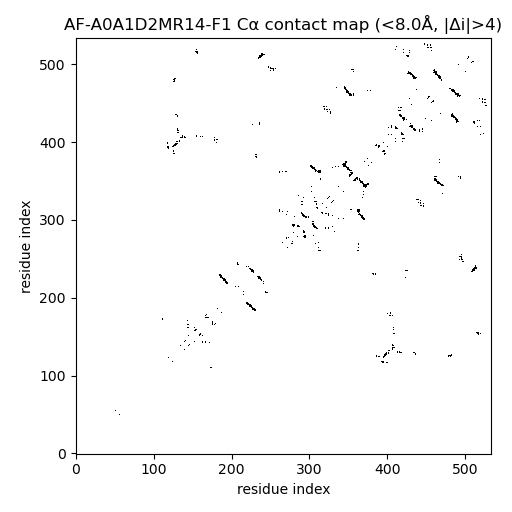2875 O O . GLY A 1 358 ? -17.669 2.008 0.013 1.00 95.12 358 GLY A O 1
ATOM 2876 N N . ALA A 1 359 ? -16.440 3.862 -0.310 1.00 95.50 359 ALA A N 1
ATOM 2877 C CA . ALA A 1 359 ? -16.860 4.493 0.939 1.00 95.50 359 ALA A CA 1
ATOM 2878 C C . ALA A 1 359 ? -18.369 4.800 0.902 1.00 95.50 359 ALA A C 1
ATOM 2880 O O . ALA A 1 359 ? -18.842 5.554 0.049 1.00 95.50 359 ALA A O 1
ATOM 2881 N N . SER A 1 360 ? -19.131 4.231 1.841 1.00 93.31 360 SER A N 1
ATOM 2882 C CA . SER A 1 360 ? -20.590 4.416 1.929 1.00 93.31 360 SER A CA 1
ATOM 2883 C C . SER A 1 360 ? -21.003 5.774 2.507 1.00 93.31 360 SER A C 1
ATOM 2885 O O . SER A 1 360 ? -22.160 6.171 2.390 1.00 93.31 360 SER A O 1
ATOM 2887 N N . GLN A 1 361 ? -20.058 6.483 3.127 1.00 95.00 361 GLN A N 1
ATOM 2888 C CA . GLN A 1 361 ? -20.213 7.807 3.719 1.00 95.00 361 GLN A CA 1
ATOM 2889 C C . GLN A 1 361 ? -19.015 8.676 3.325 1.00 95.00 361 GLN A C 1
ATOM 2891 O O . GLN A 1 361 ? -17.897 8.179 3.201 1.00 95.00 361 GLN A O 1
ATOM 2896 N N . VAL A 1 362 ? -19.253 9.976 3.128 1.00 97.38 362 VAL A N 1
ATOM 2897 C CA . VAL A 1 362 ? -18.219 10.938 2.692 1.00 97.38 362 VAL A CA 1
ATOM 2898 C C . VAL A 1 362 ? -17.228 11.238 3.813 1.00 97.38 362 VAL A C 1
ATOM 2900 O O . VAL A 1 362 ? -16.032 11.347 3.566 1.00 97.38 362 VAL A O 1
ATOM 2903 N N . HIS A 1 363 ? -17.733 11.352 5.041 1.00 98.38 363 HIS A N 1
ATOM 2904 C CA . HIS A 1 363 ? -16.928 11.562 6.237 1.00 98.38 363 HIS A CA 1
ATOM 2905 C C . HIS A 1 363 ? -15.887 10.436 6.374 1.00 98.38 363 HIS A C 1
ATOM 2907 O O . HIS A 1 363 ? -16.271 9.262 6.318 1.00 98.38 363 HIS A O 1
ATOM 2913 N N . PRO A 1 364 ? -14.590 10.740 6.540 1.00 97.94 364 PRO A N 1
ATOM 2914 C CA . PRO A 1 364 ? -13.545 9.725 6.493 1.00 97.94 364 PRO A CA 1
ATOM 2915 C C . PRO A 1 364 ? -13.644 8.784 7.700 1.00 97.94 364 PRO A C 1
ATOM 2917 O O . PRO A 1 364 ? -13.685 9.226 8.842 1.00 97.94 364 PRO A O 1
ATOM 2920 N N . HIS A 1 365 ? -13.684 7.474 7.461 1.00 97.88 365 HIS A N 1
ATOM 2921 C CA . HIS A 1 365 ? -13.819 6.475 8.521 1.00 97.88 365 HIS A CA 1
ATOM 2922 C C . HIS A 1 365 ? -13.074 5.182 8.175 1.00 97.88 365 HIS A C 1
ATOM 2924 O O . HIS A 1 365 ? -13.046 4.733 7.032 1.00 97.88 365 HIS A O 1
ATOM 2930 N N . ILE A 1 366 ? -12.481 4.573 9.198 1.00 98.12 366 ILE A N 1
ATOM 2931 C CA . ILE A 1 366 ? -11.731 3.322 9.139 1.00 98.12 366 ILE A CA 1
ATOM 2932 C C . ILE A 1 366 ? -12.570 2.230 9.797 1.00 98.12 366 ILE A C 1
ATOM 2934 O O . ILE A 1 366 ? -12.967 2.354 10.954 1.00 98.12 366 ILE A O 1
ATOM 2938 N N . HIS A 1 367 ? -12.816 1.139 9.084 1.00 98.38 367 HIS A N 1
ATOM 2939 C CA . HIS A 1 367 ? -13.414 -0.072 9.630 1.00 98.38 367 HIS A CA 1
ATOM 2940 C C . HIS A 1 367 ? -12.355 -0.847 10.417 1.00 98.38 367 HIS A C 1
ATOM 2942 O O . HIS A 1 367 ? -11.280 -1.113 9.889 1.00 98.38 367 HIS A O 1
ATOM 2948 N N . GLY A 1 368 ? -12.665 -1.244 11.651 1.00 98.25 368 GLY A N 1
ATOM 2949 C CA . GLY A 1 368 ? -11.834 -2.131 12.464 1.00 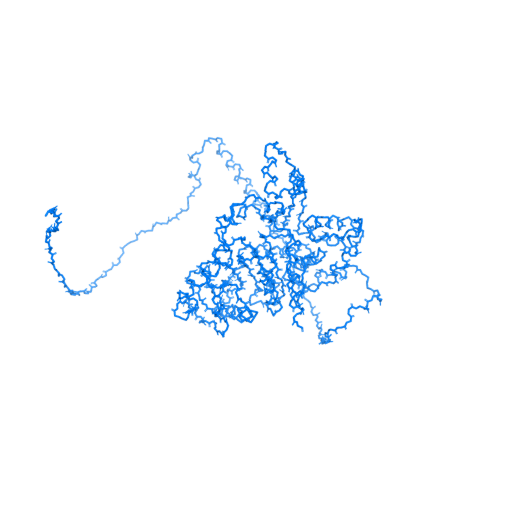98.25 368 GLY A CA 1
ATOM 2950 C C . GLY A 1 368 ? -12.525 -3.457 12.742 1.00 98.25 368 GLY A C 1
ATOM 2951 O O . GLY A 1 368 ? -13.661 -3.473 13.213 1.00 98.25 368 GLY A O 1
ATOM 2952 N N . VAL A 1 369 ? -11.841 -4.564 12.464 1.00 98.06 369 VAL A N 1
ATOM 2953 C CA . VAL A 1 369 ? -12.312 -5.934 12.702 1.00 98.06 369 VAL A CA 1
ATOM 2954 C C . VAL A 1 369 ? -11.314 -6.666 13.592 1.00 98.06 369 VAL A C 1
ATOM 2956 O O . VAL A 1 369 ? -10.116 -6.650 13.318 1.00 98.06 369 VAL A O 1
ATOM 2959 N N . LEU A 1 370 ? -11.806 -7.312 14.649 1.00 97.69 370 LEU A N 1
ATOM 2960 C CA . LEU A 1 370 ? -11.015 -8.196 15.506 1.00 97.69 370 LEU A CA 1
ATOM 2961 C C . LEU A 1 370 ? -11.594 -9.614 15.421 1.00 97.69 370 LEU A C 1
ATOM 2963 O O . LEU A 1 370 ? -12.688 -9.859 15.929 1.00 97.69 370 LEU A O 1
ATOM 2967 N N . ASP A 1 371 ? -10.875 -10.513 14.745 1.00 96.06 371 ASP A N 1
ATOM 2968 C CA . ASP A 1 371 ? -11.301 -11.898 14.480 1.00 96.06 371 ASP A CA 1
ATOM 2969 C C . ASP A 1 371 ? -10.687 -12.896 15.483 1.00 96.06 371 ASP A C 1
ATOM 2971 O O . ASP A 1 371 ? -9.656 -12.626 16.108 1.00 96.06 371 ASP A O 1
ATOM 2975 N N . ALA A 1 372 ? -11.314 -14.061 15.652 1.00 94.44 372 ALA A N 1
ATOM 2976 C CA . ALA A 1 372 ? -10.904 -15.101 16.592 1.00 94.44 372 ALA A CA 1
ATOM 2977 C C . ALA A 1 372 ? -9.816 -16.049 16.076 1.00 94.44 372 ALA A C 1
ATOM 2979 O O . ALA A 1 372 ? -8.983 -16.527 16.856 1.00 94.44 372 ALA A O 1
ATOM 2980 N N . TYR A 1 373 ? -9.841 -16.369 14.782 1.00 91.50 373 TYR A N 1
ATOM 2981 C CA . TYR A 1 373 ? -9.136 -17.538 14.251 1.00 91.50 373 TYR A CA 1
ATOM 2982 C C . TYR A 1 373 ? -7.945 -17.182 13.367 1.00 91.50 373 TYR A C 1
ATOM 2984 O O . TYR A 1 373 ? -6.947 -17.900 13.404 1.00 91.50 373 TYR A O 1
ATOM 2992 N N . GLN A 1 374 ? -8.037 -16.095 12.602 1.00 93.62 374 GLN A N 1
ATOM 2993 C CA . GLN A 1 374 ? -7.050 -15.726 11.587 1.00 93.62 374 GLN A CA 1
ATOM 2994 C C . GLN A 1 374 ? -7.146 -14.244 11.208 1.00 93.62 374 GLN A C 1
ATOM 2996 O O . GLN A 1 374 ? -8.110 -13.567 11.561 1.00 93.62 374 GLN A O 1
ATOM 3001 N N . TYR A 1 375 ? -6.182 -13.738 10.440 1.00 95.56 375 TYR A N 1
ATOM 3002 C CA . TYR A 1 375 ? -6.305 -12.418 9.824 1.00 95.56 375 TYR A CA 1
ATOM 3003 C C . TYR A 1 375 ? -7.405 -12.384 8.747 1.00 95.56 375 TYR A C 1
ATOM 3005 O O . TYR A 1 375 ? -7.782 -13.403 8.157 1.00 95.56 375 TYR A O 1
ATOM 3013 N N . VAL A 1 376 ? -7.943 -11.191 8.474 1.00 91.88 376 VAL A N 1
ATOM 3014 C CA . VAL A 1 376 ? -9.060 -11.043 7.533 1.00 91.88 376 VAL A CA 1
ATOM 3015 C C . VAL A 1 376 ? -8.580 -11.186 6.085 1.00 91.88 376 VAL A C 1
ATOM 3017 O O . VAL A 1 376 ? -7.732 -10.432 5.597 1.00 91.88 376 VAL A O 1
ATOM 3020 N N . GLY A 1 377 ? -9.182 -12.141 5.371 1.00 88.50 377 GLY A N 1
ATOM 3021 C CA . GLY A 1 377 ? -9.037 -12.316 3.927 1.00 88.50 377 GLY A CA 1
ATOM 3022 C C . GLY A 1 377 ? -7.583 -12.457 3.472 1.00 88.50 377 GLY A C 1
ATOM 3023 O O . GLY A 1 377 ? -6.824 -13.275 3.987 1.00 88.50 377 GLY A O 1
ATOM 3024 N N . GLY A 1 378 ? -7.188 -11.647 2.486 1.00 91.75 378 GLY A N 1
ATOM 3025 C CA . GLY A 1 378 ? -5.877 -11.754 1.846 1.00 91.75 378 GLY A CA 1
ATOM 3026 C C . GLY A 1 378 ? -4.674 -11.542 2.772 1.00 91.75 378 GLY A C 1
ATOM 3027 O O . GLY A 1 378 ? -3.580 -11.953 2.399 1.00 91.75 378 GLY A O 1
ATOM 3028 N N . PHE A 1 379 ? -4.830 -10.937 3.955 1.00 95.50 379 PHE A N 1
ATOM 3029 C CA . PHE A 1 379 ? -3.722 -10.829 4.912 1.00 95.50 379 PHE A CA 1
ATOM 3030 C C . PHE A 1 379 ? -3.340 -12.182 5.525 1.00 95.50 379 PHE A C 1
ATOM 3032 O O . PHE A 1 379 ? -2.154 -12.412 5.754 1.00 95.50 379 PHE A O 1
ATOM 3039 N N . GLU A 1 380 ? -4.289 -13.110 5.700 1.00 95.94 380 GLU A N 1
ATOM 3040 C CA . GLU A 1 380 ? -3.968 -14.459 6.184 1.00 95.94 380 GLU A CA 1
ATOM 3041 C C . GLU A 1 380 ? -3.151 -15.251 5.155 1.00 95.94 380 GLU A C 1
ATOM 3043 O O . GLU A 1 380 ? -2.230 -15.975 5.522 1.00 95.94 380 GLU A O 1
ATOM 3048 N N . SER A 1 381 ? -3.394 -15.055 3.854 1.00 94.94 381 SER A N 1
ATOM 3049 C CA . SER A 1 381 ? -2.554 -15.657 2.809 1.00 94.94 381 SER A CA 1
ATOM 3050 C C . SER A 1 381 ? -1.090 -15.227 2.948 1.00 94.94 381 SER A C 1
ATOM 3052 O O . SER A 1 381 ? -0.187 -16.052 2.830 1.00 94.94 381 SER A O 1
ATOM 3054 N N . TRP A 1 382 ? -0.840 -13.949 3.248 1.00 95.31 382 TRP A N 1
ATOM 3055 C CA . TRP A 1 382 ? 0.511 -13.429 3.478 1.00 95.31 382 TRP A CA 1
ATOM 3056 C C . TRP A 1 382 ? 1.117 -13.925 4.804 1.00 95.31 382 TRP A C 1
ATOM 3058 O O . TRP A 1 382 ? 2.301 -14.259 4.848 1.00 95.31 382 TRP A O 1
ATOM 3068 N N . HIS A 1 383 ? 0.303 -14.059 5.853 1.00 95.94 383 HIS A N 1
ATOM 3069 C CA . HIS A 1 383 ? 0.693 -14.644 7.138 1.00 95.94 383 HIS A CA 1
ATOM 3070 C C . HIS A 1 383 ? 1.157 -16.104 6.989 1.00 95.94 383 HIS A C 1
ATOM 3072 O O . HIS A 1 383 ? 2.287 -16.448 7.354 1.00 95.94 383 HIS A O 1
ATOM 3078 N N . GLN A 1 384 ? 0.356 -16.943 6.326 1.00 95.50 384 GLN A N 1
ATOM 3079 C CA . GLN A 1 384 ? 0.721 -18.328 6.022 1.00 95.50 384 GLN A CA 1
ATOM 3080 C C . GLN A 1 384 ? 1.981 -18.410 5.155 1.00 95.50 384 GLN A C 1
ATOM 3082 O O . GLN A 1 384 ? 2.849 -19.246 5.413 1.00 95.50 384 GLN A O 1
ATOM 3087 N N . VAL A 1 385 ? 2.146 -17.512 4.178 1.00 95.44 385 VAL A N 1
ATOM 3088 C CA . VAL A 1 385 ? 3.382 -17.433 3.386 1.00 95.44 385 VAL A CA 1
ATOM 3089 C C . VAL A 1 385 ? 4.597 -17.121 4.260 1.00 95.44 385 VAL A C 1
ATOM 3091 O O . VAL A 1 385 ? 5.605 -17.810 4.107 1.00 95.44 385 VAL A O 1
ATOM 3094 N N . SER A 1 386 ? 4.519 -16.187 5.218 1.00 95.00 386 SER A N 1
ATOM 3095 C CA . SER A 1 386 ? 5.649 -15.936 6.130 1.00 95.00 386 SER A CA 1
ATOM 3096 C C . SER A 1 386 ? 6.011 -17.150 6.992 1.00 95.00 386 SER A C 1
ATOM 3098 O O . SER A 1 386 ? 7.195 -17.456 7.145 1.00 95.00 386 SER A O 1
ATOM 3100 N N . ILE A 1 387 ? 5.019 -17.920 7.455 1.00 93.94 387 ILE A N 1
ATOM 3101 C CA . ILE A 1 387 ? 5.232 -19.164 8.214 1.00 93.94 387 ILE A CA 1
ATOM 3102 C C . ILE A 1 387 ? 5.916 -20.232 7.352 1.00 93.94 387 ILE A C 1
ATOM 3104 O O . ILE A 1 387 ? 6.887 -20.853 7.790 1.00 93.94 387 ILE A O 1
ATOM 3108 N N . GLN A 1 388 ? 5.441 -20.464 6.125 1.00 94.69 388 GLN A N 1
ATOM 3109 C CA . GLN A 1 388 ? 6.023 -21.485 5.243 1.00 94.69 388 GLN A CA 1
ATOM 3110 C C . GLN A 1 388 ? 7.413 -21.083 4.734 1.00 94.69 388 GLN A C 1
ATOM 3112 O O . GLN A 1 388 ? 8.311 -21.925 4.651 1.00 94.69 388 GLN A O 1
ATOM 3117 N N . TYR A 1 389 ? 7.621 -19.795 4.454 1.00 94.50 389 TYR A N 1
ATOM 3118 C CA . TYR A 1 389 ? 8.923 -19.244 4.095 1.00 94.50 389 TYR A CA 1
ATOM 3119 C C . TYR A 1 389 ? 9.937 -19.437 5.227 1.00 94.50 389 TYR A C 1
ATOM 3121 O O . TYR A 1 389 ? 11.018 -19.981 4.996 1.00 94.50 389 TYR A O 1
ATOM 3129 N N . PHE A 1 390 ? 9.558 -19.087 6.460 1.00 91.50 390 PHE A N 1
ATOM 3130 C CA . PHE A 1 390 ? 10.398 -19.285 7.637 1.00 91.50 390 PHE A CA 1
ATOM 3131 C C . PHE A 1 390 ? 10.761 -20.761 7.834 1.00 91.50 390 PHE A C 1
ATOM 3133 O O . PHE A 1 390 ? 11.939 -21.085 7.964 1.00 91.50 390 PHE A O 1
ATOM 3140 N N . LYS A 1 391 ? 9.787 -21.680 7.756 1.00 91.25 391 LYS A N 1
ATOM 3141 C CA . LYS A 1 391 ? 10.043 -23.132 7.846 1.00 91.25 391 LYS A CA 1
ATOM 3142 C C . LYS A 1 391 ? 11.060 -23.613 6.806 1.00 91.25 391 LYS A C 1
ATOM 3144 O O . LYS A 1 391 ? 11.960 -24.379 7.147 1.00 91.25 391 LYS A O 1
ATOM 3149 N N . LYS A 1 392 ? 10.931 -23.159 5.555 1.00 93.25 392 LYS A N 1
ATOM 3150 C CA . LYS A 1 392 ? 11.765 -23.604 4.427 1.00 93.25 392 LYS A CA 1
ATOM 3151 C C . LYS A 1 392 ? 13.171 -23.000 4.427 1.00 93.25 392 LYS A C 1
ATOM 3153 O O . LYS A 1 392 ? 14.125 -23.704 4.110 1.00 93.25 392 LYS A O 1
ATOM 3158 N N . PHE A 1 393 ? 13.297 -21.711 4.731 1.00 90.25 393 PHE A N 1
ATOM 3159 C CA . PHE A 1 393 ? 14.546 -20.960 4.561 1.00 90.25 393 PHE A CA 1
ATOM 3160 C C . PHE A 1 393 ? 15.231 -20.581 5.879 1.00 90.25 393 PHE A C 1
ATOM 3162 O O . PHE A 1 393 ? 16.365 -20.109 5.842 1.00 90.25 393 PHE A O 1
ATOM 3169 N N . GLN A 1 394 ? 14.571 -20.791 7.025 1.00 88.94 394 GLN A N 1
ATOM 3170 C CA . GLN A 1 394 ? 15.025 -20.385 8.365 1.00 88.94 394 GLN A CA 1
ATOM 3171 C C . GLN A 1 394 ? 15.353 -18.886 8.447 1.00 88.94 394 GLN A C 1
ATOM 3173 O O . GLN A 1 394 ? 16.304 -18.479 9.112 1.00 88.94 394 GLN A O 1
ATOM 3178 N N . ARG A 1 395 ? 14.562 -18.077 7.727 1.00 88.50 395 ARG A N 1
ATOM 3179 C CA . ARG A 1 395 ? 14.705 -16.626 7.548 1.00 88.50 395 ARG A CA 1
ATOM 3180 C C . ARG A 1 395 ? 13.362 -15.922 7.703 1.00 88.50 395 ARG A C 1
ATOM 3182 O O . ARG A 1 395 ? 12.323 -16.484 7.358 1.00 88.50 395 ARG A O 1
ATOM 3189 N N . SER A 1 396 ? 13.386 -14.677 8.169 1.00 90.81 396 SER A N 1
ATOM 3190 C CA . SER A 1 396 ? 12.197 -13.819 8.223 1.00 90.81 396 SER A CA 1
ATOM 3191 C C . SER A 1 396 ? 11.779 -13.401 6.808 1.00 90.81 396 SER A C 1
ATOM 3193 O O . SER A 1 396 ? 12.533 -12.734 6.098 1.00 90.81 396 SER A O 1
ATOM 3195 N N . PHE A 1 397 ? 10.547 -13.747 6.424 1.00 94.44 397 PHE A N 1
ATOM 3196 C CA . PHE A 1 397 ? 9.950 -13.322 5.155 1.00 94.44 397 PHE A CA 1
ATOM 3197 C C . PHE A 1 397 ? 9.881 -11.794 5.048 1.00 94.44 397 PHE A C 1
ATOM 3199 O O . PHE A 1 397 ? 10.217 -11.230 4.014 1.00 94.44 397 PHE A O 1
ATOM 3206 N N . TRP A 1 398 ? 9.481 -11.109 6.122 1.00 95.19 398 TRP A N 1
ATOM 3207 C CA . TRP A 1 398 ? 9.283 -9.658 6.116 1.00 95.19 398 TRP A CA 1
ATOM 3208 C C . TRP A 1 398 ? 10.599 -8.877 6.044 1.00 95.19 398 TRP A C 1
ATOM 3210 O O . TRP A 1 398 ? 10.668 -7.862 5.353 1.00 95.19 398 TRP A O 1
ATOM 3220 N N . SER A 1 399 ? 11.657 -9.378 6.688 1.00 93.94 399 SER A N 1
ATOM 3221 C CA . SER A 1 399 ? 13.002 -8.791 6.599 1.00 93.94 399 SER A CA 1
ATOM 3222 C C . SER A 1 399 ? 13.608 -8.997 5.211 1.00 93.94 399 SER A C 1
ATOM 3224 O O . SER A 1 399 ? 14.175 -8.064 4.648 1.00 93.94 399 SER A O 1
ATOM 3226 N N . ASP A 1 400 ? 13.433 -10.185 4.626 1.00 94.94 400 ASP A N 1
ATOM 3227 C CA . ASP A 1 400 ? 13.850 -10.479 3.252 1.00 94.94 400 ASP A CA 1
ATOM 3228 C C . ASP A 1 400 ? 13.083 -9.612 2.233 1.00 94.94 400 ASP A C 1
ATOM 3230 O O . ASP A 1 400 ? 13.690 -9.025 1.335 1.00 94.94 400 ASP A O 1
ATOM 3234 N N . PHE A 1 401 ? 11.766 -9.450 2.415 1.00 96.69 401 PHE A N 1
ATOM 3235 C CA . PHE A 1 401 ? 10.917 -8.601 1.572 1.00 96.69 401 PHE A CA 1
ATOM 3236 C C . PHE A 1 401 ? 11.379 -7.139 1.605 1.00 96.69 401 PHE A C 1
ATOM 3238 O O . PHE A 1 401 ? 11.515 -6.511 0.554 1.00 96.69 401 PHE A O 1
ATOM 3245 N N . VAL A 1 402 ? 11.673 -6.606 2.796 1.00 96.62 402 VAL A N 1
ATOM 3246 C CA . VAL A 1 402 ? 12.237 -5.260 2.966 1.00 96.62 402 VAL A CA 1
ATOM 3247 C C . VAL A 1 402 ? 13.616 -5.145 2.314 1.00 96.62 402 VAL A C 1
ATOM 3249 O O . VAL A 1 402 ? 13.826 -4.236 1.511 1.00 96.62 402 VAL A O 1
ATOM 3252 N N . GLN A 1 403 ? 14.538 -6.074 2.586 1.00 95.69 403 GLN A N 1
ATOM 3253 C CA . GLN A 1 403 ? 15.903 -6.029 2.053 1.00 95.69 403 GLN A CA 1
ATOM 3254 C C . GLN A 1 403 ? 15.936 -6.056 0.517 1.00 95.69 403 GLN A C 1
ATOM 3256 O O . GLN A 1 403 ? 16.732 -5.331 -0.086 1.00 95.69 403 GLN A O 1
ATOM 3261 N N . LEU A 1 404 ? 15.043 -6.826 -0.116 1.00 97.25 404 LEU A N 1
ATOM 3262 C CA . LEU A 1 404 ? 14.846 -6.829 -1.567 1.00 97.25 404 LEU A CA 1
ATOM 3263 C C . LEU A 1 404 ? 14.410 -5.451 -2.088 1.00 97.25 404 LEU A C 1
ATOM 3265 O O . LEU A 1 404 ? 15.008 -4.933 -3.030 1.00 97.25 404 LEU A O 1
ATOM 3269 N N . HIS A 1 405 ? 13.398 -4.831 -1.476 1.00 97.88 405 HIS A N 1
ATOM 3270 C CA . HIS A 1 405 ? 12.907 -3.529 -1.935 1.00 97.88 405 HIS A CA 1
ATOM 3271 C C . HIS A 1 405 ? 13.932 -2.408 -1.703 1.00 97.88 405 HIS A C 1
ATOM 3273 O O . HIS A 1 405 ? 14.059 -1.542 -2.570 1.00 97.88 405 HIS A O 1
ATOM 3279 N N . VAL A 1 406 ? 14.728 -2.455 -0.625 1.00 96.62 406 VAL A N 1
ATOM 3280 C CA . VAL A 1 406 ? 15.851 -1.515 -0.436 1.00 96.62 406 VAL A CA 1
ATOM 3281 C C . VAL A 1 406 ? 16.917 -1.700 -1.513 1.00 96.62 406 VAL A C 1
ATOM 3283 O O . VAL A 1 406 ? 17.340 -0.720 -2.126 1.00 96.62 406 VAL A O 1
ATOM 3286 N N . ALA A 1 407 ? 17.307 -2.940 -1.817 1.00 96.06 407 ALA A N 1
ATOM 3287 C CA . ALA A 1 407 ? 18.301 -3.215 -2.854 1.00 96.06 407 ALA A CA 1
ATOM 3288 C C . ALA A 1 407 ? 17.847 -2.759 -4.251 1.00 96.06 407 ALA A C 1
ATOM 3290 O O . ALA A 1 407 ? 18.653 -2.254 -5.034 1.00 96.06 407 ALA A O 1
ATOM 3291 N N . LEU A 1 408 ? 16.554 -2.873 -4.564 1.00 96.62 408 LEU A N 1
ATOM 3292 C CA . LEU A 1 408 ? 15.966 -2.372 -5.813 1.00 96.62 408 LEU A CA 1
ATOM 3293 C C . LEU A 1 408 ? 15.818 -0.836 -5.851 1.00 96.62 408 LEU A C 1
ATOM 3295 O O . LEU A 1 408 ? 15.741 -0.249 -6.939 1.00 96.62 408 LEU A O 1
ATOM 3299 N N . GLY A 1 409 ? 15.827 -0.186 -4.682 1.00 96.31 409 GLY A N 1
ATOM 3300 C CA . GLY A 1 409 ? 15.654 1.258 -4.498 1.00 96.31 409 GLY A CA 1
ATOM 3301 C C . GLY A 1 409 ? 14.203 1.698 -4.308 1.00 96.31 409 GLY A C 1
ATOM 3302 O O . GLY A 1 409 ? 13.904 2.875 -4.474 1.00 96.31 409 GLY A O 1
ATOM 3303 N N . LEU A 1 410 ? 13.298 0.776 -3.982 1.00 97.75 410 LEU A N 1
ATOM 3304 C CA . LEU A 1 410 ? 11.847 0.977 -3.897 1.00 97.75 410 LEU A CA 1
ATOM 3305 C C . LEU A 1 410 ? 11.360 1.222 -2.456 1.00 97.75 410 LEU A C 1
ATOM 3307 O O . LEU A 1 410 ? 10.231 0.875 -2.117 1.00 97.75 410 LEU A O 1
ATOM 3311 N N . SER A 1 411 ? 12.210 1.794 -1.601 1.00 96.62 411 SER A N 1
ATOM 3312 C CA . SER A 1 411 ? 11.969 1.966 -0.163 1.00 96.62 411 SER A CA 1
ATOM 3313 C C . SER A 1 411 ? 12.330 3.360 0.352 1.00 96.62 411 SER A C 1
ATOM 3315 O O . SER A 1 411 ? 13.301 3.958 -0.119 1.00 96.62 411 SER A O 1
ATOM 3317 N N . ILE A 1 412 ? 11.621 3.826 1.380 1.00 95.38 412 ILE A N 1
ATOM 3318 C CA . ILE A 1 412 ? 11.934 5.029 2.162 1.00 95.38 412 ILE A CA 1
ATOM 3319 C C . ILE A 1 412 ? 11.758 4.688 3.646 1.00 95.38 412 ILE A C 1
ATOM 3321 O O . ILE A 1 412 ? 10.668 4.301 4.067 1.00 95.38 412 ILE A O 1
ATOM 3325 N N . SER A 1 413 ? 12.824 4.817 4.435 1.00 93.88 413 SER A N 1
ATOM 3326 C CA . SER A 1 413 ? 12.800 4.574 5.884 1.00 93.88 413 SER A CA 1
ATOM 3327 C C . SER A 1 413 ? 12.509 5.859 6.654 1.00 93.88 413 SER A C 1
ATOM 3329 O O . SER A 1 413 ? 12.975 6.931 6.278 1.00 93.88 413 SER A O 1
ATOM 3331 N N . HIS A 1 414 ? 11.776 5.746 7.759 1.00 93.38 414 HIS A N 1
ATOM 3332 C CA . HIS A 1 414 ? 11.499 6.844 8.680 1.00 93.38 414 HIS A CA 1
ATOM 3333 C C . HIS A 1 414 ? 11.386 6.269 10.096 1.00 93.38 414 HIS A C 1
ATOM 3335 O O . HIS A 1 414 ? 10.491 5.471 10.367 1.00 93.38 414 HIS A O 1
ATOM 3341 N N . GLY A 1 415 ? 12.318 6.626 10.984 1.00 92.62 415 GLY A N 1
ATOM 3342 C CA . GLY A 1 415 ? 12.385 6.065 12.338 1.00 92.62 415 GLY A CA 1
ATOM 3343 C C . GLY A 1 415 ? 12.468 4.532 12.344 1.00 92.62 415 GLY A C 1
ATOM 3344 O O . GLY A 1 415 ? 13.322 3.947 11.682 1.00 92.62 415 GLY A O 1
ATOM 3345 N N . GLU A 1 416 ? 11.583 3.875 13.093 1.00 92.88 416 GLU A N 1
ATOM 3346 C CA . GLU A 1 416 ? 11.467 2.410 13.149 1.00 92.88 416 GLU A CA 1
ATOM 3347 C C . GLU A 1 416 ? 10.638 1.811 11.990 1.00 92.88 416 GLU A C 1
ATOM 3349 O O . GLU A 1 416 ? 10.557 0.585 11.876 1.00 92.88 416 GLU A O 1
ATOM 3354 N N . ALA A 1 417 ? 10.016 2.638 11.142 1.00 96.75 417 ALA A N 1
ATOM 3355 C CA . ALA A 1 417 ? 9.107 2.224 10.073 1.00 96.75 417 ALA A CA 1
ATOM 3356 C C . ALA A 1 417 ? 9.718 2.388 8.668 1.00 96.75 417 ALA A C 1
ATOM 3358 O O . ALA A 1 417 ? 10.651 3.162 8.446 1.00 96.75 417 ALA A O 1
ATOM 3359 N N . ILE A 1 418 ? 9.176 1.661 7.688 1.00 97.75 418 ILE A N 1
ATOM 3360 C CA . ILE A 1 418 ? 9.613 1.741 6.289 1.00 97.75 418 ILE A CA 1
ATOM 3361 C C . ILE A 1 418 ? 8.421 1.714 5.331 1.00 97.75 418 ILE A C 1
ATOM 3363 O O . ILE A 1 418 ? 7.530 0.880 5.471 1.00 97.75 418 ILE A O 1
ATOM 3367 N N . ALA A 1 419 ? 8.405 2.619 4.354 1.00 98.38 419 ALA A N 1
ATOM 3368 C CA . ALA A 1 419 ? 7.458 2.632 3.244 1.00 98.38 419 ALA A CA 1
ATOM 3369 C C . ALA A 1 419 ? 8.101 2.005 2.002 1.00 98.38 419 ALA A C 1
ATOM 3371 O O . ALA A 1 419 ? 9.219 2.360 1.631 1.00 98.38 419 ALA A O 1
ATOM 3372 N N . LEU A 1 420 ? 7.389 1.094 1.345 1.00 98.38 420 LEU A N 1
ATOM 3373 C CA . LEU A 1 420 ? 7.803 0.410 0.123 1.00 98.38 420 LEU A CA 1
ATOM 3374 C C . LEU A 1 420 ? 6.836 0.729 -1.021 1.00 98.38 420 LEU A C 1
ATOM 3376 O O . LEU A 1 420 ? 5.629 0.826 -0.798 1.00 98.38 420 LEU A O 1
ATOM 3380 N N . VAL A 1 421 ? 7.347 0.792 -2.250 1.00 98.38 421 VAL A N 1
ATOM 3381 C CA . VAL A 1 421 ? 6.537 0.643 -3.470 1.00 98.38 421 VAL A CA 1
ATOM 3382 C C . VAL A 1 421 ? 6.628 -0.832 -3.887 1.00 98.38 421 VAL A C 1
ATOM 3384 O O . VAL A 1 421 ? 7.681 -1.251 -4.373 1.00 98.38 421 VAL A O 1
ATOM 3387 N N . PRO A 1 422 ? 5.595 -1.660 -3.643 1.00 97.25 422 PRO A N 1
ATOM 3388 C CA . PRO A 1 422 ? 5.714 -3.106 -3.782 1.00 97.25 422 PRO A CA 1
ATOM 3389 C C . PRO A 1 422 ? 5.783 -3.540 -5.251 1.00 97.25 422 PRO A C 1
ATOM 3391 O O . PRO A 1 422 ? 4.934 -3.170 -6.060 1.00 97.25 422 PRO A O 1
ATOM 3394 N N . ILE A 1 423 ? 6.725 -4.430 -5.581 1.00 97.00 423 ILE A N 1
ATOM 3395 C CA . ILE A 1 423 ? 6.796 -5.058 -6.918 1.00 97.00 423 ILE A CA 1
ATOM 3396 C C . ILE A 1 423 ? 5.620 -6.014 -7.207 1.00 97.00 423 ILE A C 1
ATOM 3398 O O . ILE A 1 423 ? 5.424 -6.439 -8.339 1.00 97.00 423 ILE A O 1
ATOM 3402 N N . VAL A 1 424 ? 4.821 -6.339 -6.188 1.00 96.00 424 VAL A N 1
ATOM 3403 C CA . VAL A 1 424 ? 3.543 -7.069 -6.280 1.00 96.00 424 VAL A CA 1
ATOM 3404 C C . VAL A 1 424 ? 2.393 -6.190 -5.774 1.00 96.00 424 VAL A C 1
ATOM 3406 O O . VAL A 1 424 ? 1.701 -6.493 -4.794 1.00 96.00 424 VAL A O 1
ATOM 3409 N N . ALA A 1 425 ? 2.258 -5.029 -6.413 1.00 96.25 425 ALA A N 1
ATOM 3410 C CA . ALA A 1 425 ? 1.143 -4.114 -6.217 1.00 96.25 425 ALA A CA 1
ATOM 3411 C C . ALA A 1 425 ? -0.177 -4.727 -6.718 1.00 96.25 425 ALA A C 1
ATOM 3413 O O . ALA A 1 425 ? -0.239 -5.365 -7.765 1.00 96.25 425 ALA A O 1
ATOM 3414 N N . ARG A 1 426 ? -1.259 -4.489 -5.981 1.00 95.31 426 ARG A N 1
ATOM 3415 C CA . ARG A 1 426 ? -2.639 -4.774 -6.381 1.00 95.31 426 ARG A CA 1
ATOM 3416 C C . ARG A 1 426 ? -3.274 -3.604 -7.133 1.00 95.31 426 ARG A C 1
ATOM 3418 O O . ARG A 1 426 ? -4.171 -3.818 -7.948 1.00 95.31 426 ARG A O 1
ATOM 3425 N N . LYS A 1 427 ? -2.832 -2.369 -6.864 1.00 96.06 427 LYS A N 1
ATOM 3426 C CA . LYS A 1 427 ? -3.381 -1.143 -7.467 1.00 96.06 427 LYS A CA 1
ATOM 3427 C C . LYS A 1 427 ? -2.311 -0.137 -7.879 1.00 96.06 427 LYS A C 1
ATOM 3429 O O . LYS A 1 427 ? -1.183 -0.153 -7.393 1.00 96.06 427 LYS A O 1
ATOM 3434 N N . ASP A 1 428 ? -2.695 0.755 -8.790 1.00 96.56 428 ASP A N 1
ATOM 3435 C CA . ASP A 1 428 ? -1.855 1.874 -9.208 1.00 96.56 428 ASP A CA 1
ATOM 3436 C C . ASP A 1 428 ? -1.478 2.766 -8.019 1.00 96.56 428 ASP A C 1
ATOM 3438 O O . ASP A 1 428 ? -2.266 2.963 -7.093 1.00 96.56 428 ASP A O 1
ATOM 3442 N N . HIS A 1 429 ? -0.263 3.316 -8.052 1.00 97.62 429 HIS A N 1
ATOM 3443 C CA . HIS A 1 429 ? 0.284 4.152 -6.978 1.00 97.62 429 HIS A CA 1
ATOM 3444 C C . HIS A 1 429 ? 0.246 3.520 -5.570 1.00 97.62 429 HIS A C 1
ATOM 3446 O O . HIS A 1 429 ? 0.142 4.236 -4.575 1.00 97.62 429 HIS A O 1
ATOM 3452 N N . GLU A 1 430 ? 0.331 2.189 -5.462 1.00 98.31 430 GLU A N 1
ATOM 3453 C CA . GLU A 1 430 ? 0.320 1.515 -4.163 1.00 98.31 430 GLU A CA 1
ATOM 3454 C C . GLU A 1 430 ? 1.600 1.738 -3.343 1.00 98.31 430 GLU A C 1
ATOM 3456 O O . GLU A 1 430 ? 2.718 1.654 -3.857 1.00 98.31 430 GLU A O 1
ATOM 3461 N N . PHE A 1 431 ? 1.412 1.940 -2.038 1.00 98.69 431 PHE A N 1
ATOM 3462 C CA . PHE A 1 431 ? 2.452 1.893 -1.017 1.00 98.69 431 PHE A CA 1
ATOM 3463 C C . PHE A 1 431 ? 2.135 0.818 0.030 1.00 98.69 431 PHE A C 1
ATOM 3465 O O . PHE A 1 431 ? 0.975 0.595 0.383 1.00 98.69 431 PHE A O 1
ATOM 3472 N N . MET A 1 432 ? 3.179 0.191 0.573 1.00 98.62 432 MET A N 1
ATOM 3473 C CA . MET A 1 432 ? 3.111 -0.685 1.745 1.00 98.62 432 MET A CA 1
ATOM 3474 C C . MET A 1 432 ? 4.050 -0.153 2.830 1.00 98.62 432 MET A C 1
ATOM 3476 O O . MET A 1 432 ? 5.262 -0.136 2.641 1.00 98.62 432 MET A O 1
ATOM 3480 N N . ILE A 1 433 ? 3.503 0.248 3.974 1.00 98.75 433 ILE A N 1
ATOM 3481 C CA . ILE A 1 433 ? 4.264 0.646 5.161 1.00 98.75 433 ILE A CA 1
ATOM 3482 C C . ILE A 1 433 ? 4.370 -0.557 6.098 1.00 98.75 433 ILE A C 1
ATOM 3484 O O . ILE A 1 433 ? 3.356 -1.202 6.369 1.00 98.75 433 ILE A O 1
ATOM 3488 N N . LEU A 1 434 ? 5.573 -0.844 6.601 1.00 98.19 434 LEU A N 1
ATOM 3489 C CA . LEU A 1 434 ? 5.830 -1.897 7.582 1.00 98.19 434 LEU A CA 1
ATOM 3490 C C . LEU A 1 434 ? 6.538 -1.357 8.832 1.00 98.19 434 LEU A C 1
ATOM 3492 O O . LEU A 1 434 ? 7.410 -0.491 8.741 1.00 98.19 434 LEU A O 1
ATOM 3496 N N . SER A 1 435 ? 6.200 -1.912 9.996 1.00 96.44 435 SER A N 1
ATOM 3497 C CA . SER A 1 435 ? 6.939 -1.732 11.255 1.00 96.44 435 SER A CA 1
ATOM 3498 C C . SER A 1 435 ? 6.687 -2.902 12.212 1.00 96.44 435 SER A C 1
ATOM 3500 O O . SER A 1 435 ? 5.717 -3.645 12.071 1.00 96.44 435 SER A O 1
ATOM 3502 N N . THR A 1 436 ? 7.546 -3.084 13.213 1.00 92.56 436 THR A N 1
ATOM 3503 C CA . THR A 1 436 ? 7.369 -4.118 14.251 1.00 92.56 436 THR A CA 1
ATOM 3504 C C . THR A 1 436 ? 6.200 -3.817 15.194 1.00 92.56 436 THR A C 1
ATOM 3506 O O . THR A 1 436 ? 5.636 -4.731 15.793 1.00 92.56 436 THR A O 1
ATOM 3509 N N . LYS A 1 437 ? 5.813 -2.542 15.329 1.00 92.56 437 LYS A N 1
ATOM 3510 C CA . LYS A 1 437 ? 4.736 -2.073 16.213 1.00 92.56 437 LYS A CA 1
ATOM 3511 C C . LYS A 1 437 ? 4.087 -0.805 15.659 1.00 92.56 437 LYS A C 1
ATOM 3513 O O . LYS A 1 437 ? 4.692 -0.076 14.877 1.00 92.56 437 LYS A O 1
ATOM 3518 N N . LEU A 1 438 ? 2.868 -0.508 16.107 1.00 95.38 438 LEU A N 1
ATOM 3519 C CA . LEU A 1 438 ? 2.175 0.723 15.729 1.00 95.38 438 LEU A CA 1
ATOM 3520 C C . LEU A 1 438 ? 2.729 1.881 16.571 1.00 95.38 438 LEU A C 1
ATOM 3522 O O . LEU A 1 438 ? 2.576 1.881 17.798 1.00 95.38 438 LEU A O 1
ATOM 3526 N N . ASN A 1 439 ? 3.384 2.837 15.913 1.00 96.31 439 ASN A N 1
ATOM 3527 C CA . ASN A 1 439 ? 4.080 3.966 16.527 1.00 96.31 439 ASN A CA 1
ATOM 3528 C C . ASN A 1 439 ? 3.898 5.265 15.707 1.00 96.31 439 ASN A C 1
ATOM 3530 O O . ASN A 1 439 ? 3.220 5.285 14.678 1.00 96.31 439 ASN A O 1
ATOM 3534 N N . GLU A 1 440 ? 4.517 6.346 16.179 1.00 97.62 440 GLU A N 1
ATOM 3535 C CA . GLU A 1 440 ? 4.521 7.663 15.526 1.00 97.62 440 GLU A CA 1
ATOM 3536 C C . GLU A 1 440 ? 5.106 7.647 14.107 1.00 97.62 440 GLU A C 1
ATOM 3538 O O . GLU A 1 440 ? 4.598 8.339 13.224 1.00 97.62 440 GLU A O 1
ATOM 3543 N N . ASP A 1 441 ? 6.126 6.824 13.862 1.00 97.50 441 ASP A N 1
ATOM 3544 C CA . ASP A 1 441 ? 6.795 6.746 12.563 1.00 97.50 441 ASP A CA 1
ATOM 3545 C C . ASP A 1 441 ? 5.873 6.166 11.481 1.00 97.50 441 ASP A C 1
ATOM 3547 O O . ASP A 1 441 ? 5.799 6.694 10.370 1.00 97.50 441 ASP A O 1
ATOM 3551 N N . VAL A 1 442 ? 5.109 5.117 11.820 1.00 98.12 442 VAL A N 1
ATOM 3552 C CA . VAL A 1 442 ? 4.094 4.529 10.929 1.00 98.12 442 VAL A CA 1
ATOM 3553 C C . VAL A 1 442 ? 3.052 5.577 10.547 1.00 98.12 442 VAL A C 1
ATOM 3555 O O . VAL A 1 442 ? 2.737 5.725 9.369 1.00 98.12 442 VAL A O 1
ATOM 3558 N N . VAL A 1 443 ? 2.531 6.334 11.516 1.00 98.38 443 VAL A N 1
ATOM 3559 C CA . VAL A 1 443 ? 1.504 7.356 11.249 1.00 98.38 443 VAL A CA 1
ATOM 3560 C C . VAL A 1 443 ? 2.071 8.533 10.455 1.00 98.38 443 VAL A C 1
ATOM 3562 O O . VAL A 1 443 ? 1.392 9.057 9.573 1.00 98.38 443 VAL A O 1
ATOM 3565 N N . SER A 1 444 ? 3.326 8.906 10.701 1.00 98.00 444 SER A N 1
ATOM 3566 C CA . SER A 1 444 ? 4.023 9.950 9.942 1.00 98.00 444 SER A CA 1
ATOM 3567 C C . SER A 1 444 ? 4.269 9.526 8.487 1.00 98.00 444 SER A C 1
ATOM 3569 O O . SER A 1 444 ? 4.112 10.341 7.577 1.00 98.00 444 SER A O 1
ATOM 3571 N N . LEU A 1 445 ? 4.554 8.244 8.227 1.00 98.31 445 LEU A N 1
ATOM 3572 C CA . LEU A 1 445 ? 4.593 7.695 6.866 1.00 98.31 445 LEU A CA 1
ATOM 3573 C C . LEU A 1 445 ? 3.204 7.630 6.211 1.00 98.31 445 LEU A C 1
ATOM 3575 O O . LEU A 1 445 ? 3.093 7.991 5.041 1.00 98.31 445 LEU A O 1
ATOM 3579 N N . ILE A 1 446 ? 2.146 7.237 6.935 1.00 98.44 446 ILE A N 1
ATOM 3580 C CA . ILE A 1 446 ? 0.762 7.255 6.411 1.00 98.44 446 ILE A CA 1
ATOM 3581 C C . ILE A 1 446 ? 0.385 8.679 5.981 1.00 98.44 446 ILE A C 1
ATOM 3583 O O . ILE A 1 446 ? -0.081 8.878 4.860 1.00 98.44 446 ILE A O 1
ATOM 3587 N N . TYR A 1 447 ? 0.653 9.674 6.833 1.00 98.38 447 TYR A N 1
ATOM 3588 C CA . TYR A 1 447 ? 0.434 11.085 6.517 1.00 98.38 447 TYR A CA 1
ATOM 3589 C C . TYR A 1 447 ? 1.223 11.522 5.276 1.00 98.38 447 TYR A C 1
ATOM 3591 O O . TYR A 1 447 ? 0.637 12.068 4.347 1.00 98.38 447 TYR A O 1
ATOM 3599 N N . ASN A 1 448 ? 2.524 11.225 5.197 1.00 98.31 448 ASN A N 1
ATOM 3600 C CA . ASN A 1 448 ? 3.332 11.582 4.027 1.00 98.31 448 ASN A CA 1
ATOM 3601 C C . ASN A 1 448 ? 2.853 10.906 2.732 1.00 98.31 448 ASN A C 1
ATOM 3603 O O . ASN A 1 448 ? 2.860 11.545 1.682 1.00 98.31 448 ASN A O 1
ATOM 3607 N N . VAL A 1 449 ? 2.371 9.660 2.785 1.00 98.44 449 VAL A N 1
ATOM 3608 C CA . VAL A 1 449 ? 1.742 9.000 1.628 1.00 98.44 449 VAL A CA 1
ATOM 3609 C C . VAL A 1 449 ? 0.452 9.710 1.213 1.00 98.44 449 VAL A C 1
ATOM 3611 O O . VAL A 1 449 ? 0.259 9.960 0.024 1.00 98.44 449 VAL A O 1
ATOM 3614 N N . MET A 1 450 ? -0.397 10.109 2.165 1.00 98.00 450 MET A N 1
ATOM 3615 C CA . MET A 1 450 ? -1.597 10.898 1.868 1.00 98.00 450 MET A CA 1
ATOM 3616 C C . MET A 1 450 ? -1.252 12.264 1.261 1.00 98.00 450 MET A C 1
ATOM 3618 O O . MET A 1 450 ? -1.804 12.630 0.228 1.00 98.00 450 MET A O 1
ATOM 3622 N N . GLN A 1 451 ? -0.285 12.997 1.816 1.00 97.94 451 GLN A N 1
ATOM 3623 C CA . GLN A 1 451 ? 0.142 14.277 1.243 1.00 97.94 451 GLN A CA 1
ATOM 3624 C C . GLN A 1 451 ? 0.755 14.107 -0.163 1.00 97.94 451 GLN A C 1
ATOM 3626 O O . GLN A 1 451 ? 0.483 14.915 -1.053 1.00 97.94 451 GLN A O 1
ATOM 3631 N N . ALA A 1 452 ? 1.505 13.026 -0.411 1.00 98.25 452 ALA A N 1
ATOM 3632 C CA . ALA A 1 452 ? 2.023 12.687 -1.738 1.00 98.25 452 ALA A CA 1
ATOM 3633 C C . ALA A 1 452 ? 0.892 12.379 -2.734 1.00 98.25 452 ALA A C 1
ATOM 3635 O O . ALA A 1 452 ? 0.916 12.846 -3.875 1.00 98.25 452 ALA A O 1
ATOM 3636 N N . TYR A 1 453 ? -0.132 11.642 -2.299 1.00 98.00 453 TYR A N 1
ATOM 3637 C CA . TYR A 1 453 ? -1.355 11.397 -3.063 1.00 98.00 453 TYR A CA 1
ATOM 3638 C C . TYR A 1 453 ? -2.029 12.709 -3.486 1.00 98.00 453 TYR A C 1
ATOM 3640 O O . TYR A 1 453 ? -2.241 12.918 -4.683 1.00 98.00 453 TYR A O 1
ATOM 3648 N N . LEU A 1 454 ? -2.268 13.624 -2.541 1.00 96.00 454 LEU A N 1
ATOM 3649 C CA . LEU A 1 454 ? -2.965 14.888 -2.796 1.00 96.00 454 LEU A CA 1
ATOM 3650 C C . LEU A 1 454 ? -2.170 15.869 -3.670 1.00 96.00 454 LEU A C 1
ATOM 3652 O O . LEU A 1 454 ? -2.751 16.508 -4.550 1.00 96.00 454 LEU A O 1
ATOM 3656 N N . HIS A 1 455 ? -0.864 16.011 -3.421 1.00 95.75 455 HIS A N 1
ATOM 3657 C CA . HIS A 1 455 ? -0.066 17.125 -3.952 1.00 95.75 455 HIS A CA 1
ATOM 3658 C C . HIS A 1 455 ? 0.956 16.742 -5.029 1.00 95.75 455 HIS A C 1
ATOM 3660 O O . HIS A 1 455 ? 1.463 17.633 -5.708 1.00 95.75 455 HIS A O 1
ATOM 3666 N N . LYS A 1 456 ? 1.283 15.452 -5.186 1.00 96.69 456 LYS A N 1
ATOM 3667 C CA . LYS A 1 456 ? 2.331 14.974 -6.112 1.00 96.69 456 LYS A CA 1
ATOM 3668 C C . LYS A 1 456 ? 1.795 13.986 -7.150 1.00 96.69 456 LYS A C 1
ATOM 3670 O O . LYS A 1 456 ? 2.201 14.018 -8.307 1.00 96.69 456 LYS A O 1
ATOM 3675 N N . LEU A 1 457 ?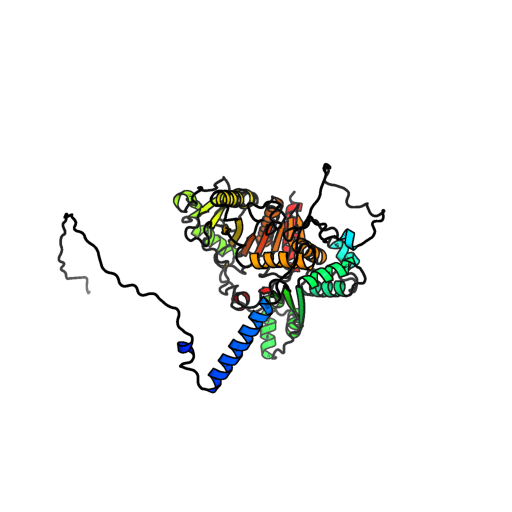 0.872 13.108 -6.749 1.00 96.69 457 LEU A N 1
ATOM 3676 C CA . LEU A 1 457 ? 0.379 12.009 -7.589 1.00 96.69 457 LEU A CA 1
ATOM 3677 C C . LEU A 1 457 ? -1.025 12.238 -8.170 1.00 96.69 457 LEU A C 1
ATOM 3679 O O . LEU A 1 457 ? -1.362 11.586 -9.161 1.00 96.69 457 LEU A O 1
ATOM 3683 N N . GLY A 1 458 ? -1.819 13.155 -7.604 1.00 95.88 458 GLY A N 1
ATOM 3684 C CA . GLY A 1 458 ? -3.197 13.431 -8.039 1.00 95.88 458 GLY A CA 1
ATOM 3685 C C . GLY A 1 458 ? -4.174 12.298 -7.703 1.00 95.88 458 GLY A C 1
ATOM 3686 O O . GLY A 1 458 ? -5.116 12.040 -8.453 1.00 95.88 458 GLY A O 1
ATOM 3687 N N . VAL A 1 459 ? -3.915 11.576 -6.610 1.00 97.06 459 VAL A N 1
ATOM 3688 C CA . VAL A 1 459 ? -4.737 10.461 -6.129 1.00 97.06 459 VAL A CA 1
ATOM 3689 C C . VAL A 1 459 ? -5.634 10.971 -5.009 1.00 97.06 459 VAL A C 1
ATOM 3691 O O . VAL A 1 459 ? -5.160 11.347 -3.943 1.00 97.06 459 VAL A O 1
ATOM 3694 N N . TYR A 1 460 ? -6.942 10.970 -5.254 1.00 96.75 460 TYR A N 1
ATOM 3695 C CA . TYR A 1 460 ? -7.941 11.441 -4.288 1.00 96.75 460 TYR A CA 1
ATOM 3696 C C . TYR A 1 460 ? -8.849 10.312 -3.792 1.00 96.75 460 TYR A C 1
ATOM 3698 O O . TYR A 1 460 ? -9.224 10.291 -2.625 1.00 96.75 460 TYR A O 1
ATOM 3706 N N . CYS A 1 461 ? -9.156 9.344 -4.659 1.00 96.44 461 CYS A N 1
ATOM 3707 C CA . CYS A 1 461 ? -9.881 8.130 -4.303 1.00 96.44 461 CYS A CA 1
ATOM 3708 C C . CYS A 1 461 ? -8.884 6.993 -4.102 1.00 96.44 461 CYS A C 1
ATOM 3710 O O . CYS A 1 461 ? -8.153 6.625 -5.026 1.00 96.44 461 CYS A O 1
ATOM 3712 N N . PHE A 1 462 ? -8.859 6.430 -2.899 1.00 97.88 462 PHE A N 1
ATOM 3713 C CA . PHE A 1 462 ? -7.959 5.345 -2.529 1.00 97.88 462 PHE A CA 1
ATOM 3714 C C . PHE A 1 462 ? -8.666 4.317 -1.652 1.00 97.88 462 PHE A C 1
ATOM 3716 O O . PHE A 1 462 ? -9.631 4.634 -0.959 1.00 97.88 462 PHE A O 1
ATOM 3723 N N . SER A 1 463 ? -8.137 3.099 -1.665 1.00 98.06 463 SER A N 1
ATOM 3724 C CA . SER A 1 463 ? -8.487 2.041 -0.721 1.00 98.06 463 SER A CA 1
ATOM 3725 C C . SER A 1 463 ? -7.244 1.635 0.044 1.00 98.06 463 SER A C 1
ATOM 3727 O O . SER A 1 463 ? -6.145 1.583 -0.513 1.00 98.06 463 SER A O 1
ATOM 3729 N N . SER A 1 464 ? -7.420 1.318 1.317 1.00 98.06 464 SER A N 1
ATOM 3730 C CA . SER A 1 464 ? -6.351 0.872 2.195 1.00 98.06 464 SER A CA 1
ATOM 3731 C C . SER A 1 464 ? -6.804 -0.257 3.110 1.00 98.06 464 SER A C 1
ATOM 3733 O O . SER A 1 464 ? -7.987 -0.416 3.415 1.00 98.06 464 SER A O 1
ATOM 3735 N N . GLY A 1 465 ? -5.840 -1.057 3.545 1.00 97.56 465 GLY A N 1
ATOM 3736 C CA . GLY A 1 465 ? -6.043 -2.123 4.511 1.00 97.56 465 GLY A CA 1
ATOM 3737 C C . GLY A 1 465 ? -4.814 -2.275 5.388 1.00 97.56 465 GLY A C 1
ATOM 3738 O O . GLY A 1 465 ? -3.687 -2.107 4.915 1.00 97.56 465 GLY A O 1
ATOM 3739 N N . ALA A 1 466 ? -5.019 -2.605 6.657 1.00 97.62 466 ALA A N 1
ATOM 3740 C CA . ALA A 1 466 ? -3.931 -2.799 7.602 1.00 97.62 466 ALA A CA 1
ATOM 3741 C C . ALA A 1 466 ? -4.142 -4.024 8.488 1.00 97.62 466 ALA A C 1
ATOM 3743 O O . ALA A 1 466 ? -5.272 -4.447 8.722 1.00 97.62 466 ALA A O 1
ATOM 3744 N N . VAL A 1 467 ? -3.048 -4.551 9.024 1.00 96.69 467 VAL A N 1
ATOM 3745 C CA . VAL A 1 467 ? -3.047 -5.551 10.098 1.00 96.69 467 VAL A CA 1
ATOM 3746 C C . VAL A 1 467 ? -2.019 -5.169 11.147 1.00 96.69 467 VAL A C 1
ATOM 3748 O O . VAL A 1 467 ? -1.009 -4.534 10.835 1.00 96.69 467 VAL A O 1
ATOM 3751 N N . TYR A 1 468 ? -2.283 -5.557 12.392 1.00 95.06 468 TYR A N 1
ATOM 3752 C CA . TYR A 1 468 ? -1.351 -5.401 13.508 1.00 95.06 468 TYR A CA 1
ATOM 3753 C C . TYR A 1 468 ? -0.937 -6.780 14.056 1.00 95.06 468 TYR A C 1
ATOM 3755 O O . TYR A 1 468 ? -1.620 -7.776 13.789 1.00 95.06 468 TYR A O 1
ATOM 3763 N N . PRO A 1 469 ? 0.136 -6.861 14.865 1.00 94.00 469 PRO A N 1
ATOM 3764 C CA . PRO A 1 469 ? 0.459 -8.063 15.625 1.00 94.00 469 PRO A CA 1
ATOM 3765 C C . PRO A 1 469 ? -0.735 -8.608 16.413 1.00 94.00 469 PRO A C 1
ATOM 3767 O O . PRO A 1 469 ? -1.579 -7.855 16.908 1.00 94.00 469 PRO A O 1
ATOM 3770 N N . LYS A 1 470 ? -0.793 -9.935 16.515 1.00 93.06 470 LYS A N 1
ATOM 3771 C CA . LYS A 1 470 ? -1.848 -10.675 17.210 1.00 93.06 470 LYS A CA 1
ATOM 3772 C C . LYS A 1 470 ? -1.886 -10.277 18.690 1.00 93.06 470 LYS A C 1
ATOM 3774 O O . LYS A 1 470 ? -0.854 -10.242 19.364 1.00 93.06 470 LYS A O 1
ATOM 3779 N N . LEU A 1 471 ? -3.082 -10.010 19.208 1.00 93.94 471 LEU A N 1
ATOM 3780 C CA . LEU A 1 471 ? -3.287 -9.642 20.611 1.00 93.94 471 LEU A CA 1
ATOM 3781 C C . LEU A 1 471 ? -3.163 -10.863 21.535 1.00 93.94 471 LEU A C 1
ATOM 3783 O O . LEU A 1 471 ? -3.349 -12.007 21.119 1.00 93.94 471 LEU A O 1
ATOM 3787 N N . GLY A 1 472 ? -2.815 -10.616 22.799 1.00 86.81 472 GLY A N 1
ATOM 3788 C CA . GLY A 1 472 ? -2.653 -11.672 23.804 1.00 86.81 472 GLY A CA 1
ATOM 3789 C C . GLY A 1 472 ? -1.455 -12.605 23.594 1.00 86.81 472 GLY A C 1
ATOM 3790 O O . GLY A 1 472 ? -1.395 -13.642 24.246 1.00 86.81 472 GLY A O 1
ATOM 3791 N N . TYR A 1 473 ? -0.518 -12.272 22.696 1.00 76.62 473 TYR A N 1
ATOM 3792 C CA . TYR A 1 473 ? 0.674 -13.084 22.446 1.00 76.62 473 TYR A CA 1
ATOM 3793 C C . TYR A 1 473 ? 1.534 -13.278 23.703 1.00 76.62 473 TYR A C 1
ATOM 3795 O O . TYR A 1 473 ? 1.877 -12.318 24.398 1.00 76.62 473 TYR A O 1
ATOM 3803 N N . THR A 1 474 ? 1.978 -14.513 23.925 1.00 65.12 474 THR A N 1
ATOM 3804 C CA . THR A 1 474 ? 3.012 -14.873 24.897 1.00 65.12 474 THR A CA 1
ATOM 3805 C C . THR A 1 474 ? 4.211 -15.497 24.182 1.00 65.12 474 THR A C 1
ATOM 3807 O O . THR A 1 474 ? 4.064 -16.158 23.159 1.00 65.12 474 THR A O 1
ATOM 3810 N N . ASN A 1 475 ? 5.422 -15.369 24.740 1.00 61.53 475 ASN A N 1
ATOM 3811 C CA . ASN A 1 475 ? 6.630 -15.958 24.131 1.00 61.53 475 ASN A CA 1
ATOM 3812 C C . ASN A 1 475 ? 6.574 -17.495 23.951 1.00 61.53 475 ASN A C 1
ATOM 3814 O O . ASN A 1 475 ? 7.418 -18.042 23.247 1.00 61.53 475 ASN A O 1
ATOM 3818 N N . ALA A 1 476 ? 5.601 -18.183 24.560 1.00 58.91 476 ALA A N 1
ATOM 3819 C CA . ALA A 1 476 ? 5.364 -19.613 24.376 1.00 58.91 476 ALA A CA 1
ATOM 3820 C C . ALA A 1 476 ? 4.627 -19.956 23.064 1.00 58.91 476 ALA A C 1
ATOM 3822 O O . ALA A 1 476 ? 4.715 -21.092 22.608 1.00 58.91 476 ALA A O 1
ATOM 3823 N N . ASP A 1 477 ? 3.929 -18.999 22.440 1.00 60.75 477 ASP A N 1
ATOM 3824 C CA . ASP A 1 477 ? 3.104 -19.240 21.246 1.00 60.75 477 ASP A CA 1
ATOM 3825 C C . ASP A 1 477 ? 3.924 -19.421 19.951 1.00 60.75 477 ASP A C 1
ATOM 3827 O O . ASP A 1 477 ? 3.378 -19.835 18.931 1.00 60.75 477 ASP A O 1
ATOM 3831 N N . GLY A 1 478 ? 5.220 -19.075 19.954 1.00 67.12 478 GLY A N 1
ATOM 3832 C CA . GLY A 1 478 ? 6.146 -19.208 18.810 1.00 67.12 478 GLY A CA 1
ATOM 3833 C C . GLY A 1 478 ? 5.906 -18.256 17.625 1.00 67.12 478 GLY A C 1
ATOM 3834 O O . GLY A 1 478 ? 6.843 -17.933 16.900 1.00 67.12 478 GLY A O 1
ATOM 3835 N N . ASP A 1 479 ? 4.683 -17.754 17.468 1.00 76.50 479 ASP A N 1
ATOM 3836 C CA . ASP A 1 479 ? 4.233 -16.909 16.361 1.00 76.50 479 ASP A CA 1
ATOM 3837 C C . ASP A 1 479 ? 3.460 -15.673 16.871 1.00 76.50 479 ASP A C 1
ATOM 3839 O O . ASP A 1 479 ? 2.415 -15.802 17.520 1.00 76.50 479 ASP A O 1
ATOM 3843 N N . THR A 1 480 ? 3.977 -14.465 16.591 1.00 78.81 480 THR A N 1
ATOM 3844 C CA . THR A 1 480 ? 3.322 -13.191 16.964 1.00 78.81 480 THR A CA 1
ATOM 3845 C C . THR A 1 480 ? 2.274 -12.727 15.946 1.00 78.81 480 THR A C 1
ATOM 3847 O O . THR A 1 480 ? 1.712 -11.639 16.102 1.00 78.81 480 THR A O 1
ATOM 3850 N N . GLY A 1 481 ? 2.010 -13.513 14.900 1.00 88.94 481 GLY A N 1
ATOM 3851 C CA . GLY A 1 481 ? 1.129 -13.158 13.797 1.00 88.94 481 GLY A CA 1
ATOM 3852 C C . GLY A 1 481 ? 1.861 -12.366 12.713 1.00 88.94 481 GLY A C 1
ATOM 3853 O O . GLY A 1 481 ? 2.853 -12.803 12.140 1.00 88.94 481 GLY A O 1
ATOM 3854 N N . MET A 1 482 ? 1.373 -11.166 12.426 1.00 93.38 482 MET A N 1
ATOM 3855 C CA . MET A 1 482 ? 1.934 -10.275 11.408 1.00 93.38 482 MET A CA 1
ATOM 3856 C C . MET A 1 482 ? 2.692 -9.103 12.048 1.00 93.38 482 MET A C 1
ATOM 3858 O O . MET A 1 482 ? 2.333 -8.682 13.150 1.00 93.38 482 MET A O 1
ATOM 3862 N N . PRO A 1 483 ? 3.694 -8.507 11.374 1.00 95.25 483 PRO A N 1
ATOM 3863 C CA . PRO A 1 483 ? 4.131 -7.154 11.712 1.00 95.25 483 PRO A CA 1
ATOM 3864 C C . PRO A 1 483 ? 2.983 -6.153 11.484 1.00 95.25 483 PRO A C 1
ATOM 3866 O O . PRO A 1 483 ? 1.943 -6.486 10.910 1.00 95.25 483 PRO A O 1
ATOM 3869 N N . VAL A 1 484 ? 3.168 -4.896 11.893 1.00 96.75 484 VAL A N 1
ATOM 3870 C CA . VAL A 1 484 ? 2.280 -3.828 11.423 1.00 96.75 484 VAL A CA 1
ATOM 3871 C C . VAL A 1 484 ? 2.498 -3.662 9.930 1.00 96.75 484 VAL A C 1
ATOM 3873 O O . VAL A 1 484 ? 3.611 -3.366 9.501 1.00 96.75 484 VAL A O 1
ATOM 3876 N N . ILE A 1 485 ? 1.432 -3.832 9.154 1.00 97.88 485 ILE A N 1
ATOM 3877 C CA . ILE A 1 485 ? 1.406 -3.578 7.714 1.00 97.88 485 ILE A CA 1
ATOM 3878 C C . ILE A 1 485 ? 0.247 -2.635 7.431 1.00 97.88 485 ILE A C 1
ATOM 3880 O O . ILE A 1 485 ? -0.874 -2.923 7.838 1.00 97.88 485 ILE A O 1
ATOM 3884 N N . PHE A 1 486 ? 0.495 -1.555 6.694 1.00 98.50 486 PHE A N 1
ATOM 3885 C CA . PHE A 1 486 ? -0.530 -0.683 6.119 1.00 98.50 486 PHE A CA 1
ATOM 3886 C C . PHE A 1 486 ? -0.312 -0.610 4.604 1.00 98.50 486 PHE A C 1
ATOM 3888 O O . PHE A 1 486 ? 0.734 -0.149 4.153 1.00 98.50 486 PHE A O 1
ATOM 3895 N N . ARG A 1 487 ? -1.273 -1.092 3.810 1.00 98.19 487 ARG A N 1
ATOM 3896 C CA . ARG A 1 487 ? -1.272 -0.999 2.340 1.00 98.19 487 ARG A CA 1
ATOM 3897 C C . ARG A 1 487 ? -2.288 0.050 1.912 1.00 98.19 487 ARG A C 1
ATOM 3899 O O . ARG A 1 487 ? -3.396 0.049 2.438 1.00 98.19 487 ARG A O 1
ATOM 3906 N N . ILE A 1 488 ? -1.946 0.891 0.944 1.00 98.62 488 ILE A N 1
ATOM 3907 C CA . ILE A 1 488 ? -2.830 1.923 0.383 1.00 98.62 488 ILE A CA 1
ATOM 3908 C C . ILE A 1 488 ? -2.570 2.060 -1.116 1.00 98.62 488 ILE A C 1
ATOM 3910 O O . ILE A 1 488 ? -1.413 2.113 -1.520 1.00 98.62 488 ILE A O 1
ATOM 3914 N N . GLY A 1 489 ? -3.626 2.087 -1.932 1.00 97.94 489 GLY A N 1
ATOM 3915 C CA . GLY A 1 489 ? -3.540 2.138 -3.394 1.00 97.94 489 GLY A CA 1
ATOM 3916 C C . GLY A 1 489 ? -4.637 2.990 -4.031 1.00 97.94 489 GLY A C 1
ATOM 3917 O O . GLY A 1 489 ? -5.733 3.132 -3.483 1.00 97.94 489 GLY A O 1
ATOM 3918 N N . SER A 1 490 ? -4.348 3.542 -5.211 1.00 97.12 490 SER A N 1
ATOM 3919 C CA . SER A 1 490 ? -5.293 4.358 -5.975 1.00 97.12 490 SER A CA 1
ATOM 3920 C C . SER A 1 490 ? -6.478 3.535 -6.473 1.00 97.12 490 SER A C 1
ATOM 3922 O O . SER A 1 490 ? -6.324 2.417 -6.968 1.00 97.12 490 SER A O 1
ATOM 3924 N N . ARG A 1 491 ? -7.665 4.136 -6.407 1.00 96.00 491 ARG A N 1
ATOM 3925 C CA . ARG A 1 491 ? -8.895 3.641 -7.040 1.00 96.00 491 ARG A CA 1
ATOM 3926 C C . ARG A 1 491 ? -9.208 4.389 -8.339 1.00 96.00 491 ARG A C 1
ATOM 3928 O O . ARG A 1 491 ? -10.303 4.278 -8.863 1.00 96.00 491 ARG A O 1
ATOM 3935 N N . GLY A 1 492 ? -8.245 5.138 -8.880 1.00 92.25 492 GLY A N 1
ATOM 3936 C CA . GLY A 1 492 ? -8.403 5.918 -10.106 1.00 92.25 492 GLY A CA 1
ATOM 3937 C C . GLY A 1 492 ? -9.053 7.286 -9.881 1.00 92.25 492 GLY A C 1
ATOM 3938 O O . GLY A 1 492 ? -9.061 7.835 -8.778 1.00 92.25 492 GLY A O 1
ATOM 3939 N N . THR A 1 493 ? -9.557 7.882 -10.961 1.00 91.50 493 THR A N 1
ATOM 3940 C CA . THR A 1 493 ? -10.189 9.207 -10.928 1.00 91.50 493 THR A CA 1
ATOM 3941 C C . THR A 1 493 ? -11.579 9.122 -10.300 1.00 91.50 493 THR A C 1
ATOM 3943 O O . THR A 1 493 ? -12.449 8.445 -10.835 1.00 91.50 493 THR A O 1
ATOM 3946 N N . CYS A 1 494 ? -11.821 9.872 -9.222 1.00 92.56 494 CYS A N 1
ATOM 3947 C CA . CYS A 1 494 ? -13.088 9.855 -8.477 1.00 92.56 494 CYS A CA 1
ATOM 3948 C C . CYS A 1 494 ? -14.352 10.099 -9.317 1.00 92.56 494 CYS A C 1
ATOM 3950 O O . CYS A 1 494 ? -15.417 9.581 -8.995 1.00 92.56 494 CYS A O 1
ATOM 3952 N N . THR A 1 495 ? -14.234 10.885 -10.388 1.00 92.44 495 THR A N 1
ATOM 3953 C CA . THR A 1 495 ? -15.311 11.228 -11.329 1.00 92.44 495 THR A CA 1
ATOM 3954 C C . THR A 1 495 ? -15.343 10.322 -12.573 1.00 92.44 495 THR A C 1
ATOM 3956 O O . THR A 1 495 ? -16.024 10.630 -13.552 1.00 92.44 495 THR A O 1
ATOM 3959 N N . SER A 1 496 ? -14.618 9.195 -12.562 1.00 89.06 496 SER A N 1
ATOM 3960 C CA . SER A 1 496 ? -14.672 8.177 -13.618 1.00 89.06 496 SER A CA 1
ATOM 3961 C C . SER A 1 496 ? -16.001 7.419 -13.593 1.00 89.06 496 SER A C 1
ATOM 3963 O O . SER A 1 496 ? -16.408 6.883 -12.564 1.00 89.06 496 SER A O 1
ATOM 3965 N N . VAL A 1 497 ? -16.635 7.305 -14.763 1.00 85.44 497 VAL A N 1
ATOM 3966 C CA . VAL A 1 497 ? -17.802 6.431 -14.987 1.00 85.44 497 VAL A CA 1
ATOM 3967 C C . VAL A 1 497 ? -17.385 4.956 -15.093 1.00 85.44 497 VAL A C 1
ATOM 3969 O O . VAL A 1 497 ? -18.168 4.059 -14.794 1.00 85.44 497 VAL A O 1
ATOM 3972 N N . GLY A 1 498 ? -16.148 4.687 -15.524 1.00 84.56 498 GLY A N 1
ATOM 3973 C CA . GLY A 1 498 ? -15.601 3.333 -15.567 1.00 84.56 498 GLY A CA 1
ATOM 3974 C C . GLY A 1 498 ? -15.145 2.882 -14.182 1.00 84.56 498 GLY A C 1
ATOM 3975 O O . GLY A 1 498 ? -14.390 3.606 -13.532 1.00 84.56 498 GLY A O 1
ATOM 3976 N N . SER A 1 499 ? -15.570 1.686 -13.766 1.00 87.50 499 SER A N 1
ATOM 3977 C CA . SER A 1 499 ? -15.077 1.025 -12.550 1.00 87.50 499 SER A CA 1
ATOM 3978 C C . SER A 1 499 ? -13.588 0.695 -12.673 1.00 87.50 499 SER A C 1
ATOM 3980 O O . SER A 1 499 ? -13.131 0.225 -13.718 1.00 87.50 499 SER A O 1
ATOM 3982 N N . ASP A 1 500 ? -12.844 0.899 -11.590 1.00 89.12 500 ASP A N 1
ATOM 3983 C CA . ASP A 1 500 ? -11.424 0.561 -11.486 1.00 89.12 500 ASP A CA 1
ATOM 3984 C C . ASP A 1 500 ? -11.177 -0.921 -11.131 1.00 89.12 500 ASP A C 1
ATOM 3986 O O . ASP A 1 500 ? -10.046 -1.405 -11.204 1.00 89.12 500 ASP A O 1
ATOM 3990 N N . VAL A 1 501 ? -12.228 -1.634 -10.718 1.00 92.50 501 VAL A N 1
ATOM 3991 C CA . VAL A 1 501 ? -12.245 -3.076 -10.447 1.00 92.50 501 VAL A CA 1
ATOM 3992 C C . VAL A 1 501 ? -13.149 -3.756 -11.471 1.00 92.50 501 VAL A C 1
ATOM 3994 O O . VAL A 1 501 ? -14.313 -3.381 -11.639 1.00 92.50 501 VAL A O 1
ATOM 3997 N N . SER A 1 502 ? -12.614 -4.771 -12.141 1.00 92.19 502 SER A N 1
ATOM 3998 C CA . SER A 1 502 ? -13.302 -5.575 -13.149 1.00 92.19 502 SER A CA 1
ATOM 3999 C C . SER A 1 502 ? -13.127 -7.075 -12.878 1.00 92.19 502 SER A C 1
ATOM 4001 O O . SER A 1 502 ? -12.531 -7.479 -11.879 1.00 92.19 502 SER A O 1
ATOM 4003 N N . SER A 1 503 ? -13.604 -7.929 -13.789 1.00 95.31 503 SER A N 1
ATOM 4004 C CA . SER A 1 503 ? -13.288 -9.364 -13.763 1.00 95.31 503 SER A CA 1
ATOM 4005 C C . SER A 1 503 ? -11.782 -9.656 -13.814 1.00 95.31 503 SER A C 1
ATOM 4007 O O . SER A 1 503 ? -11.369 -10.727 -13.374 1.00 95.31 503 SER A O 1
ATOM 4009 N N . LEU A 1 504 ? -10.970 -8.712 -14.313 1.00 93.56 504 LEU A N 1
ATOM 4010 C CA . LEU A 1 504 ? -9.515 -8.811 -14.326 1.00 93.56 504 LEU A CA 1
ATOM 4011 C C . LEU A 1 504 ? -8.980 -8.871 -12.885 1.00 93.56 504 LEU A C 1
ATOM 4013 O O . LEU A 1 504 ? -8.450 -9.903 -12.474 1.00 93.56 504 LEU A O 1
ATOM 4017 N N . GLU A 1 505 ? -9.225 -7.822 -12.098 1.00 93.00 505 GLU A N 1
ATOM 4018 C CA . GLU A 1 505 ? -8.739 -7.689 -10.720 1.00 93.00 505 GLU A CA 1
ATOM 4019 C C . GLU A 1 505 ? -9.449 -8.637 -9.737 1.00 93.00 505 GLU A C 1
ATOM 4021 O O . GLU A 1 505 ? -8.840 -9.065 -8.761 1.00 93.00 505 GLU A O 1
ATOM 4026 N N . LEU A 1 506 ? -10.723 -8.982 -9.974 1.00 93.81 506 LEU A N 1
ATOM 4027 C CA . LEU A 1 506 ? -11.491 -9.861 -9.076 1.00 93.81 506 LEU A CA 1
ATOM 4028 C C . LEU A 1 506 ? -11.117 -11.344 -9.184 1.00 93.81 506 LEU A C 1
ATOM 4030 O O . LEU A 1 506 ? -11.227 -12.064 -8.192 1.00 93.81 506 LEU A O 1
ATOM 4034 N N . TYR A 1 507 ? -10.742 -11.816 -10.378 1.00 94.62 507 TYR A N 1
ATOM 4035 C CA . TYR A 1 507 ? -10.655 -13.256 -10.662 1.00 94.62 507 TYR A CA 1
ATOM 4036 C C . TYR A 1 507 ? -9.376 -13.702 -11.375 1.00 94.62 507 TYR A C 1
ATOM 4038 O O . TYR A 1 507 ? -9.211 -14.903 -11.588 1.00 94.62 507 TYR A O 1
ATOM 4046 N N . THR A 1 508 ? -8.491 -12.784 -11.780 1.00 94.75 508 THR A N 1
ATOM 4047 C CA . THR A 1 508 ? -7.297 -13.144 -12.563 1.00 94.75 508 THR A CA 1
ATOM 4048 C C . THR A 1 508 ? -6.021 -12.467 -12.063 1.00 94.75 508 THR A C 1
ATOM 4050 O O . THR A 1 508 ? -5.264 -13.088 -11.322 1.00 94.75 508 THR A O 1
ATOM 4053 N N . ILE A 1 509 ? -5.751 -11.226 -12.471 1.00 95.44 509 ILE A N 1
ATOM 4054 C CA . ILE A 1 509 ? -4.455 -10.563 -12.314 1.00 95.44 509 ILE A CA 1
ATOM 4055 C C . ILE A 1 509 ? -4.630 -9.119 -11.844 1.00 95.44 509 ILE A C 1
ATOM 4057 O O . ILE A 1 509 ? -5.575 -8.430 -12.232 1.00 95.44 509 ILE A O 1
ATOM 4061 N N . ASN A 1 510 ? -3.670 -8.630 -11.065 1.00 96.31 510 ASN A N 1
ATOM 4062 C CA . ASN A 1 510 ? -3.575 -7.211 -10.743 1.00 96.31 510 ASN A CA 1
ATOM 4063 C C . ASN A 1 510 ? -2.953 -6.471 -11.93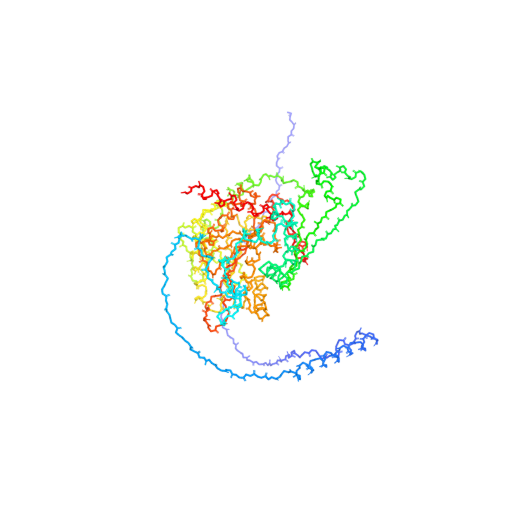4 1.00 96.31 510 ASN A C 1
ATOM 4065 O O . ASN A 1 510 ? -1.909 -6.887 -12.439 1.00 96.31 510 ASN A O 1
ATOM 4069 N N . ASN A 1 511 ? -3.574 -5.384 -12.392 1.00 94.69 511 ASN A N 1
ATOM 4070 C CA . ASN A 1 511 ? -3.121 -4.627 -13.560 1.00 94.69 511 ASN A CA 1
ATOM 4071 C C . ASN A 1 511 ? -2.681 -3.207 -13.176 1.00 94.69 511 ASN A C 1
ATOM 4073 O O . ASN A 1 511 ? -3.508 -2.365 -12.825 1.00 94.69 511 ASN A O 1
ATOM 4077 N N . ILE A 1 512 ? -1.384 -2.943 -13.320 1.00 96.75 512 ILE A N 1
ATOM 4078 C CA . ILE A 1 512 ? -0.714 -1.699 -12.945 1.00 96.75 512 ILE A CA 1
ATOM 4079 C C . ILE A 1 512 ? -0.340 -0.925 -14.216 1.00 96.75 512 ILE A C 1
ATOM 4081 O O . ILE A 1 512 ? 0.405 -1.399 -15.079 1.00 96.75 512 ILE A O 1
ATOM 4085 N N . ASN A 1 513 ? -0.899 0.275 -14.344 1.00 94.62 513 ASN A N 1
ATOM 4086 C CA . ASN A 1 513 ? -0.723 1.185 -15.478 1.00 94.62 513 ASN A CA 1
ATOM 4087 C C . ASN A 1 513 ? 0.216 2.357 -15.123 1.00 94.62 513 ASN A C 1
ATOM 4089 O O . ASN A 1 513 ? 0.620 3.122 -15.994 1.00 94.62 513 ASN A O 1
ATOM 4093 N N . SER A 1 514 ? 0.548 2.523 -13.845 1.00 94.12 514 SER A N 1
ATOM 4094 C CA . SER A 1 514 ? 1.545 3.457 -13.332 1.00 94.12 514 SER A CA 1
ATOM 4095 C C . SER A 1 514 ? 2.926 2.804 -13.299 1.00 94.12 514 SER A C 1
ATOM 4097 O O . SER A 1 514 ? 3.077 1.641 -12.934 1.00 94.12 514 SER A O 1
ATOM 4099 N N . ASP A 1 515 ? 3.956 3.554 -13.684 1.00 94.19 515 ASP A N 1
ATOM 4100 C CA . ASP A 1 515 ? 5.331 3.103 -13.490 1.00 94.19 515 ASP A CA 1
ATOM 4101 C C . ASP A 1 515 ? 5.770 3.290 -12.023 1.00 94.19 515 ASP A C 1
ATOM 4103 O O . ASP A 1 515 ? 5.424 4.286 -11.374 1.00 94.19 515 ASP A O 1
ATOM 4107 N N . LEU A 1 516 ? 6.547 2.330 -11.512 1.00 96.19 516 LEU A N 1
ATOM 4108 C CA . LEU A 1 516 ? 7.042 2.293 -10.132 1.00 96.19 516 LEU A CA 1
ATOM 4109 C C . LEU A 1 516 ? 7.840 3.556 -9.755 1.00 96.19 516 LEU A C 1
ATOM 4111 O O . LEU A 1 516 ? 7.705 4.045 -8.629 1.00 96.19 516 LEU A O 1
ATOM 4115 N N . ALA A 1 517 ? 8.608 4.132 -10.689 1.00 95.94 517 ALA A N 1
ATOM 4116 C CA . ALA A 1 517 ? 9.375 5.352 -10.452 1.00 95.94 517 ALA A CA 1
ATOM 4117 C C . ALA A 1 517 ? 8.471 6.558 -10.179 1.00 95.94 517 ALA A C 1
ATOM 4119 O O . ALA A 1 517 ? 8.776 7.347 -9.287 1.00 95.94 517 ALA A O 1
ATOM 4120 N N . LYS A 1 518 ? 7.336 6.688 -10.888 1.00 96.62 518 LYS A N 1
ATOM 4121 C CA . LYS A 1 518 ? 6.384 7.789 -10.654 1.00 96.62 518 LYS A CA 1
ATOM 4122 C C . LYS A 1 518 ? 5.842 7.731 -9.225 1.00 96.62 518 LYS A C 1
ATOM 4124 O O . LYS A 1 518 ? 5.834 8.747 -8.538 1.00 96.62 518 LYS A O 1
ATOM 4129 N N . THR A 1 519 ? 5.425 6.546 -8.778 1.00 97.50 519 THR A N 1
ATOM 4130 C CA . THR A 1 519 ? 4.918 6.325 -7.414 1.00 97.50 519 THR A CA 1
ATOM 4131 C C . THR A 1 519 ? 5.980 6.656 -6.368 1.00 97.50 519 THR A C 1
ATOM 4133 O O . THR A 1 519 ? 5.719 7.446 -5.466 1.00 97.50 519 THR A O 1
ATOM 4136 N N . TYR A 1 520 ? 7.194 6.118 -6.520 1.00 97.75 520 TYR A N 1
ATOM 4137 C CA . TYR A 1 520 ? 8.297 6.360 -5.588 1.00 97.75 520 TYR A CA 1
ATOM 4138 C C . TYR A 1 520 ? 8.671 7.847 -5.490 1.00 97.75 520 TYR A C 1
ATOM 4140 O O . TYR A 1 520 ? 8.745 8.394 -4.388 1.00 97.75 520 TYR A O 1
ATOM 4148 N N . ASN A 1 521 ? 8.864 8.510 -6.635 1.00 97.12 521 ASN A N 1
ATOM 4149 C CA . ASN A 1 521 ? 9.278 9.912 -6.685 1.00 97.12 521 ASN A CA 1
ATOM 4150 C C . ASN A 1 521 ? 8.249 10.825 -6.006 1.00 97.12 521 ASN A C 1
ATOM 4152 O O . ASN A 1 521 ? 8.643 11.715 -5.261 1.00 97.12 521 ASN A O 1
ATOM 4156 N N . GLY A 1 522 ? 6.947 10.551 -6.166 1.00 97.31 522 GLY A N 1
ATOM 4157 C CA . GLY A 1 522 ? 5.895 11.313 -5.491 1.00 97.31 522 GLY A CA 1
ATOM 4158 C C . GLY A 1 522 ? 6.012 11.306 -3.961 1.00 97.31 522 GLY A C 1
ATOM 4159 O O . GLY A 1 522 ? 5.748 12.327 -3.331 1.00 97.31 522 GLY A O 1
ATOM 4160 N N . LEU A 1 523 ? 6.457 10.201 -3.349 1.00 97.25 523 LEU A N 1
ATOM 4161 C CA . LEU A 1 523 ? 6.691 10.158 -1.900 1.00 97.25 523 LEU A CA 1
ATOM 4162 C C . LEU A 1 523 ? 8.007 10.842 -1.501 1.00 97.25 523 LEU A C 1
ATOM 4164 O O . LEU A 1 523 ? 8.016 11.580 -0.519 1.00 97.25 523 LEU A O 1
ATOM 4168 N N . VAL A 1 524 ? 9.089 10.674 -2.272 1.00 96.56 524 VAL A N 1
ATOM 4169 C CA . VAL A 1 524 ? 10.363 11.387 -2.028 1.00 96.56 524 VAL A CA 1
ATOM 4170 C C . VAL A 1 524 ? 10.175 12.902 -2.098 1.00 96.56 524 VAL A C 1
ATOM 4172 O O . VAL A 1 524 ? 10.582 13.622 -1.192 1.00 96.56 524 VAL A O 1
ATOM 4175 N N . GLU A 1 525 ? 9.509 13.402 -3.140 1.00 96.25 525 GLU A N 1
ATOM 4176 C CA . GLU A 1 525 ? 9.215 14.829 -3.305 1.00 96.25 525 GLU A CA 1
ATOM 4177 C C . GLU A 1 525 ? 8.352 15.395 -2.176 1.00 96.25 525 GLU A C 1
ATOM 4179 O O . GLU A 1 525 ? 8.421 16.594 -1.897 1.00 96.25 525 GLU A O 1
ATOM 4184 N N . GLN A 1 526 ? 7.509 14.565 -1.557 1.00 96.50 526 GLN A N 1
ATOM 4185 C CA . GLN A 1 526 ? 6.713 14.962 -0.404 1.00 96.50 526 GLN A CA 1
ATOM 4186 C C . GLN A 1 526 ? 7.563 15.007 0.869 1.00 96.50 526 GLN A C 1
ATOM 4188 O O . GLN A 1 526 ? 7.583 16.051 1.520 1.00 96.50 526 GLN A O 1
ATOM 4193 N N . VAL A 1 527 ? 8.304 13.938 1.185 1.00 93.44 527 VAL A N 1
ATOM 4194 C CA . VAL A 1 527 ? 9.176 13.865 2.374 1.00 93.44 527 VAL A CA 1
ATOM 4195 C C . VAL A 1 527 ? 10.196 15.005 2.369 1.00 93.44 527 VAL A C 1
ATOM 4197 O O . VAL A 1 527 ? 10.228 15.790 3.315 1.00 93.44 527 VAL A O 1
ATOM 4200 N N . ASN A 1 528 ? 10.913 15.201 1.258 1.00 91.44 528 ASN A N 1
ATOM 4201 C CA . ASN A 1 528 ? 11.879 16.294 1.109 1.00 91.44 528 ASN A CA 1
ATOM 4202 C C . ASN A 1 528 ? 11.225 17.681 1.284 1.00 91.44 528 ASN A C 1
ATOM 4204 O O . ASN A 1 528 ? 11.871 18.622 1.741 1.00 91.44 528 ASN A O 1
ATOM 4208 N N . SER A 1 529 ? 9.944 17.831 0.918 1.00 90.44 529 SER A N 1
ATOM 4209 C CA . SER A 1 529 ? 9.219 19.100 1.072 1.00 90.44 529 SER A CA 1
ATOM 4210 C C . SER A 1 529 ? 8.699 19.362 2.486 1.00 90.44 529 SER A C 1
ATOM 4212 O O . SER A 1 529 ? 8.428 20.516 2.803 1.00 90.44 529 SER A O 1
ATOM 4214 N N . GLU A 1 530 ? 8.571 18.339 3.336 1.00 83.00 530 GLU A N 1
ATOM 4215 C CA . GLU A 1 530 ? 8.340 18.526 4.774 1.00 83.00 530 GLU A CA 1
ATOM 4216 C C . GLU A 1 530 ? 9.659 18.762 5.516 1.00 83.00 530 GLU A C 1
ATOM 4218 O O . GLU A 1 530 ? 9.718 19.628 6.384 1.00 83.00 530 GLU A O 1
ATOM 4223 N N . GLU A 1 531 ? 10.741 18.071 5.144 1.00 78.56 531 GLU A N 1
ATOM 4224 C CA . GLU A 1 531 ? 12.079 18.331 5.698 1.00 78.56 531 GLU A CA 1
ATOM 4225 C C . GLU A 1 531 ? 12.523 19.779 5.448 1.00 78.56 531 GLU A C 1
ATOM 4227 O O . GLU A 1 531 ? 12.994 20.433 6.368 1.00 78.56 531 GLU A O 1
ATOM 4232 N N . ALA A 1 532 ? 12.270 20.329 4.256 1.00 73.00 532 ALA A N 1
ATOM 4233 C CA . ALA A 1 532 ? 12.592 21.720 3.920 1.00 73.00 532 ALA A CA 1
ATOM 4234 C C . ALA A 1 532 ? 11.732 22.795 4.631 1.00 73.00 532 ALA A C 1
ATOM 4236 O O . ALA A 1 532 ? 11.963 23.987 4.420 1.00 73.00 532 ALA A O 1
ATOM 4237 N N . LYS A 1 533 ? 10.722 22.407 5.427 1.00 74.69 533 LYS A N 1
ATOM 4238 C CA . LYS A 1 533 ? 9.890 23.325 6.237 1.00 74.69 533 LYS A CA 1
ATOM 4239 C C . LYS A 1 533 ? 10.310 23.388 7.711 1.00 74.69 533 LYS A C 1
ATOM 4241 O O . LYS A 1 533 ? 9.800 24.257 8.419 1.00 74.69 533 LYS A O 1
ATOM 4246 N N . ASN A 1 534 ? 11.153 22.456 8.163 1.00 56.00 534 ASN A N 1
ATOM 4247 C CA . ASN A 1 534 ? 11.618 22.329 9.549 1.00 56.00 534 ASN A CA 1
ATOM 4248 C C . ASN A 1 534 ? 13.043 22.880 9.721 1.00 56.00 534 ASN A C 1
ATOM 4250 O O . ASN A 1 534 ? 13.348 23.287 10.862 1.00 56.00 534 ASN A O 1
#

Foldseek 3Di:
DDDYDDDDDDDDDDDDDDDDDDDDDDDDDDDDDDDDDDDDDDDPVVVVVPDDPVVVVVVVVVVVVVVVVVVVVVVPDDDDDDDDDDDDDDDDDDDDDDDDPPDDDDDDDDDPCVLQVLFDPVQDFLFDAALDDSDFQVNLQVQQVCPDPPDRQFLFPVSLVVSLVSLCPDPDPLSVVLNVLCVLWKDKDWDWDADDADPVCLVVLCVLVVVPVVLSVCNRGPIKMWMATPQLRAIAIEGLSVVSDDADDFPDDLVVVLVVQLVVQPVPPCLLVVVPRAAADPLGKDDDPFKIKGADPDDPAPGKIKIATNDQRLQPDDLVSLCCRQVPHLVVSQVVVCVVPVLFWWKKKKWWAAVLSPPPGNGGMIIIGGHRPAHPDPLRSVLVSSNVSCVVPSGHSNHSQSVSQRNSVQWDDFPQKIKGLHPSDLAELKIKIFGQADDSRSSVLVVLSSCLCVPQVVARTKMKMWTDFTPPDDPVVSHRGHTTMIMMHGQPRNSGPDGSDDCCSPPHHRYYNDTSSSSRVSSVVSVVVVVVVD

Solvent-accessible surface area (backbone atoms only — not comparable to full-atom values): 31322 Å² total; per-residue (Å²): 139,86,79,89,82,85,83,88,90,80,91,86,89,89,85,82,89,87,91,81,91,79,91,88,83,84,90,87,89,87,89,88,83,87,84,85,84,81,86,72,82,86,63,81,72,74,71,64,76,80,55,59,78,73,56,52,57,55,54,53,52,54,54,53,55,54,53,52,52,52,54,54,57,70,73,70,75,82,88,90,83,79,89,85,89,82,90,80,89,83,90,83,89,89,84,85,86,86,90,75,99,83,82,87,91,85,77,95,75,97,50,72,66,64,74,64,56,53,62,54,86,81,80,66,36,35,34,40,60,52,69,82,63,88,71,50,32,71,54,37,49,71,73,43,56,64,90,50,94,81,59,81,74,59,52,34,63,70,35,49,54,49,48,51,51,39,16,62,70,42,90,48,66,73,36,31,48,44,30,52,49,45,60,73,43,39,49,76,46,82,42,78,54,66,55,87,74,56,76,76,54,46,58,56,55,32,60,52,48,80,61,41,64,67,60,51,53,40,57,42,61,30,64,38,38,39,30,32,33,73,66,72,66,53,36,17,35,40,31,51,72,66,61,50,55,90,69,84,76,56,88,52,58,58,68,61,50,51,50,55,52,43,69,70,44,56,90,77,35,42,77,81,44,36,88,85,58,47,46,61,40,98,88,49,61,47,75,57,98,38,18,36,43,31,24,47,89,82,57,91,44,98,46,25,34,35,36,26,41,72,60,56,55,61,81,75,73,50,66,68,30,49,43,35,34,53,72,44,39,48,47,50,48,53,51,52,49,24,72,76,40,73,63,32,26,24,42,32,38,38,36,34,32,40,62,70,35,65,22,93,52,61,50,40,49,33,40,38,37,37,31,63,86,53,50,68,67,74,54,32,49,52,44,53,34,19,44,54,41,17,73,74,66,41,28,30,38,53,25,48,53,45,51,44,33,28,49,66,58,34,52,51,78,42,87,74,16,32,40,29,50,54,84,74,38,71,33,31,66,32,38,38,36,41,25,75,57,93,50,71,40,50,49,52,49,53,44,41,50,51,52,9,22,64,77,59,64,72,40,76,14,26,37,33,41,32,36,42,49,35,56,91,68,54,92,86,66,68,58,52,52,41,38,23,37,43,37,40,22,40,38,54,65,60,47,48,90,69,74,80,70,50,74,49,60,75,73,68,38,20,68,26,37,56,46,53,33,62,46,51,48,24,40,50,60,34,52,56,56,54,60,76,73,111

pLDDT: mean 80.63, std 25.25, range [23.09, 98.81]

InterPro domains:
  IPR036265 HIT-like superfamily [SSF54197] (236-367)

Organism: Orchesella cincta (NCBI:txid48709)

Radius of gyration: 31.2 Å; Cα contacts (8 Å, |Δi|>4): 815; chains: 1; bounding box: 109×87×74 Å

Nearest PDB structures (foldseek):
  1kpc-assembly1_B  TM=7.467E-01  e=1.337E-02  Homo sapiens
  5waa-assembly1_B  TM=7.242E-01  e=1.201E-02  Homo sapiens
  2fhi-assembly1_A-2  TM=7.261E-01  e=1.022E-02  Homo sapiens
  3fit-assembly1_A-2  TM=7.029E-01  e=9.183E-03  Homo sapiens
  5km6-assembly1_A-2  TM=7.157E-01  e=1.656E-02  Homo sapiens

Secondary structure (DSSP, 8-state):
---------------------------------------PPPPGGGTGGG--HHHHHHHHHHHHHHHHHHHHHHTS---------------------SS--S----S----HHHHT--B--SS--TT----S-SS-HHHHHHHHS-TTTT----SSHHHHHHHHHHHHH-SSHHHHHHHHHHHHHEEEEEEE------HHHHHHHHHHTTT-HHHHHHHHT-EEEEEEETTT--EEEE-GGGGGS--PPPSS-HHHHHHHHHHHHGGG-TGGGHHHHSBPBTTB--B-SSEEEEE-SS-SSSEEEEEEES---TT---HHHHHIIIIIIIHHHHHHHHHH-TT--EEEEEEEESGGGT-SSSS--EEEEEESSS-STHHHHHHHHHHHHHHHHSB-HHHHHHHHHHHHT-EEEETTEEEE--TT-SSTT-EEEEESS--HHHHHHHHHHHHHIIIII---SEEEEEE-PPTT--TTSS-----EEEEEEE---TT-SS-S--HHHHHT-EEE-S-HHHHHHHHHHHHHHHHTT-